Protein AF-A0A9P6X529-F1 (afdb_monomer_lite)

pLDDT: mean 85.58, std 16.31, range [21.02, 98.56]

Foldseek 3Di:
DDPDPVVVVLVVVCVVLVVVLVVLQVLLVVLLLAQADFDFAFPPDQQQQDAQQPDFPQDPVNLCCLQQVVLLVVQCCLQAVCVLHDRDVVSSVLLNSLLSQLLSVLSSVLSVCQRHQQAFFSNQCNLQVFDPPDHAPPPHTDTSVRGPHDCSDPSNSLRRRAAADSSLLSQLQRLLLSLLLLLLQVLVQDPPPDPVSVVVSCVSVVVSVVSLVSCVVSSGYDPVSNVVSNVNSNVSSVVSLVVFAPDSNDPRRNHTPDRPVVVPDDPDDDDDDDDDDDDDDDDDDDDDDDDDQAAEEEEQQLFQLNLLLVLVCLVVPDPRHAYAYEEQDQVSRQVSLVVSCVVPVVSVPHDYAYDDLVDLVSLLVVLLSHQEYEYADPPCLVRVVSNLVSCLVNVHEYEYQDLQVVVLLVCQVPPFVSQLVSLHAHAYNLALLAPCLQQQLLVFLCVCCVPPVFAWAEKEKEWADWFAWDWLRNVVNLLVSLQDDCPPLFDLQSLAPDDADDGRDDDDFAQDVVNVRFTWAADPSQSRRSNQNRNQQRVCVVVVSHNDRRYYYHYTYGDHDPVRVVVRVCVVPVSVVVSVQLNPVVSVVVVNVPTHHRRGHDDPVSFQQTKTKMKMKTWTDDDPPDDIWIKMKMKIANGNRRRNRRSVSSSQLRVCCVPPLPPFQSSSTGHHYSCNGRNVSSVCSCPPPNRMDIDMDID

Radius of gyration: 33.72 Å; chains: 1; bounding box: 75×63×104 Å

Organism: Rhizopus oryzae (NCBI:txid64495)

Structure (mmCIF, N/CA/C/O backbone):
data_AF-A0A9P6X529-F1
#
_entry.id   AF-A0A9P6X529-F1
#
loop_
_atom_site.group_PDB
_atom_site.id
_atom_site.type_symbol
_atom_site.label_atom_id
_atom_site.label_alt_id
_atom_site.label_comp_id
_atom_site.label_asym_id
_atom_site.label_entity_id
_atom_site.label_seq_id
_atom_site.pdbx_PDB_ins_code
_atom_site.Cartn_x
_atom_site.Cartn_y
_atom_site.Cartn_z
_atom_site.occupancy
_atom_site.B_iso_or_equiv
_atom_site.auth_seq_id
_atom_site.auth_comp_id
_atom_site.auth_asym_id
_atom_site.auth_atom_id
_atom_site.pdbx_PDB_model_num
ATOM 1 N N . MET A 1 1 ? 40.074 20.849 -12.729 1.00 41.25 1 MET A N 1
ATOM 2 C CA . MET A 1 1 ? 38.635 21.165 -12.574 1.00 41.25 1 MET A CA 1
ATOM 3 C C . MET A 1 1 ? 37.986 20.506 -11.336 1.00 41.25 1 MET A C 1
ATOM 5 O O . MET A 1 1 ? 36.782 20.305 -11.334 1.00 41.25 1 MET A O 1
ATOM 9 N N . LEU A 1 2 ? 38.732 20.223 -10.251 1.00 48.44 2 LEU A N 1
ATOM 10 C CA . LEU A 1 2 ? 38.197 19.689 -8.980 1.00 48.44 2 LEU A CA 1
ATOM 11 C C . LEU A 1 2 ? 39.001 20.257 -7.790 1.00 48.44 2 LEU A C 1
ATOM 13 O O . LEU A 1 2 ? 39.880 19.587 -7.260 1.00 48.44 2 LEU A O 1
ATOM 17 N N . LYS A 1 3 ? 38.753 21.519 -7.409 1.00 46.09 3 LYS A N 1
ATOM 18 C CA . LYS A 1 3 ? 39.295 22.118 -6.165 1.00 46.09 3 LYS A CA 1
ATOM 19 C C . LYS A 1 3 ? 38.288 22.093 -5.003 1.00 46.09 3 LYS A C 1
ATOM 21 O O . LYS A 1 3 ? 38.671 22.324 -3.867 1.00 46.09 3 LYS A O 1
ATOM 26 N N . ASP A 1 4 ? 37.021 21.794 -5.287 1.00 61.50 4 ASP A N 1
ATOM 27 C CA . ASP A 1 4 ? 35.931 21.797 -4.310 1.00 61.50 4 ASP A CA 1
ATOM 28 C C . ASP A 1 4 ? 35.728 20.382 -3.716 1.00 61.50 4 ASP A C 1
ATOM 30 O O . ASP A 1 4 ? 35.372 19.450 -4.456 1.00 61.50 4 ASP A O 1
ATOM 34 N N . PRO A 1 5 ? 35.969 20.189 -2.405 1.00 62.12 5 PRO A N 1
ATOM 35 C CA . PRO A 1 5 ? 35.899 18.883 -1.753 1.00 62.12 5 PRO A CA 1
ATOM 36 C C . PRO A 1 5 ? 34.486 18.282 -1.748 1.00 62.12 5 PRO A C 1
ATOM 38 O O . PRO A 1 5 ? 34.357 17.056 -1.752 1.00 62.12 5 PRO A O 1
ATOM 41 N N . VAL A 1 6 ? 33.429 19.101 -1.805 1.00 62.22 6 VAL A N 1
ATOM 42 C CA . VAL A 1 6 ? 32.036 18.628 -1.839 1.00 62.22 6 VAL A CA 1
ATOM 43 C C . VAL A 1 6 ? 31.714 18.053 -3.215 1.00 62.22 6 VAL A C 1
ATOM 45 O O . VAL A 1 6 ? 31.249 16.919 -3.323 1.00 62.22 6 VAL A O 1
ATOM 48 N N . LYS A 1 7 ? 32.068 18.768 -4.288 1.00 66.31 7 LYS A N 1
ATOM 49 C CA . LYS A 1 7 ? 31.859 18.300 -5.672 1.00 66.31 7 LYS A CA 1
ATOM 50 C C . LYS A 1 7 ? 32.599 16.994 -5.960 1.00 66.31 7 LYS A C 1
ATOM 52 O O . LYS A 1 7 ? 32.050 16.111 -6.616 1.00 66.31 7 LYS A O 1
ATOM 57 N N . ARG A 1 8 ? 33.819 16.843 -5.430 1.00 65.31 8 ARG A N 1
ATOM 58 C CA . ARG A 1 8 ? 34.604 15.603 -5.552 1.00 65.31 8 ARG A CA 1
ATOM 59 C C . ARG A 1 8 ? 33.928 14.427 -4.844 1.00 65.31 8 ARG A C 1
ATOM 61 O O . ARG A 1 8 ? 33.872 13.340 -5.408 1.00 65.31 8 ARG A O 1
ATOM 68 N N . ARG A 1 9 ? 33.403 14.634 -3.634 1.00 65.94 9 ARG A N 1
ATOM 69 C CA . ARG A 1 9 ? 32.683 13.592 -2.886 1.00 65.94 9 ARG A CA 1
ATOM 70 C C . ARG A 1 9 ? 31.386 13.177 -3.586 1.00 65.94 9 ARG A C 1
ATOM 72 O O . ARG A 1 9 ? 31.085 11.991 -3.611 1.00 65.94 9 ARG A O 1
ATOM 79 N N . ILE A 1 10 ? 30.668 14.121 -4.204 1.00 66.44 10 ILE A N 1
ATOM 80 C CA . ILE A 1 10 ? 29.459 13.817 -4.985 1.00 66.44 10 ILE A CA 1
ATOM 81 C C . ILE A 1 10 ? 29.848 12.963 -6.191 1.00 66.44 10 ILE A C 1
ATOM 83 O O . ILE A 1 10 ? 29.295 11.893 -6.373 1.00 66.44 10 ILE A O 1
ATOM 87 N N . ALA A 1 11 ? 30.847 13.374 -6.976 1.00 66.56 11 ALA A N 1
ATOM 88 C CA . ALA A 1 11 ? 31.292 12.586 -8.128 1.00 66.56 11 ALA A CA 1
ATOM 89 C C . ALA A 1 11 ? 31.710 11.153 -7.735 1.00 66.56 11 ALA A C 1
ATOM 91 O O . ALA A 1 11 ? 31.375 10.197 -8.429 1.00 66.56 11 ALA A O 1
ATOM 92 N N . LEU A 1 12 ? 32.381 10.990 -6.589 1.00 68.94 12 LEU A N 1
ATOM 93 C CA . LEU A 1 12 ? 32.770 9.677 -6.065 1.00 68.94 12 LEU A CA 1
ATOM 94 C C . LEU A 1 12 ? 31.574 8.826 -5.601 1.00 68.94 12 LEU A C 1
ATOM 96 O O . LEU A 1 12 ? 31.615 7.610 -5.771 1.00 68.94 12 LEU A O 1
ATOM 100 N N . SER A 1 13 ? 30.497 9.417 -5.070 1.00 77.62 13 SER A N 1
ATOM 101 C CA . SER A 1 13 ? 29.316 8.654 -4.621 1.00 77.62 13 SER A CA 1
ATOM 102 C C . SER A 1 13 ? 28.495 8.051 -5.772 1.00 77.62 13 SER A C 1
ATOM 104 O O . SER A 1 13 ? 27.768 7.075 -5.571 1.00 77.62 13 SER A O 1
ATOM 106 N N . TYR A 1 14 ? 28.654 8.581 -6.988 1.00 83.62 14 TYR A N 1
ATOM 107 C CA . TYR A 1 14 ? 28.138 7.992 -8.232 1.00 83.62 14 TYR A CA 1
ATOM 108 C C . TYR A 1 14 ? 29.200 7.180 -8.988 1.00 83.62 14 TYR A C 1
ATOM 110 O O . TYR A 1 14 ? 28.953 6.745 -10.109 1.00 83.62 14 TYR A O 1
ATOM 118 N N . GLY A 1 15 ? 30.374 6.937 -8.393 1.00 84.25 15 GLY A N 1
ATOM 119 C CA . GLY A 1 15 ? 31.457 6.187 -9.034 1.00 84.25 15 GLY A CA 1
ATOM 120 C C . GLY A 1 15 ? 31.046 4.770 -9.445 1.00 84.25 15 GLY A C 1
ATOM 121 O O . GLY A 1 15 ? 31.445 4.305 -10.507 1.00 84.25 15 GLY A O 1
ATOM 122 N N . PHE A 1 16 ? 30.190 4.114 -8.654 1.00 85.19 16 PHE A N 1
ATOM 123 C CA . PHE A 1 16 ? 29.638 2.802 -9.004 1.00 85.19 16 PHE A CA 1
ATOM 124 C C . PHE A 1 16 ? 28.696 2.861 -10.218 1.00 85.19 16 PHE A C 1
ATOM 126 O O . PHE A 1 16 ? 28.749 1.983 -11.073 1.00 85.19 16 PHE A O 1
ATOM 133 N N . ASP A 1 17 ? 27.881 3.913 -10.337 1.00 89.56 17 ASP A N 1
ATOM 134 C CA . ASP A 1 17 ? 26.984 4.100 -11.484 1.00 89.56 17 ASP A CA 1
ATOM 135 C C . ASP A 1 17 ? 27.802 4.307 -12.771 1.00 89.56 17 ASP A C 1
ATOM 137 O O . ASP A 1 17 ? 27.539 3.671 -13.788 1.00 89.56 17 ASP A O 1
ATOM 141 N N . TRP A 1 18 ? 28.850 5.137 -12.714 1.00 93.12 18 TRP A N 1
ATOM 142 C CA . TRP A 1 18 ? 29.781 5.318 -13.832 1.00 93.12 18 TRP A CA 1
ATOM 143 C C . TRP A 1 18 ? 30.531 4.033 -14.185 1.00 93.12 18 TRP A C 1
ATOM 145 O O . TRP A 1 18 ? 30.688 3.723 -15.365 1.00 93.12 18 TRP A O 1
ATOM 155 N N . LEU A 1 19 ? 30.962 3.261 -13.183 1.00 90.69 19 LEU A N 1
ATOM 156 C CA . LEU A 1 19 ? 31.579 1.956 -13.401 1.00 90.69 19 LEU A CA 1
ATOM 157 C C . LEU A 1 19 ? 30.619 1.010 -14.128 1.00 90.69 19 LEU A C 1
ATOM 159 O O . LEU A 1 19 ? 31.028 0.344 -15.072 1.00 90.69 19 LEU A O 1
ATOM 163 N N . LEU A 1 20 ? 29.345 0.983 -13.738 1.00 90.12 20 LEU A N 1
ATOM 164 C CA . LEU A 1 20 ? 28.330 0.165 -14.392 1.00 90.12 20 LEU A CA 1
ATOM 165 C C . LEU A 1 20 ? 28.120 0.588 -15.851 1.00 90.12 20 LEU A C 1
ATOM 167 O O . LEU A 1 20 ? 28.116 -0.269 -16.731 1.00 90.12 20 LEU A O 1
ATOM 171 N N . VAL A 1 21 ? 28.042 1.893 -16.134 1.00 93.94 21 VAL A N 1
ATOM 172 C CA . VAL A 1 21 ? 27.975 2.414 -17.512 1.00 93.94 21 VAL A CA 1
ATOM 173 C C . VAL A 1 21 ? 29.174 1.944 -18.343 1.00 93.94 21 VAL A C 1
ATOM 175 O O . VAL A 1 21 ? 28.999 1.494 -19.479 1.00 93.94 21 VAL A O 1
ATOM 178 N N . ILE A 1 22 ? 30.383 2.005 -17.778 1.00 92.81 22 ILE A N 1
ATOM 179 C CA . ILE A 1 22 ? 31.609 1.538 -18.438 1.00 92.81 22 ILE A CA 1
ATOM 180 C C . ILE A 1 22 ? 31.546 0.028 -18.681 1.00 92.81 22 ILE A C 1
ATOM 182 O O . ILE A 1 22 ? 31.796 -0.408 -19.802 1.00 92.81 22 ILE A O 1
ATOM 186 N N . ILE A 1 23 ? 31.167 -0.765 -17.675 1.00 91.38 23 ILE A N 1
ATOM 187 C CA . ILE A 1 23 ? 31.050 -2.224 -17.792 1.00 91.38 23 ILE A CA 1
ATOM 188 C C . ILE A 1 23 ? 30.062 -2.594 -18.899 1.00 91.38 23 ILE A C 1
ATOM 190 O O . ILE A 1 23 ? 30.413 -3.385 -19.767 1.00 91.38 23 ILE A O 1
ATOM 194 N N . MET A 1 24 ? 28.867 -1.997 -18.928 1.00 91.62 24 MET A N 1
ATOM 195 C CA . MET A 1 24 ? 27.873 -2.273 -19.974 1.00 91.62 24 MET A CA 1
ATOM 196 C C . MET A 1 24 ? 28.401 -1.933 -21.371 1.00 91.62 24 MET A C 1
ATOM 198 O O . MET A 1 24 ? 28.180 -2.682 -22.319 1.00 91.62 24 MET A O 1
ATOM 202 N N . THR A 1 25 ? 29.151 -0.836 -21.491 1.00 90.75 25 THR A N 1
ATOM 203 C CA . THR A 1 25 ? 29.773 -0.425 -22.757 1.00 90.75 25 THR A CA 1
ATOM 204 C C . THR A 1 25 ? 30.869 -1.404 -23.194 1.00 90.75 25 THR A C 1
ATOM 206 O O . THR A 1 25 ? 30.944 -1.766 -24.365 1.00 90.75 25 THR A O 1
ATOM 209 N N . VAL A 1 26 ? 31.700 -1.882 -22.264 1.00 90.00 26 VAL A N 1
ATOM 210 C CA . VAL A 1 26 ? 32.733 -2.898 -22.536 1.00 90.00 26 VAL A CA 1
ATOM 211 C C . VAL A 1 26 ? 32.102 -4.232 -22.933 1.00 90.00 26 VAL A C 1
ATOM 213 O O . VAL A 1 26 ? 32.544 -4.854 -23.896 1.00 90.00 26 VAL A O 1
ATOM 216 N N . VAL A 1 27 ? 31.051 -4.653 -22.226 1.00 89.06 27 VAL A N 1
ATOM 217 C CA . VAL A 1 27 ? 30.290 -5.868 -22.540 1.00 89.06 27 VAL A CA 1
ATOM 218 C C . VAL A 1 27 ? 29.687 -5.773 -23.938 1.00 89.06 27 VAL A C 1
ATOM 220 O O . VAL A 1 27 ? 29.809 -6.724 -24.699 1.00 89.06 27 VAL A O 1
ATOM 223 N N . PHE A 1 28 ? 29.126 -4.624 -24.319 1.00 90.62 28 PHE A N 1
ATOM 224 C CA . PHE A 1 28 ? 28.666 -4.388 -25.688 1.00 90.62 28 PHE A CA 1
ATOM 225 C C . PHE A 1 28 ? 29.781 -4.626 -26.722 1.00 90.62 28 PHE A C 1
ATOM 227 O O . PHE A 1 28 ? 29.598 -5.429 -27.628 1.00 90.62 28 PHE A O 1
ATOM 234 N N . PHE A 1 29 ? 30.967 -4.026 -26.561 1.00 89.31 29 PHE A N 1
ATOM 235 C CA . PHE A 1 29 ? 32.078 -4.251 -27.501 1.00 89.31 29 PHE A CA 1
ATOM 236 C C . PHE A 1 29 ? 32.575 -5.705 -27.542 1.00 89.31 29 PHE A C 1
ATOM 238 O O . PHE A 1 29 ? 33.192 -6.115 -28.527 1.00 89.31 29 PHE A O 1
ATOM 245 N N . ALA A 1 30 ? 32.354 -6.479 -26.476 1.00 89.06 30 ALA A N 1
ATOM 246 C CA . ALA A 1 30 ? 32.652 -7.905 -26.456 1.00 89.06 30 ALA A CA 1
ATOM 247 C C . ALA A 1 30 ? 31.583 -8.722 -27.202 1.00 89.06 30 ALA A C 1
ATOM 249 O O . ALA A 1 30 ? 31.939 -9.597 -27.989 1.00 89.06 30 ALA A O 1
ATOM 250 N N . ILE A 1 31 ? 30.297 -8.420 -26.989 1.00 88.31 31 ILE A N 1
ATOM 251 C CA . ILE A 1 31 ? 29.167 -9.102 -27.641 1.00 88.31 31 ILE A CA 1
ATOM 252 C C . ILE A 1 31 ? 29.124 -8.786 -29.137 1.00 88.31 31 ILE A C 1
ATOM 254 O O . ILE A 1 31 ? 28.873 -9.691 -29.929 1.00 88.31 31 ILE A O 1
ATOM 258 N N . ASP A 1 32 ? 29.482 -7.569 -29.549 1.00 85.44 32 ASP A N 1
ATOM 259 C CA . ASP A 1 32 ? 29.433 -7.178 -30.961 1.00 85.44 32 ASP A CA 1
ATOM 260 C C . ASP A 1 32 ? 30.392 -8.017 -31.829 1.00 85.44 32 ASP A C 1
ATOM 262 O O . ASP A 1 32 ? 30.142 -8.238 -33.016 1.00 85.44 32 ASP A O 1
ATOM 266 N N . LYS A 1 33 ? 31.442 -8.578 -31.216 1.00 86.19 33 LYS A N 1
ATOM 267 C CA . LYS A 1 33 ? 32.395 -9.497 -31.859 1.00 86.19 33 LYS A CA 1
ATOM 268 C C . LYS A 1 33 ? 31.906 -10.944 -31.948 1.00 86.19 33 LYS A C 1
ATOM 270 O O . LYS A 1 33 ? 32.561 -11.757 -32.596 1.00 86.19 33 LYS A O 1
ATOM 275 N N . VAL A 1 34 ? 30.804 -11.291 -31.288 1.00 89.19 34 VAL A N 1
ATOM 276 C CA . VAL A 1 34 ? 30.237 -12.641 -31.321 1.00 89.19 34 VAL A CA 1
ATOM 277 C C . VAL A 1 34 ? 29.534 -12.863 -32.659 1.00 89.19 34 VAL A C 1
ATOM 279 O O . VAL A 1 34 ? 28.764 -12.022 -33.127 1.00 89.19 34 VAL A O 1
ATOM 282 N N . THR A 1 35 ? 29.786 -14.019 -33.274 1.00 90.12 35 THR A N 1
ATOM 283 C CA . THR A 1 35 ? 29.094 -14.439 -34.495 1.00 90.12 35 THR A CA 1
ATOM 284 C C . THR A 1 35 ? 27.601 -14.628 -34.205 1.00 90.12 35 THR A C 1
ATOM 286 O O . THR A 1 35 ? 27.264 -15.406 -33.306 1.00 90.12 35 THR A O 1
ATOM 289 N N . PRO A 1 36 ? 26.701 -13.936 -34.923 1.00 92.75 36 PRO A N 1
ATOM 290 C CA . PRO A 1 36 ? 25.266 -14.052 -34.704 1.00 92.75 36 PRO A CA 1
ATOM 291 C C . PRO A 1 36 ? 24.756 -15.442 -35.089 1.00 92.75 36 PRO A C 1
ATOM 293 O O . PRO A 1 36 ? 25.364 -16.152 -35.888 1.00 92.75 36 PRO A O 1
ATOM 296 N N . PHE A 1 37 ? 23.598 -15.816 -34.551 1.00 93.88 37 PHE A N 1
ATOM 297 C CA . PHE A 1 37 ? 22.865 -16.979 -35.034 1.00 93.88 37 PHE A CA 1
ATOM 298 C C . PHE A 1 37 ? 22.571 -16.825 -36.538 1.00 93.88 37 PHE A C 1
ATOM 300 O O . PHE A 1 37 ? 22.091 -15.788 -36.986 1.00 93.88 37 PHE A O 1
ATOM 307 N N . HIS A 1 38 ? 22.854 -17.844 -37.346 1.00 94.38 38 HIS A N 1
ATOM 308 C CA . HIS A 1 38 ? 22.551 -17.808 -38.777 1.00 94.38 38 HIS A CA 1
ATOM 309 C C . HIS A 1 38 ? 21.165 -18.396 -39.019 1.00 94.38 38 HIS A C 1
ATOM 311 O O . HIS A 1 38 ? 21.006 -19.592 -39.265 1.00 94.38 38 HIS A O 1
ATOM 317 N N . ARG A 1 39 ? 20.136 -17.552 -38.920 1.00 93.12 39 ARG A N 1
ATOM 318 C CA . ARG A 1 39 ? 18.765 -17.975 -39.207 1.00 93.12 39 ARG A CA 1
ATOM 319 C C . ARG A 1 39 ? 18.634 -18.346 -40.686 1.00 93.12 39 ARG A C 1
ATOM 321 O O . ARG A 1 39 ? 19.022 -17.569 -41.555 1.00 93.12 39 ARG A O 1
ATOM 328 N N . GLN A 1 40 ? 18.039 -19.505 -40.957 1.00 93.44 40 GLN A N 1
ATOM 329 C CA . GLN A 1 40 ? 17.758 -19.952 -42.322 1.00 93.44 40 GLN A CA 1
ATOM 330 C C . GLN A 1 40 ? 16.799 -18.988 -43.039 1.00 93.44 40 GLN A C 1
ATOM 332 O O . GLN A 1 40 ? 15.909 -18.402 -42.412 1.00 93.44 40 GLN A O 1
ATOM 337 N N . PHE A 1 41 ? 16.974 -18.839 -44.349 1.00 93.56 41 PHE A N 1
ATOM 338 C CA . PHE A 1 41 ? 16.188 -17.938 -45.191 1.00 93.56 41 PHE A CA 1
ATOM 339 C C . PHE A 1 41 ? 15.881 -18.578 -46.546 1.00 93.56 41 PHE A C 1
ATOM 341 O O . PHE A 1 41 ? 16.506 -19.559 -46.932 1.00 93.56 41 PHE A O 1
ATOM 348 N N . SER A 1 42 ? 14.889 -18.043 -47.255 1.00 92.56 42 SER A N 1
ATOM 349 C CA . SER A 1 42 ? 14.553 -18.480 -48.613 1.00 92.56 42 SER A CA 1
ATOM 350 C C . SER A 1 42 ? 15.177 -17.527 -49.622 1.00 92.56 42 SER A C 1
ATOM 352 O O . SER A 1 42 ? 15.063 -16.310 -49.468 1.00 92.56 42 SER A O 1
ATOM 354 N N . ILE A 1 43 ? 15.783 -18.059 -50.684 1.00 91.69 43 ILE A N 1
ATOM 355 C CA . ILE A 1 43 ? 16.279 -17.228 -51.792 1.00 91.69 43 ILE A CA 1
ATOM 356 C C . ILE A 1 43 ? 15.147 -16.527 -52.550 1.00 91.69 43 ILE A C 1
ATOM 358 O O . ILE A 1 43 ? 15.408 -15.581 -53.281 1.00 91.69 43 ILE A O 1
ATOM 362 N N . ASN A 1 44 ? 13.902 -16.987 -52.385 1.00 90.69 44 ASN A N 1
ATOM 363 C CA . ASN A 1 44 ? 12.709 -16.433 -53.022 1.00 90.69 44 ASN A CA 1
ATOM 364 C C . ASN A 1 44 ? 12.022 -15.351 -52.168 1.00 90.69 44 ASN A C 1
ATOM 366 O O . ASN A 1 44 ? 11.014 -14.772 -52.586 1.00 90.69 44 ASN A O 1
ATOM 370 N N . ASP A 1 45 ? 12.550 -15.058 -50.976 1.00 92.62 45 ASP A N 1
ATOM 371 C CA . ASP A 1 45 ? 12.001 -14.040 -50.090 1.00 92.62 45 ASP A CA 1
ATOM 372 C C . ASP A 1 45 ? 12.336 -12.626 -50.594 1.00 92.62 45 ASP A C 1
ATOM 374 O O . ASP A 1 45 ? 13.445 -12.112 -50.442 1.00 92.62 45 ASP A O 1
ATOM 378 N N . LYS A 1 46 ? 11.325 -11.959 -51.161 1.00 93.50 46 LYS A N 1
ATOM 379 C CA . LYS A 1 46 ? 11.433 -10.586 -51.677 1.00 93.50 46 LYS A CA 1
ATOM 380 C C . LYS A 1 46 ? 11.801 -9.558 -50.612 1.00 93.50 46 LYS A C 1
ATOM 382 O O . LYS A 1 46 ? 12.273 -8.480 -50.959 1.00 93.50 46 LYS A O 1
ATOM 387 N N . THR A 1 47 ? 11.582 -9.857 -49.332 1.00 94.06 47 THR A N 1
ATOM 388 C CA . THR A 1 47 ? 11.889 -8.921 -48.247 1.00 94.06 47 THR A CA 1
ATOM 389 C C . THR A 1 47 ? 13.387 -8.790 -47.987 1.00 94.06 47 THR A C 1
ATOM 391 O O . THR A 1 47 ? 13.784 -7.793 -47.396 1.00 94.06 47 THR A O 1
ATOM 394 N N . ILE A 1 48 ? 14.209 -9.723 -48.491 1.00 95.38 48 ILE A N 1
ATOM 395 C CA . ILE A 1 48 ? 15.672 -9.751 -48.325 1.00 95.38 48 ILE A CA 1
ATOM 396 C C . ILE A 1 48 ? 16.469 -9.577 -49.639 1.00 95.38 48 ILE A C 1
ATOM 398 O O . ILE A 1 48 ? 17.678 -9.827 -49.681 1.00 95.38 48 ILE A O 1
ATOM 402 N N . MET A 1 49 ? 15.788 -9.158 -50.714 1.00 95.00 49 MET A N 1
ATOM 403 C CA . MET A 1 49 ? 16.336 -8.968 -52.070 1.00 95.00 49 MET A CA 1
ATOM 404 C C . MET A 1 49 ? 16.779 -7.527 -52.377 1.00 95.00 49 MET A C 1
ATOM 406 O O . MET A 1 49 ? 17.124 -7.224 -53.519 1.00 95.00 49 MET A O 1
ATOM 410 N N . PHE A 1 50 ? 16.739 -6.614 -51.407 1.00 95.31 50 PHE A N 1
ATOM 411 C CA . PHE A 1 50 ? 17.091 -5.216 -51.653 1.00 95.31 50 PHE A CA 1
ATOM 412 C C . PHE A 1 50 ? 18.605 -5.039 -51.883 1.00 95.31 50 PHE A C 1
ATOM 414 O O . PHE A 1 50 ? 19.408 -5.850 -51.411 1.00 95.31 50 PHE A O 1
ATOM 421 N N . PRO A 1 51 ? 19.026 -3.993 -52.617 1.00 94.69 51 PRO A N 1
ATOM 422 C CA . PRO A 1 51 ? 20.443 -3.727 -52.840 1.00 94.69 51 PRO A CA 1
ATOM 423 C C . PRO A 1 51 ? 21.138 -3.273 -51.550 1.00 94.69 51 PRO A C 1
ATOM 425 O O . PRO A 1 51 ? 20.575 -2.516 -50.759 1.00 94.69 51 PRO A O 1
ATOM 428 N N . TYR A 1 52 ? 22.393 -3.691 -51.371 1.00 94.00 52 TYR A N 1
ATOM 429 C CA . TYR A 1 52 ? 23.241 -3.210 -50.282 1.00 94.00 52 TYR A CA 1
ATOM 430 C C . TYR A 1 52 ? 23.567 -1.720 -50.458 1.00 94.00 52 TYR A C 1
ATOM 432 O O . TYR A 1 52 ? 24.204 -1.320 -51.433 1.00 94.00 52 TYR A O 1
ATOM 440 N N . ALA A 1 53 ? 23.156 -0.894 -49.494 1.00 91.88 53 ALA A N 1
ATOM 441 C CA . ALA A 1 53 ? 23.519 0.519 -49.452 1.00 91.88 53 ALA A CA 1
ATOM 442 C C . ALA A 1 53 ? 24.952 0.696 -48.912 1.00 91.88 53 ALA A C 1
ATOM 444 O O . ALA A 1 53 ? 25.201 0.499 -47.716 1.00 91.88 53 ALA A O 1
ATOM 445 N N . GLU A 1 54 ? 25.885 1.089 -49.789 1.00 87.88 54 GLU A N 1
ATOM 446 C CA . GLU A 1 54 ? 27.290 1.358 -49.432 1.00 87.88 54 GLU A CA 1
ATOM 447 C C . GLU A 1 54 ? 27.441 2.591 -48.535 1.00 87.88 54 GLU A C 1
ATOM 449 O O . GLU A 1 54 ? 28.237 2.592 -47.594 1.00 87.88 54 GLU A O 1
ATOM 454 N N . HIS A 1 55 ? 26.646 3.628 -48.802 1.00 90.56 55 HIS A N 1
ATOM 455 C CA . HIS A 1 55 ? 26.624 4.859 -48.025 1.00 90.56 55 HIS A CA 1
ATOM 456 C C . HIS A 1 55 ? 25.339 4.952 -47.211 1.00 90.56 55 HIS A C 1
ATOM 458 O O . HIS A 1 55 ? 24.243 5.073 -47.752 1.00 90.56 55 HIS A O 1
ATOM 464 N N . GLU A 1 56 ? 25.491 4.910 -45.892 1.00 91.75 56 GLU A N 1
ATOM 465 C CA . GLU A 1 56 ? 24.394 5.108 -44.954 1.00 91.75 56 GLU A CA 1
ATOM 466 C C . GLU A 1 56 ? 24.027 6.591 -44.861 1.00 91.75 56 GLU A C 1
ATOM 468 O O . GLU A 1 56 ? 24.904 7.436 -44.668 1.00 91.75 56 GLU A O 1
ATOM 473 N N . ARG A 1 57 ? 22.728 6.912 -44.903 1.00 95.06 57 ARG A N 1
ATOM 474 C CA . ARG A 1 57 ? 22.242 8.291 -44.708 1.00 95.06 57 ARG A CA 1
ATOM 475 C C . ARG A 1 57 ? 22.624 8.849 -43.337 1.00 95.06 57 ARG A C 1
ATOM 477 O O . ARG A 1 57 ? 23.024 10.004 -43.218 1.00 95.06 57 ARG A O 1
ATOM 484 N N . VAL A 1 58 ? 22.518 8.014 -42.303 1.00 96.62 58 VAL A N 1
ATOM 485 C CA . VAL A 1 58 ? 23.003 8.307 -40.949 1.00 96.62 58 VAL A CA 1
ATOM 486 C C . VAL A 1 58 ? 24.078 7.285 -40.577 1.00 96.62 58 VAL A C 1
ATOM 488 O O . VAL A 1 58 ? 23.732 6.197 -40.123 1.00 96.62 58 VAL A O 1
ATOM 491 N N . PRO A 1 59 ? 25.369 7.594 -40.778 1.00 95.69 59 PRO A N 1
ATOM 492 C CA . PRO A 1 59 ? 26.455 6.720 -40.347 1.00 95.69 59 PRO A CA 1
ATOM 493 C C . PRO A 1 59 ? 26.634 6.753 -38.820 1.00 95.69 59 PRO A C 1
ATOM 495 O O . PRO A 1 59 ? 26.256 7.718 -38.151 1.00 95.69 59 PRO A O 1
ATOM 498 N N . VAL A 1 60 ? 27.286 5.729 -38.260 1.00 92.81 60 VAL A N 1
ATOM 499 C CA . VAL A 1 60 ? 27.468 5.557 -36.801 1.00 92.81 60 VAL A CA 1
ATOM 500 C C . VAL A 1 60 ? 28.108 6.775 -36.120 1.00 92.81 60 VAL A C 1
ATOM 502 O O . VAL A 1 60 ? 27.682 7.171 -35.038 1.00 92.81 60 VAL A O 1
ATOM 505 N N . TRP A 1 61 ? 29.101 7.418 -36.743 1.00 95.12 61 TRP A N 1
ATOM 506 C CA . TRP A 1 61 ? 29.725 8.616 -36.166 1.00 95.12 61 TRP A CA 1
ATOM 507 C C . TRP A 1 61 ? 28.728 9.778 -36.042 1.00 95.12 61 TRP A C 1
ATOM 509 O O . TRP A 1 61 ? 28.717 10.478 -35.030 1.00 95.12 61 TRP A O 1
ATOM 519 N N . LEU A 1 62 ? 27.848 9.949 -37.033 1.00 96.44 62 LEU A N 1
ATOM 520 C CA . LEU A 1 62 ? 26.820 10.986 -37.023 1.00 96.44 62 LEU A CA 1
ATOM 521 C C . LEU A 1 62 ? 25.738 10.656 -35.992 1.00 96.44 62 LEU A C 1
ATOM 523 O O . LEU A 1 62 ? 25.282 11.541 -35.272 1.00 96.44 62 LEU A O 1
ATOM 527 N N . LEU A 1 63 ? 25.388 9.375 -35.854 1.00 96.81 63 LEU A N 1
ATOM 528 C CA . LEU A 1 63 ? 24.490 8.893 -34.807 1.00 96.81 63 LEU A CA 1
ATOM 529 C C . LEU A 1 63 ? 25.004 9.264 -33.403 1.00 96.81 63 LEU A C 1
ATOM 531 O O . LEU A 1 63 ? 24.225 9.756 -32.586 1.00 96.81 63 LEU A O 1
ATOM 535 N N . LEU A 1 64 ? 26.303 9.081 -33.129 1.00 95.69 64 LEU A N 1
ATOM 536 C CA . LEU A 1 64 ? 26.922 9.467 -31.852 1.00 95.69 64 LEU A CA 1
ATOM 537 C C . LEU A 1 64 ? 26.867 10.983 -31.621 1.00 95.69 64 LEU A C 1
ATOM 539 O O . LEU A 1 64 ? 26.564 11.429 -30.515 1.00 95.69 64 LEU A O 1
ATOM 543 N N . ILE A 1 65 ? 27.097 11.792 -32.656 1.00 97.12 65 ILE A N 1
ATOM 544 C CA . ILE A 1 65 ? 26.958 13.250 -32.542 1.00 97.12 65 ILE A CA 1
ATOM 545 C C . ILE A 1 65 ? 25.515 13.615 -32.171 1.00 97.12 65 ILE A C 1
ATOM 547 O O . ILE A 1 65 ? 25.294 14.337 -31.199 1.00 97.12 65 ILE A O 1
ATOM 551 N N . ILE A 1 66 ? 24.539 13.082 -32.909 1.00 96.94 66 ILE A N 1
ATOM 552 C CA . ILE A 1 66 ? 23.121 13.421 -32.749 1.00 96.94 66 ILE A CA 1
ATOM 553 C C . ILE A 1 66 ? 22.571 12.957 -31.397 1.00 96.94 66 ILE A C 1
ATOM 555 O O . ILE A 1 66 ? 21.828 13.696 -30.759 1.00 96.94 66 ILE A O 1
ATOM 559 N N . CYS A 1 67 ? 22.916 11.748 -30.953 1.00 97.88 67 CYS A N 1
ATOM 560 C CA . CYS A 1 67 ? 22.234 11.097 -29.828 1.00 97.88 67 CYS A CA 1
ATOM 561 C C . CYS A 1 67 ? 23.013 11.159 -28.508 1.00 97.88 67 CYS A C 1
ATOM 563 O O . CYS A 1 67 ? 22.430 10.891 -27.461 1.00 97.88 67 CYS A O 1
ATOM 565 N N . LEU A 1 68 ? 24.302 11.513 -28.537 1.00 96.50 68 LEU A N 1
ATOM 566 C CA . LEU A 1 68 ? 25.136 11.659 -27.340 1.00 96.50 68 LEU A CA 1
ATOM 567 C C . LEU A 1 68 ? 25.658 13.092 -27.199 1.00 96.50 68 LEU A C 1
ATOM 569 O O . LEU A 1 68 ? 25.376 13.745 -26.196 1.00 96.50 68 LEU A O 1
ATOM 573 N N . LEU A 1 69 ? 26.387 13.610 -28.193 1.00 97.12 69 LEU A N 1
ATOM 574 C CA . LEU A 1 69 ? 27.062 14.907 -28.047 1.00 97.12 69 LEU A CA 1
ATOM 575 C C . LEU A 1 69 ? 26.082 16.084 -27.996 1.00 97.12 69 LEU A C 1
ATOM 577 O O . LEU A 1 69 ? 26.184 16.915 -27.094 1.00 97.12 69 LEU A O 1
ATOM 581 N N . ILE A 1 70 ? 25.115 16.148 -28.917 1.00 96.62 70 ILE A N 1
ATOM 582 C CA . ILE A 1 70 ? 24.102 17.214 -28.931 1.00 96.62 70 ILE A CA 1
ATOM 583 C C . ILE A 1 70 ? 23.292 17.225 -27.617 1.00 96.62 70 ILE A C 1
ATOM 585 O O . ILE A 1 70 ? 23.209 18.288 -26.997 1.00 96.62 70 ILE A O 1
ATOM 589 N N . PRO A 1 71 ? 22.760 16.090 -27.117 1.00 98.00 71 PRO A N 1
ATOM 590 C CA . PRO A 1 71 ? 22.110 16.044 -25.811 1.00 98.00 71 PRO A CA 1
ATOM 591 C C . PRO A 1 71 ? 22.992 16.506 -24.650 1.00 98.00 71 PRO A C 1
ATOM 593 O O . PRO A 1 71 ? 22.514 17.281 -23.828 1.00 98.00 71 PRO A O 1
ATOM 596 N N . ILE A 1 72 ? 24.273 16.116 -24.591 1.00 97.62 72 ILE A N 1
ATOM 597 C CA . ILE A 1 72 ? 25.202 16.604 -23.553 1.00 97.62 72 ILE A CA 1
ATOM 598 C C . ILE A 1 72 ? 25.326 18.130 -23.609 1.00 97.62 72 ILE A C 1
ATOM 600 O O . ILE A 1 72 ? 25.276 18.784 -22.567 1.00 97.62 72 ILE A O 1
ATOM 604 N N . VAL A 1 73 ? 25.458 18.706 -24.807 1.00 96.31 73 VAL A N 1
ATOM 605 C CA . VAL A 1 73 ? 25.549 20.161 -24.994 1.00 96.31 73 VAL A CA 1
ATOM 606 C C . VAL A 1 73 ? 24.260 20.850 -24.548 1.00 96.31 73 VAL A C 1
ATOM 608 O O . VAL A 1 73 ? 24.322 21.835 -23.817 1.00 96.31 73 VAL A O 1
ATOM 611 N N . ILE A 1 74 ? 23.089 20.326 -24.917 1.00 94.50 74 ILE A N 1
ATOM 612 C CA . ILE A 1 74 ? 21.799 20.903 -24.512 1.00 94.50 74 ILE A CA 1
ATOM 613 C C . ILE A 1 74 ? 21.608 20.803 -22.992 1.00 94.50 74 ILE A C 1
ATOM 615 O O . ILE A 1 74 ? 21.225 21.787 -22.360 1.00 94.50 74 ILE A O 1
ATOM 619 N N . ILE A 1 75 ? 21.938 19.659 -22.383 1.00 95.12 75 ILE A N 1
ATOM 620 C CA . ILE A 1 75 ? 21.916 19.476 -20.924 1.00 95.12 75 ILE A CA 1
ATOM 621 C C . ILE A 1 75 ? 22.866 20.476 -20.257 1.00 95.12 75 ILE A C 1
ATOM 623 O O . ILE A 1 75 ? 22.479 21.122 -19.283 1.00 95.12 75 ILE A O 1
ATOM 627 N N . ALA A 1 76 ? 24.078 20.671 -20.789 1.00 93.06 76 ALA A N 1
ATOM 628 C CA . ALA A 1 76 ? 25.032 21.661 -20.287 1.00 93.06 76 ALA A CA 1
ATOM 629 C C . ALA A 1 76 ? 24.468 23.082 -20.359 1.00 93.06 76 ALA A C 1
ATOM 631 O O . ALA A 1 76 ? 24.549 23.822 -19.381 1.00 93.06 76 ALA A O 1
ATOM 632 N N . ILE A 1 77 ? 23.862 23.462 -21.486 1.00 90.81 77 ILE A N 1
ATOM 633 C CA . ILE A 1 77 ? 23.240 24.777 -21.648 1.00 90.81 77 ILE A CA 1
ATOM 634 C C . ILE A 1 77 ? 22.131 24.950 -20.609 1.00 90.81 77 ILE A C 1
ATOM 636 O O . ILE A 1 77 ? 22.175 25.910 -19.848 1.00 90.81 77 ILE A O 1
ATOM 640 N N . ILE A 1 78 ? 21.184 24.019 -20.497 1.00 90.38 78 ILE A N 1
ATOM 641 C CA . ILE A 1 78 ? 20.047 24.158 -19.573 1.00 90.38 78 ILE A CA 1
ATOM 642 C C . ILE A 1 78 ? 20.505 24.212 -18.104 1.00 90.38 78 ILE A C 1
ATOM 644 O O . ILE A 1 78 ? 20.039 25.054 -17.341 1.00 90.38 78 ILE A O 1
ATOM 648 N N . SER A 1 79 ? 21.446 23.357 -17.703 1.00 88.38 79 SER A N 1
ATOM 649 C CA . SER A 1 79 ? 21.871 23.231 -16.299 1.00 88.38 79 SER A CA 1
ATOM 650 C C . SER A 1 79 ? 22.956 24.231 -15.864 1.00 88.38 79 SER A C 1
ATOM 652 O O . SER A 1 79 ? 23.046 24.565 -14.677 1.00 88.38 79 SER A O 1
ATOM 654 N N . LEU A 1 80 ? 23.785 24.738 -16.792 1.00 85.44 80 LEU A N 1
ATOM 655 C CA . LEU A 1 80 ? 24.957 25.575 -16.482 1.00 85.44 80 LEU A CA 1
ATOM 656 C C . LEU A 1 80 ? 24.887 27.008 -17.030 1.00 85.44 80 LEU A C 1
ATOM 658 O O . LEU A 1 80 ? 25.673 27.845 -16.578 1.00 85.44 80 LEU A O 1
ATOM 662 N N . SER A 1 81 ? 23.996 27.340 -17.972 1.00 76.88 81 SER A N 1
ATOM 663 C CA . SER A 1 81 ? 23.924 28.707 -18.531 1.00 76.88 81 SER A CA 1
ATOM 664 C C . SER A 1 81 ? 23.240 29.715 -17.603 1.00 76.88 81 SER A C 1
ATOM 666 O O . SER A 1 81 ? 23.494 30.910 -17.717 1.00 76.88 81 SER A O 1
ATOM 668 N N . GLY A 1 82 ? 22.419 29.250 -16.655 1.00 62.47 82 GLY A N 1
ATOM 669 C CA . GLY A 1 82 ? 21.609 30.119 -15.794 1.00 62.47 82 GLY A CA 1
ATOM 670 C C . GLY A 1 82 ? 20.335 30.654 -16.465 1.00 62.47 82 GLY A C 1
ATOM 671 O O . GLY A 1 82 ? 19.625 31.461 -15.870 1.00 62.47 82 GLY A O 1
ATOM 672 N N . ILE A 1 83 ? 20.038 30.227 -17.697 1.00 60.59 83 ILE A N 1
ATOM 673 C CA . ILE A 1 83 ? 18.832 30.621 -18.429 1.00 60.59 83 ILE A CA 1
ATOM 674 C C . ILE A 1 83 ? 17.638 29.855 -17.841 1.00 60.59 83 ILE A C 1
ATOM 676 O O . ILE A 1 83 ? 17.544 28.638 -17.971 1.00 60.59 83 ILE A O 1
ATOM 680 N N . GLY A 1 84 ? 16.738 30.565 -17.156 1.00 57.72 84 GLY A N 1
ATOM 681 C CA . GLY A 1 84 ? 15.500 30.012 -16.586 1.00 57.72 84 GLY A CA 1
ATOM 682 C C . GLY A 1 84 ? 15.646 29.230 -15.270 1.00 57.72 84 GLY A C 1
ATOM 683 O O . GLY A 1 84 ? 14.650 29.049 -14.579 1.00 57.72 84 GLY A O 1
ATOM 684 N N . TYR A 1 85 ? 16.859 28.817 -14.877 1.00 62.91 85 TYR A N 1
ATOM 685 C CA . TYR A 1 85 ? 17.133 28.091 -13.627 1.00 62.91 85 TYR A CA 1
ATOM 686 C C . TYR A 1 85 ? 18.460 28.517 -12.979 1.00 62.91 85 TYR A C 1
ATOM 688 O O . TYR A 1 85 ? 19.387 28.958 -13.657 1.00 62.91 85 TYR A O 1
ATOM 696 N N . LYS A 1 86 ? 18.591 28.347 -11.652 1.00 68.94 86 LYS A N 1
ATOM 697 C CA . LYS A 1 86 ? 19.875 28.543 -10.954 1.00 68.94 86 LYS A CA 1
ATOM 698 C C . LYS A 1 86 ? 20.903 27.532 -11.468 1.00 68.94 86 LYS A C 1
ATOM 700 O O . LYS A 1 86 ? 20.608 26.342 -11.556 1.00 68.94 86 LYS A O 1
ATOM 705 N N . ARG A 1 87 ? 22.125 28.003 -11.749 1.00 76.12 87 ARG A N 1
ATOM 706 C CA . ARG A 1 87 ? 23.255 27.159 -12.174 1.00 76.12 87 ARG A CA 1
ATOM 707 C C . ARG A 1 87 ? 23.441 25.994 -11.207 1.00 76.12 87 ARG A C 1
ATOM 709 O O . ARG A 1 87 ? 23.747 26.214 -10.035 1.00 76.12 87 ARG A O 1
ATOM 716 N N . ASN A 1 88 ? 23.307 24.770 -11.708 1.00 80.88 88 ASN A N 1
ATOM 717 C CA . ASN A 1 88 ? 23.401 23.573 -10.888 1.00 80.88 88 ASN A CA 1
ATOM 718 C C . ASN A 1 88 ? 24.276 22.510 -11.563 1.00 80.88 88 ASN A C 1
ATOM 720 O O . ASN A 1 88 ? 23.840 21.758 -12.429 1.00 80.88 88 ASN A O 1
ATOM 724 N N . TRP A 1 89 ? 25.531 22.415 -11.118 1.00 82.75 89 TRP A N 1
ATOM 725 C CA . TRP A 1 89 ? 26.470 21.400 -11.606 1.00 82.75 89 TRP A CA 1
ATOM 726 C C . TRP A 1 89 ? 25.994 19.967 -11.342 1.00 82.75 89 TRP A C 1
ATOM 728 O O . TRP A 1 89 ? 26.278 19.061 -12.121 1.00 82.75 89 TRP A O 1
ATOM 738 N N . TYR A 1 90 ? 25.280 19.749 -10.240 1.00 84.31 90 TYR A N 1
ATOM 739 C CA . TYR A 1 90 ? 24.779 18.423 -9.914 1.00 84.31 90 TYR A CA 1
ATOM 740 C C . TYR A 1 90 ? 23.714 17.968 -10.915 1.00 84.31 90 TYR A C 1
ATOM 742 O O . TYR A 1 90 ? 23.708 16.813 -11.324 1.00 84.31 90 TYR A O 1
ATOM 750 N N . ASP A 1 91 ? 22.884 18.896 -11.380 1.00 88.25 91 ASP A N 1
ATOM 751 C CA . ASP A 1 91 ? 21.910 18.636 -12.432 1.00 88.25 91 ASP A CA 1
ATOM 752 C C . ASP A 1 91 ? 22.557 18.348 -13.790 1.00 88.25 91 ASP A C 1
ATOM 754 O O . ASP A 1 91 ? 22.118 17.442 -14.491 1.00 88.25 91 ASP A O 1
ATOM 758 N N . PHE A 1 92 ? 23.650 19.037 -14.130 1.00 91.69 92 PHE A N 1
ATOM 759 C CA . PHE A 1 92 ? 24.458 18.667 -15.294 1.00 91.69 92 PHE A CA 1
ATOM 760 C C . PHE A 1 92 ? 24.971 17.225 -15.181 1.00 91.69 92 PHE A C 1
ATOM 762 O O . PHE A 1 92 ? 24.788 16.417 -16.089 1.00 91.69 92 PHE A O 1
ATOM 769 N N . HIS A 1 93 ? 25.591 16.890 -14.045 1.00 91.25 93 HIS A N 1
ATOM 770 C CA . HIS A 1 93 ? 26.153 15.564 -13.805 1.00 91.25 93 HIS A CA 1
ATOM 771 C C . HIS A 1 93 ? 25.082 14.465 -13.846 1.00 91.25 93 HIS A C 1
ATOM 773 O O . HIS A 1 93 ? 25.272 13.463 -14.528 1.00 91.25 93 HIS A O 1
ATOM 779 N N . ALA A 1 94 ? 23.960 14.649 -13.145 1.00 91.50 94 ALA A N 1
ATOM 780 C CA . ALA A 1 94 ? 22.842 13.708 -13.134 1.00 91.50 94 ALA A CA 1
ATOM 781 C C . ALA A 1 94 ? 22.221 13.552 -14.532 1.00 91.50 94 ALA A C 1
ATOM 783 O O . ALA A 1 94 ? 21.970 12.431 -14.972 1.00 91.50 94 ALA A O 1
ATOM 784 N N . GLY A 1 95 ? 22.059 14.661 -15.259 1.00 94.69 95 GLY A N 1
ATOM 785 C CA . GLY A 1 95 ? 21.579 14.678 -16.635 1.00 94.69 95 GLY A CA 1
ATOM 786 C C . GLY A 1 95 ? 22.463 13.853 -17.570 1.00 94.69 95 GLY A C 1
ATOM 787 O O . GLY A 1 95 ? 21.955 12.983 -18.273 1.00 94.69 95 GLY A O 1
ATOM 788 N N . VAL A 1 96 ? 23.781 14.075 -17.543 1.00 96.31 96 VAL A N 1
ATOM 789 C CA . VAL A 1 96 ? 24.745 13.342 -18.382 1.00 96.31 96 VAL A CA 1
ATOM 790 C C . VAL A 1 96 ? 24.860 11.876 -17.968 1.00 96.31 96 VAL A C 1
ATOM 792 O O . VAL A 1 96 ? 24.890 11.002 -18.830 1.00 96.31 96 VAL A O 1
ATOM 795 N N . LEU A 1 97 ? 24.891 11.581 -16.667 1.00 94.75 97 LEU A N 1
ATOM 796 C CA . LEU A 1 97 ? 24.963 10.207 -16.174 1.00 94.75 97 LEU A CA 1
ATOM 797 C C . LEU A 1 97 ? 23.723 9.398 -16.587 1.00 94.75 97 LEU A C 1
ATOM 799 O O . LEU A 1 97 ? 23.869 8.282 -17.081 1.00 94.75 97 LEU A O 1
ATOM 803 N N . GLY A 1 98 ? 22.521 9.967 -16.458 1.00 96.62 98 GLY A N 1
ATOM 804 C CA . GLY A 1 98 ? 21.291 9.314 -16.909 1.00 96.62 98 GLY A CA 1
ATOM 805 C C . GLY A 1 98 ? 21.238 9.108 -18.424 1.00 96.62 98 GLY A C 1
ATOM 806 O O . GLY A 1 98 ? 20.823 8.040 -18.869 1.00 96.62 98 GLY A O 1
ATOM 807 N N . LEU A 1 99 ? 21.737 10.063 -19.217 1.00 98.25 99 LEU A N 1
ATOM 808 C CA . LEU A 1 99 ? 21.865 9.901 -20.669 1.00 98.25 99 LEU A CA 1
ATOM 809 C C . LEU A 1 99 ? 22.797 8.731 -21.013 1.00 98.25 99 LEU A C 1
ATOM 811 O O . LEU A 1 99 ? 22.431 7.849 -21.789 1.00 98.25 99 LEU A O 1
ATOM 815 N N . CYS A 1 100 ? 23.992 8.707 -20.420 1.00 97.88 100 CYS A N 1
ATOM 816 C CA . CYS A 1 100 ? 24.974 7.653 -20.658 1.00 97.88 100 CYS A CA 1
ATOM 817 C C . CYS A 1 100 ? 24.459 6.280 -20.212 1.00 97.88 100 CYS A C 1
ATOM 819 O O . CYS A 1 100 ? 24.687 5.302 -20.918 1.00 97.88 100 CYS A O 1
ATOM 821 N N . LEU A 1 101 ? 23.732 6.212 -19.092 1.00 97.00 101 LEU A N 1
ATOM 822 C CA . LEU A 1 101 ? 23.078 4.991 -18.622 1.00 97.00 101 LEU A CA 1
ATOM 823 C C . LEU A 1 101 ? 22.016 4.492 -19.611 1.00 97.00 101 LEU A C 1
ATOM 825 O O . LEU A 1 101 ? 21.993 3.306 -19.929 1.00 97.00 101 LEU A O 1
ATOM 829 N N . GLY A 1 102 ? 21.163 5.382 -20.125 1.00 97.44 102 GLY A N 1
ATOM 830 C CA . GLY A 1 102 ? 20.123 5.009 -21.089 1.00 97.44 102 GLY A CA 1
ATOM 831 C C . GLY A 1 102 ? 20.709 4.479 -22.392 1.00 97.44 102 GLY A C 1
ATOM 832 O O . GLY A 1 102 ? 20.248 3.464 -22.922 1.00 97.44 102 GLY A O 1
ATOM 833 N N . LEU A 1 103 ? 21.771 5.122 -22.881 1.00 98.00 103 LEU A N 1
ATOM 834 C CA . LEU A 1 103 ? 22.486 4.700 -24.083 1.00 98.00 103 LEU A CA 1
ATOM 835 C C . LEU A 1 103 ? 23.226 3.371 -23.876 1.00 98.00 103 LEU A C 1
ATOM 837 O O . LEU A 1 103 ? 23.066 2.474 -24.703 1.00 98.00 103 LEU A O 1
ATOM 841 N N . SER A 1 104 ? 23.983 3.207 -22.783 1.00 96.81 104 SER A N 1
ATOM 842 C CA . SER A 1 104 ? 24.753 1.981 -22.514 1.00 96.81 104 SER A CA 1
ATOM 843 C C . SER A 1 104 ? 23.852 0.766 -22.264 1.00 96.81 104 SER A C 1
ATOM 845 O O . SER A 1 104 ? 24.125 -0.329 -22.758 1.00 96.81 104 SER A O 1
ATOM 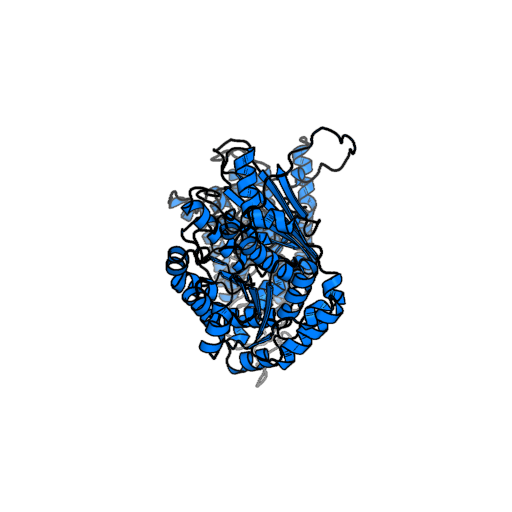847 N N . MET A 1 105 ? 22.727 0.964 -21.572 1.00 96.19 105 MET A N 1
ATOM 848 C CA . MET A 1 105 ? 21.708 -0.067 -21.389 1.00 96.19 105 MET A CA 1
ATOM 849 C C . MET A 1 105 ? 21.080 -0.486 -22.715 1.00 96.19 105 MET A C 1
ATOM 851 O O . MET A 1 105 ? 20.922 -1.678 -22.979 1.00 96.19 105 MET A O 1
ATOM 855 N N . THR A 1 106 ? 20.778 0.485 -23.574 1.00 97.44 106 THR A N 1
ATOM 856 C CA . THR A 1 106 ? 20.165 0.220 -24.875 1.00 97.44 106 THR A CA 1
ATOM 857 C C . THR A 1 106 ? 21.094 -0.537 -25.815 1.00 97.44 106 THR A C 1
ATOM 859 O O . THR A 1 106 ? 20.663 -1.525 -26.403 1.00 97.44 106 THR A O 1
ATOM 862 N N . ILE A 1 107 ? 22.360 -0.122 -25.955 1.00 94.88 107 ILE A N 1
ATOM 863 C CA . ILE A 1 107 ? 23.305 -0.822 -26.845 1.00 94.88 107 ILE A CA 1
ATOM 864 C C . ILE A 1 107 ? 23.532 -2.265 -26.396 1.00 94.88 107 ILE A C 1
ATOM 866 O O . ILE A 1 107 ? 23.520 -3.161 -27.233 1.00 94.88 107 ILE A O 1
ATOM 870 N N . MET A 1 108 ? 23.650 -2.504 -25.086 1.00 94.56 108 MET A N 1
ATOM 871 C CA . MET A 1 108 ? 23.848 -3.846 -24.544 1.00 94.56 108 MET A CA 1
ATOM 872 C C . MET A 1 108 ? 22.641 -4.745 -24.840 1.00 94.56 108 MET A C 1
ATOM 874 O O . MET A 1 108 ? 22.806 -5.843 -25.366 1.00 94.56 108 MET A O 1
ATOM 878 N N . LEU A 1 109 ? 21.423 -4.283 -24.536 1.00 95.81 109 LEU A N 1
ATOM 879 C CA . LEU A 1 109 ? 20.207 -5.069 -24.756 1.00 95.81 109 LEU A CA 1
ATOM 880 C C . LEU A 1 109 ? 19.954 -5.331 -26.243 1.00 95.81 109 LEU A C 1
ATOM 882 O O . LEU A 1 109 ? 19.665 -6.465 -26.623 1.00 95.81 109 LEU A O 1
ATOM 886 N N . THR A 1 110 ? 20.088 -4.308 -27.089 1.00 96.06 110 THR A N 1
ATOM 887 C CA . THR A 1 110 ? 19.896 -4.461 -28.533 1.00 96.06 110 THR A CA 1
ATOM 888 C C . THR A 1 110 ? 20.882 -5.462 -29.120 1.00 96.06 110 THR A C 1
ATOM 890 O O . THR A 1 110 ? 20.478 -6.289 -29.934 1.00 96.06 110 THR A O 1
ATOM 893 N N . ASP A 1 111 ? 22.152 -5.423 -28.717 1.00 93.31 111 ASP A N 1
ATOM 894 C CA . ASP A 1 111 ? 23.170 -6.291 -29.306 1.00 93.31 111 ASP A CA 1
ATOM 895 C C . ASP A 1 111 ? 23.027 -7.756 -28.870 1.00 93.31 111 ASP A C 1
ATOM 897 O O . ASP A 1 111 ? 23.082 -8.654 -29.710 1.00 93.31 111 ASP A O 1
ATOM 901 N N . VAL A 1 112 ? 22.683 -8.004 -27.597 1.00 94.69 112 VAL A N 1
ATOM 902 C CA . VAL A 1 112 ? 22.297 -9.347 -27.120 1.00 94.69 112 VAL A CA 1
ATOM 903 C C . VAL A 1 112 ? 21.159 -9.916 -27.968 1.00 94.69 112 VAL A C 1
ATOM 905 O O . VAL A 1 112 ? 21.231 -11.059 -28.426 1.00 94.69 112 VAL A O 1
ATOM 908 N N . ILE A 1 113 ? 20.107 -9.127 -28.211 1.00 96.12 113 ILE A N 1
ATOM 909 C CA . ILE A 1 113 ? 18.958 -9.587 -29.000 1.00 96.12 113 ILE A CA 1
ATOM 910 C C . ILE A 1 113 ? 19.359 -9.804 -30.463 1.00 96.12 113 ILE A C 1
ATOM 912 O O . ILE A 1 113 ? 18.953 -10.795 -31.057 1.00 96.12 113 ILE A O 1
ATOM 916 N N . LYS A 1 114 ? 20.191 -8.936 -31.046 1.00 94.94 114 LYS A N 1
ATOM 917 C CA . LYS A 1 114 ? 20.656 -9.079 -32.433 1.00 94.94 114 LYS A CA 1
ATOM 918 C C . LYS A 1 114 ? 21.449 -10.353 -32.660 1.00 94.94 114 LYS A C 1
ATOM 920 O O . LYS A 1 114 ? 21.153 -11.090 -33.599 1.00 94.94 114 LYS A O 1
ATOM 925 N N . VAL A 1 115 ? 22.438 -10.606 -31.806 1.00 93.50 115 VAL A N 1
ATOM 926 C CA . VAL A 1 115 ? 23.305 -11.785 -31.907 1.00 93.50 115 VAL A CA 1
ATOM 927 C C . VAL A 1 115 ? 22.491 -13.066 -31.727 1.00 93.50 115 VAL A C 1
ATOM 929 O O . VAL A 1 115 ? 22.704 -14.033 -32.454 1.00 93.50 115 VAL A O 1
ATOM 932 N N . THR A 1 116 ? 21.515 -13.067 -30.815 1.00 93.56 116 THR A N 1
ATOM 933 C CA . THR A 1 116 ? 20.677 -14.248 -30.545 1.00 93.56 116 THR A CA 1
ATOM 934 C C . THR A 1 116 ? 19.575 -14.466 -31.582 1.00 93.56 116 THR A C 1
ATOM 936 O O . THR A 1 116 ? 19.327 -15.604 -31.971 1.00 93.56 116 THR A O 1
ATOM 939 N N . ALA A 1 117 ? 18.918 -13.405 -32.057 1.00 95.06 117 ALA A N 1
ATOM 940 C CA . ALA A 1 117 ? 17.840 -13.502 -33.038 1.00 95.06 117 ALA A CA 1
ATOM 941 C C . ALA A 1 117 ? 18.357 -13.838 -34.440 1.00 95.06 117 ALA A C 1
ATOM 943 O O . ALA A 1 117 ? 17.653 -14.509 -35.200 1.00 95.06 117 ALA A O 1
ATOM 944 N N . GLY A 1 118 ? 19.554 -13.354 -34.795 1.00 93.69 118 GLY A N 1
ATOM 945 C CA . GLY A 1 118 ? 20.239 -13.793 -36.005 1.00 93.69 118 GLY A CA 1
ATOM 946 C C . GLY A 1 118 ? 19.483 -13.504 -37.296 1.00 93.69 118 GLY A C 1
ATOM 947 O O . GLY A 1 118 ? 19.499 -14.294 -38.237 1.00 93.69 118 GLY A O 1
ATOM 948 N N . ARG A 1 119 ? 18.684 -12.436 -37.306 1.00 95.31 119 ARG A N 1
ATOM 949 C CA . ARG A 1 119 ? 17.720 -12.191 -38.372 1.00 95.31 119 ARG A CA 1
ATOM 950 C C . ARG A 1 119 ? 18.391 -11.561 -39.603 1.00 95.31 119 ARG A C 1
ATOM 952 O O . ARG A 1 119 ? 18.999 -10.498 -39.449 1.00 95.31 119 ARG A O 1
ATOM 959 N N . PRO A 1 120 ? 18.172 -12.111 -40.814 1.00 96.38 120 PRO A N 1
ATOM 960 C CA . PRO A 1 120 ? 18.627 -11.504 -42.058 1.00 96.38 120 PRO A CA 1
ATOM 961 C C . PRO A 1 120 ? 18.076 -10.091 -42.270 1.00 96.38 120 PRO A C 1
ATOM 963 O O . PRO A 1 120 ? 16.892 -9.827 -42.030 1.00 96.38 120 PRO A O 1
ATOM 966 N N . ARG A 1 121 ? 18.943 -9.187 -42.723 1.00 96.50 121 ARG A N 1
ATOM 967 C CA . ARG A 1 121 ? 18.581 -7.836 -43.162 1.00 96.50 121 ARG A CA 1
ATOM 968 C C . ARG A 1 121 ? 17.863 -7.852 -44.519 1.00 96.50 121 ARG A C 1
ATOM 970 O O . ARG A 1 121 ? 18.024 -8.811 -45.275 1.00 96.50 121 ARG A O 1
ATOM 977 N N . PRO A 1 122 ? 17.131 -6.776 -44.867 1.00 97.31 122 PRO A N 1
ATOM 978 C CA . PRO A 1 122 ? 16.484 -6.660 -46.171 1.00 97.31 122 PRO A CA 1
ATOM 979 C C . PRO A 1 122 ? 17.445 -6.698 -47.373 1.00 97.31 122 PRO A C 1
ATOM 981 O O . PRO A 1 122 ? 17.017 -6.954 -48.492 1.00 97.31 122 PRO A O 1
ATOM 984 N N . ASP A 1 123 ? 18.739 -6.465 -47.151 1.00 95.69 123 ASP A N 1
ATOM 985 C CA . ASP A 1 123 ? 19.796 -6.514 -48.163 1.00 95.69 123 ASP A CA 1
ATOM 986 C C . ASP A 1 123 ? 20.627 -7.818 -48.132 1.00 95.69 123 ASP A C 1
ATOM 988 O O . ASP A 1 123 ? 21.710 -7.884 -48.721 1.00 95.69 123 ASP A O 1
ATOM 992 N N . MET A 1 124 ? 20.149 -8.870 -47.447 1.00 96.06 124 MET A N 1
ATOM 993 C CA . MET A 1 124 ? 20.920 -10.103 -47.227 1.00 96.06 124 MET A CA 1
ATOM 994 C C . MET A 1 124 ? 21.372 -10.770 -48.529 1.00 96.06 124 MET A C 1
ATOM 996 O O . MET A 1 124 ? 22.539 -11.139 -48.636 1.00 96.06 124 MET A O 1
ATOM 1000 N N . LEU A 1 125 ? 20.503 -10.919 -49.535 1.00 94.69 125 LEU A N 1
ATOM 1001 C CA . LEU A 1 125 ? 20.884 -11.616 -50.771 1.00 94.69 125 LEU A CA 1
ATOM 1002 C C . LEU A 1 125 ? 21.931 -10.834 -51.577 1.00 94.69 125 LEU A C 1
ATOM 1004 O O . LEU A 1 125 ? 22.831 -11.439 -52.160 1.00 94.69 125 LEU A O 1
ATOM 1008 N N . SER A 1 126 ? 21.893 -9.498 -51.516 1.00 94.44 126 SER A N 1
ATOM 1009 C CA . SER A 1 126 ? 22.929 -8.633 -52.094 1.00 94.44 126 SER A CA 1
ATOM 1010 C C . SER A 1 126 ? 24.296 -8.816 -51.419 1.00 94.44 126 SER A C 1
ATOM 1012 O O . SER A 1 126 ? 25.321 -8.608 -52.071 1.00 94.44 126 SER A O 1
ATOM 1014 N N . ARG A 1 127 ? 24.330 -9.192 -50.132 1.00 95.38 127 ARG A N 1
ATOM 1015 C CA . ARG A 1 127 ? 25.565 -9.506 -49.386 1.00 95.38 127 ARG A CA 1
ATOM 1016 C C . ARG A 1 127 ? 26.022 -10.942 -49.616 1.00 95.38 127 ARG A C 1
ATOM 1018 O O . ARG A 1 127 ? 27.208 -11.173 -49.815 1.00 95.38 127 ARG A O 1
ATOM 1025 N N . CYS A 1 128 ? 25.079 -11.880 -49.610 1.00 94.44 128 CYS A N 1
ATOM 1026 C CA . CYS A 1 128 ? 25.299 -13.317 -49.745 1.00 94.44 128 CYS A CA 1
ATOM 1027 C C . CYS A 1 128 ? 25.829 -13.705 -51.133 1.00 94.44 128 CYS A C 1
ATOM 1029 O O . CYS A 1 128 ? 26.701 -14.567 -51.228 1.00 94.44 128 CYS A O 1
ATOM 1031 N N . LYS A 1 129 ? 25.325 -13.055 -52.196 1.00 93.62 129 LYS A N 1
ATOM 1032 C CA . LYS A 1 129 ? 25.664 -13.341 -53.602 1.00 93.62 129 LYS A CA 1
ATOM 1033 C C . LYS A 1 129 ? 25.618 -14.850 -53.916 1.00 93.62 129 LYS A C 1
ATOM 1035 O O . LYS A 1 129 ? 26.656 -15.429 -54.246 1.00 93.62 129 LYS A O 1
ATOM 1040 N N . PRO A 1 130 ? 24.455 -15.511 -53.781 1.00 92.19 130 PRO A N 1
ATOM 1041 C CA . PRO A 1 130 ? 24.343 -16.925 -54.125 1.00 92.19 130 PRO A CA 1
ATOM 1042 C C . PRO A 1 130 ? 24.573 -17.144 -55.637 1.00 92.19 130 PRO A C 1
ATOM 1044 O O . PRO A 1 130 ? 24.249 -16.254 -56.431 1.00 92.19 130 PRO A O 1
ATOM 1047 N N . PRO A 1 131 ? 25.113 -18.302 -56.065 1.00 91.75 131 PRO A N 1
ATOM 1048 C CA . PRO A 1 131 ? 25.207 -18.665 -57.482 1.00 91.75 131 PRO A CA 1
ATOM 1049 C C . PRO A 1 131 ? 23.845 -18.611 -58.191 1.00 91.75 131 PRO A C 1
ATOM 1051 O O . PRO A 1 131 ? 22.818 -18.908 -57.581 1.00 91.75 131 PRO A O 1
ATOM 1054 N N . THR A 1 132 ? 23.826 -18.283 -59.485 1.00 82.62 132 THR A N 1
ATOM 1055 C CA . THR A 1 132 ? 22.589 -18.056 -60.265 1.00 82.62 132 THR A CA 1
ATOM 1056 C C . THR A 1 132 ? 21.653 -19.261 -60.343 1.00 82.62 132 THR A C 1
ATOM 1058 O O . THR A 1 132 ? 20.448 -19.072 -60.468 1.00 82.62 132 THR A O 1
ATOM 1061 N N . ASP A 1 133 ? 22.188 -20.476 -60.215 1.00 85.44 133 ASP A N 1
ATOM 1062 C CA . ASP A 1 133 ? 21.423 -21.729 -60.297 1.00 85.44 133 ASP A CA 1
ATOM 1063 C C . ASP A 1 133 ? 20.998 -22.267 -58.918 1.00 85.44 133 ASP A C 1
ATOM 1065 O O . ASP A 1 133 ? 20.488 -23.383 -58.805 1.00 85.44 133 ASP A O 1
ATOM 1069 N N . THR A 1 134 ? 21.221 -21.495 -57.848 1.00 86.69 134 THR A N 1
ATOM 1070 C CA . THR A 1 134 ? 20.850 -21.898 -56.485 1.00 86.69 134 THR A CA 1
ATOM 1071 C C . THR A 1 134 ? 19.333 -21.985 -56.368 1.00 86.69 134 THR A C 1
ATOM 1073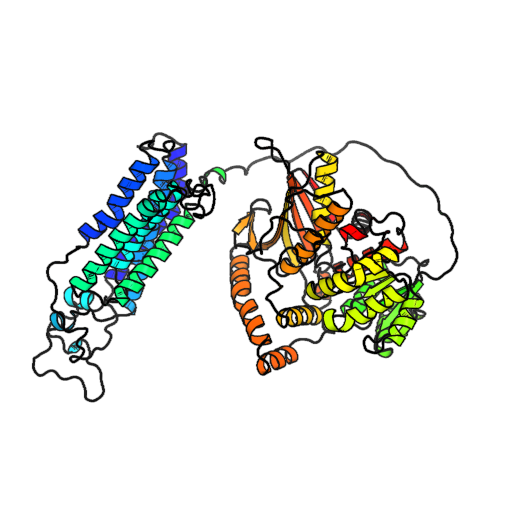 O O . THR A 1 134 ? 18.625 -21.061 -56.764 1.00 86.69 134 THR A O 1
ATOM 1076 N N . GLN A 1 135 ? 18.830 -23.076 -55.791 1.00 86.25 135 GLN A N 1
ATOM 1077 C CA . GLN A 1 135 ? 17.420 -23.249 -55.447 1.00 86.25 135 GLN A CA 1
ATOM 1078 C C . GLN A 1 135 ? 17.281 -23.640 -53.978 1.00 86.25 135 GLN A C 1
ATOM 1080 O O . GLN A 1 135 ? 18.126 -24.359 -53.442 1.00 86.25 135 GLN A O 1
ATOM 1085 N N . ASP A 1 136 ? 16.209 -23.172 -53.337 1.00 88.81 136 ASP A N 1
ATOM 1086 C CA . ASP A 1 136 ? 15.866 -23.633 -51.993 1.00 88.81 136 ASP A CA 1
ATOM 1087 C C . ASP A 1 136 ? 15.586 -25.153 -52.006 1.00 88.81 136 ASP A C 1
ATOM 1089 O O . ASP A 1 136 ? 15.059 -25.677 -52.996 1.00 88.81 136 ASP A O 1
ATOM 1093 N N . PRO A 1 137 ? 15.885 -25.884 -50.915 1.00 87.38 137 PRO A N 1
ATOM 1094 C CA . PRO A 1 137 ? 15.489 -27.284 -50.781 1.00 87.38 137 PRO A CA 1
ATOM 1095 C C . PRO A 1 137 ? 13.967 -27.469 -50.926 1.00 87.38 137 PRO A C 1
ATOM 1097 O O . PRO A 1 137 ? 13.197 -26.636 -50.457 1.00 87.38 137 PRO A O 1
ATOM 1100 N N . LEU A 1 138 ? 13.522 -28.605 -51.485 1.00 76.94 138 LEU A N 1
ATOM 1101 C CA . LEU A 1 138 ? 12.121 -28.884 -51.877 1.00 76.94 138 LEU A CA 1
ATOM 1102 C C . LEU A 1 138 ? 11.046 -28.546 -50.816 1.00 76.94 138 LEU A C 1
ATOM 1104 O O . LEU A 1 138 ? 9.919 -28.211 -51.167 1.00 76.94 138 LEU A O 1
ATOM 1108 N N . LEU A 1 139 ? 11.375 -28.647 -49.525 1.00 77.81 139 LEU A N 1
ATOM 1109 C CA . LEU A 1 139 ? 10.490 -28.327 -48.394 1.00 77.81 139 LEU A CA 1
ATOM 1110 C C . LEU A 1 139 ? 11.197 -27.482 -47.317 1.00 77.81 139 LEU A C 1
ATOM 1112 O O . LEU A 1 139 ? 10.767 -27.464 -46.164 1.00 77.81 139 LEU A O 1
ATOM 1116 N N . GLY A 1 140 ? 12.322 -26.846 -47.653 1.00 81.38 140 GLY A N 1
ATOM 1117 C CA . GLY A 1 140 ? 13.246 -26.284 -46.671 1.00 81.38 140 GLY A CA 1
ATOM 1118 C C . GLY A 1 140 ? 13.672 -24.853 -46.962 1.00 81.38 140 GLY A C 1
ATOM 1119 O O . GLY A 1 140 ? 13.475 -24.318 -48.046 1.00 81.38 140 GLY A O 1
ATOM 1120 N N . LEU A 1 141 ? 14.281 -24.243 -45.951 1.00 90.50 141 LEU A N 1
ATOM 1121 C CA . LEU A 1 141 ? 14.974 -22.967 -46.066 1.00 90.50 141 LEU A CA 1
ATOM 1122 C C . LEU A 1 141 ? 16.461 -23.226 -46.328 1.00 90.50 141 LEU A C 1
ATOM 1124 O O . LEU A 1 141 ? 17.018 -24.220 -45.855 1.00 90.50 141 LEU A O 1
ATOM 1128 N N . SER A 1 142 ? 17.104 -22.314 -47.047 1.00 91.88 142 SER A N 1
ATOM 1129 C CA . SER A 1 142 ? 18.540 -22.352 -47.298 1.00 91.88 142 SER A CA 1
ATOM 1130 C C . SER A 1 142 ? 19.338 -21.892 -46.070 1.00 91.88 142 SER A C 1
ATOM 1132 O O . SER A 1 142 ? 18.897 -21.042 -45.285 1.00 91.88 142 SER A O 1
ATOM 1134 N N . THR A 1 143 ? 20.524 -22.473 -45.883 1.00 91.81 143 THR A N 1
ATOM 1135 C CA . THR A 1 143 ? 21.505 -22.047 -44.872 1.00 91.81 143 THR A CA 1
ATOM 1136 C C . THR A 1 143 ? 22.451 -21.001 -45.453 1.00 91.81 143 THR A C 1
ATOM 1138 O O . THR A 1 143 ? 22.466 -20.759 -46.654 1.00 91.81 143 THR A O 1
ATOM 1141 N N . VAL A 1 144 ? 23.273 -20.380 -44.604 1.00 91.12 144 VAL A N 1
ATOM 1142 C CA . VAL A 1 144 ? 24.288 -19.400 -45.032 1.00 91.12 144 VAL A CA 1
ATOM 1143 C C . VAL A 1 144 ? 25.357 -19.995 -45.971 1.00 91.12 144 VAL A C 1
ATOM 1145 O O . VAL A 1 144 ? 26.049 -19.252 -46.657 1.00 91.12 144 VAL A O 1
ATOM 1148 N N . ASP A 1 145 ? 25.461 -21.323 -46.059 1.00 89.88 145 ASP A N 1
ATOM 1149 C CA . ASP A 1 145 ? 26.472 -22.028 -46.860 1.00 89.88 145 ASP A CA 1
ATOM 1150 C C . ASP A 1 145 ? 26.295 -21.841 -48.376 1.00 89.88 145 ASP A C 1
ATOM 1152 O O . ASP A 1 145 ? 27.214 -22.107 -49.145 1.00 89.88 145 ASP A O 1
ATOM 1156 N N . ILE A 1 146 ? 25.127 -21.360 -48.821 1.00 92.06 146 ILE A N 1
ATOM 1157 C CA . ILE A 1 146 ? 24.879 -21.036 -50.236 1.00 92.06 146 ILE A CA 1
ATOM 1158 C C . ILE A 1 146 ? 25.563 -19.732 -50.680 1.00 92.06 146 ILE A C 1
ATOM 1160 O O . ILE A 1 146 ? 25.564 -19.406 -51.868 1.00 92.06 146 ILE A O 1
ATOM 1164 N N . CYS A 1 147 ? 26.085 -18.946 -49.734 1.00 93.06 147 CYS A N 1
ATOM 1165 C CA . CYS A 1 147 ? 26.684 -17.646 -50.002 1.00 93.06 147 CYS A CA 1
ATOM 1166 C C . CYS A 1 147 ? 28.125 -17.786 -50.503 1.00 93.06 147 CYS A C 1
ATOM 1168 O O . CYS A 1 147 ? 28.922 -18.537 -49.950 1.00 93.06 147 CYS A O 1
ATOM 1170 N N . THR A 1 148 ? 28.483 -17.007 -51.526 1.00 93.88 148 THR A N 1
ATOM 1171 C CA . THR A 1 148 ? 29.865 -16.929 -52.035 1.00 93.88 148 THR A CA 1
ATOM 1172 C C . THR A 1 148 ? 30.742 -15.981 -51.219 1.00 93.88 148 THR A C 1
ATOM 1174 O O . THR A 1 148 ? 31.968 -16.089 -51.237 1.00 93.88 148 THR A O 1
ATOM 1177 N N . THR A 1 149 ? 30.127 -15.040 -50.502 1.00 92.94 149 THR A N 1
ATOM 1178 C CA . THR A 1 149 ? 30.825 -14.113 -49.608 1.00 92.94 149 THR A CA 1
ATOM 1179 C C . THR A 1 149 ? 31.255 -14.830 -48.330 1.00 92.94 149 THR A C 1
ATOM 1181 O O . THR A 1 149 ? 30.455 -15.542 -47.727 1.00 92.94 149 THR A O 1
ATOM 1184 N N . ASP A 1 150 ? 32.493 -14.592 -47.882 1.00 91.38 150 ASP A N 1
ATOM 1185 C CA . ASP A 1 150 ? 33.022 -15.167 -46.640 1.00 91.38 150 ASP A CA 1
ATOM 1186 C C . ASP A 1 150 ? 32.085 -14.904 -45.447 1.00 91.38 150 ASP A C 1
ATOM 1188 O O . ASP A 1 150 ? 31.772 -13.755 -45.114 1.00 91.38 150 ASP A O 1
ATOM 1192 N N . ILE A 1 151 ? 31.660 -15.987 -44.797 1.00 87.88 151 ILE A N 1
ATOM 1193 C CA . ILE A 1 151 ? 30.705 -16.002 -43.684 1.00 87.88 151 ILE A CA 1
ATOM 1194 C C . ILE A 1 151 ? 31.282 -15.279 -42.457 1.00 87.88 151 ILE A C 1
ATOM 1196 O O . ILE A 1 151 ? 30.537 -14.678 -41.684 1.00 87.88 151 ILE A O 1
ATOM 1200 N N . HIS A 1 152 ? 32.609 -15.280 -42.298 1.00 87.38 152 HIS A N 1
ATOM 1201 C CA . HIS A 1 152 ? 33.295 -14.592 -41.202 1.00 87.38 152 HIS A CA 1
ATOM 1202 C C . HIS A 1 152 ? 33.603 -13.120 -41.503 1.00 87.38 152 HIS A C 1
ATOM 1204 O O . HIS A 1 152 ? 34.101 -12.399 -40.634 1.00 87.38 152 HIS A O 1
ATOM 1210 N N . SER A 1 153 ? 33.284 -12.643 -42.709 1.00 91.56 153 SER A N 1
ATOM 1211 C CA . SER A 1 153 ? 33.460 -11.238 -43.056 1.00 91.56 153 SER A CA 1
ATOM 1212 C C . SER A 1 153 ? 32.512 -10.344 -42.252 1.00 91.56 153 SER A C 1
ATOM 1214 O O . SER A 1 153 ? 31.357 -10.685 -41.987 1.00 91.56 153 SER A O 1
ATOM 1216 N N . HIS A 1 154 ? 32.969 -9.131 -41.927 1.00 89.31 154 HIS A N 1
ATOM 1217 C CA . HIS A 1 154 ? 32.129 -8.120 -41.273 1.00 89.31 154 HIS A CA 1
ATOM 1218 C C . HIS A 1 154 ? 30.837 -7.839 -42.065 1.00 89.31 154 HIS A C 1
ATOM 1220 O O . HIS A 1 154 ? 29.792 -7.572 -41.476 1.00 89.31 154 HIS A O 1
ATOM 1226 N N . LEU A 1 155 ? 30.891 -7.934 -43.400 1.00 92.31 155 LEU A N 1
ATOM 1227 C CA . LEU A 1 155 ? 29.738 -7.723 -44.275 1.00 92.31 155 LEU A CA 1
ATOM 1228 C C . LEU A 1 155 ? 28.624 -8.752 -44.025 1.00 92.31 155 LEU A C 1
ATOM 1230 O O . LEU A 1 155 ? 27.456 -8.360 -43.935 1.00 92.31 155 LEU A O 1
ATOM 1234 N N . MET A 1 156 ? 28.985 -10.035 -43.895 1.00 92.75 156 MET A N 1
ATOM 1235 C CA . MET A 1 156 ? 28.042 -11.127 -43.629 1.00 92.75 156 MET A CA 1
ATOM 1236 C C . MET A 1 156 ? 27.576 -11.142 -42.175 1.00 92.75 156 MET A C 1
ATOM 1238 O O . MET A 1 156 ? 26.376 -11.258 -41.928 1.00 92.75 156 MET A O 1
ATOM 1242 N N . ILE A 1 157 ? 28.488 -10.923 -41.222 1.00 92.12 157 ILE A N 1
ATOM 1243 C CA . ILE A 1 157 ? 28.151 -10.811 -39.795 1.00 92.12 157 ILE A CA 1
ATOM 1244 C C . ILE A 1 157 ? 27.128 -9.689 -39.566 1.00 92.12 157 ILE A C 1
ATOM 1246 O O . ILE A 1 157 ? 26.117 -9.900 -38.895 1.00 92.12 157 ILE A O 1
ATOM 1250 N N . ASP A 1 158 ? 27.331 -8.508 -40.161 1.00 91.62 158 ASP A N 1
ATOM 1251 C CA . ASP A 1 158 ? 26.360 -7.410 -40.089 1.00 91.62 158 ASP A CA 1
ATOM 1252 C C . ASP A 1 158 ? 25.023 -7.775 -40.759 1.00 91.62 158 ASP A C 1
ATOM 1254 O O . ASP A 1 158 ? 23.963 -7.368 -40.280 1.00 91.62 158 ASP A O 1
ATOM 1258 N N . GLY A 1 159 ? 25.046 -8.586 -41.821 1.00 94.19 159 GLY A N 1
ATOM 1259 C CA . GLY A 1 159 ? 23.856 -9.050 -42.539 1.00 94.19 159 GLY A CA 1
ATOM 1260 C C . GLY A 1 159 ? 22.837 -9.781 -41.658 1.00 94.19 159 GLY A C 1
ATOM 1261 O O . GLY A 1 159 ? 21.637 -9.646 -41.884 1.00 94.19 159 GLY A O 1
ATOM 1262 N N . PHE A 1 160 ? 23.277 -10.502 -40.622 1.00 95.62 160 PHE A N 1
ATOM 1263 C CA . PHE A 1 160 ? 22.397 -11.247 -39.703 1.00 95.62 160 PHE A CA 1
ATOM 1264 C C . PHE A 1 160 ? 21.988 -10.462 -38.443 1.00 95.62 160 PHE A C 1
ATOM 1266 O O . PHE A 1 160 ? 21.317 -10.995 -37.560 1.00 95.62 160 PHE A O 1
ATOM 1273 N N . LYS A 1 161 ? 22.346 -9.177 -38.341 1.00 94.44 161 LYS A N 1
ATOM 1274 C CA . LYS A 1 161 ? 22.045 -8.322 -37.179 1.00 94.44 161 LYS A CA 1
ATOM 1275 C C . LYS A 1 161 ? 20.867 -7.362 -37.430 1.00 94.44 161 LYS A C 1
ATOM 1277 O O . LYS A 1 161 ? 20.932 -6.181 -37.060 1.00 94.44 161 LYS A O 1
ATOM 1282 N N . SER A 1 162 ? 19.780 -7.842 -38.056 1.00 95.44 162 SER A N 1
ATOM 1283 C CA . SER A 1 162 ? 18.617 -6.993 -38.380 1.00 95.44 162 SER A CA 1
ATOM 1284 C C . SER A 1 162 ? 17.723 -6.667 -37.179 1.00 95.44 162 SER A C 1
ATOM 1286 O O . SER A 1 162 ? 17.289 -5.526 -37.043 1.00 95.44 162 SER A O 1
ATOM 1288 N N . PHE A 1 163 ? 17.420 -7.621 -36.295 1.00 96.25 163 PHE A N 1
ATOM 1289 C CA . PHE A 1 163 ? 16.403 -7.415 -35.253 1.00 96.25 163 PHE A CA 1
ATOM 1290 C C . PHE A 1 163 ? 16.995 -7.302 -33.842 1.00 96.25 163 PHE A C 1
ATOM 1292 O O . PHE A 1 163 ? 17.688 -8.230 -33.436 1.00 96.25 163 PHE A O 1
ATOM 1299 N N . PRO A 1 164 ? 16.651 -6.262 -33.054 1.00 97.50 164 PRO A N 1
ATOM 1300 C CA . PRO A 1 164 ? 15.984 -5.011 -33.437 1.00 97.50 164 PRO A CA 1
ATOM 1301 C C . PRO A 1 164 ? 16.974 -4.002 -34.049 1.00 97.50 164 PRO A C 1
ATOM 1303 O O . PRO A 1 164 ? 18.188 -4.199 -34.027 1.00 97.50 164 PRO A O 1
ATOM 1306 N N . SER A 1 165 ? 16.486 -2.883 -34.592 1.00 97.62 165 SER A N 1
ATOM 1307 C CA . SER A 1 165 ? 17.362 -1.868 -35.188 1.00 97.62 165 SER A CA 1
ATOM 1308 C C . SER A 1 165 ? 18.162 -1.090 -34.138 1.00 97.62 165 SER A C 1
ATOM 1310 O O . SER A 1 165 ? 17.595 -0.357 -33.332 1.00 97.62 165 SER A O 1
ATOM 1312 N N . GLY A 1 166 ? 19.494 -1.184 -34.218 1.00 95.88 166 GLY A N 1
ATOM 1313 C CA . GLY A 1 166 ? 20.426 -0.490 -33.316 1.00 95.88 166 GLY A CA 1
ATOM 1314 C C . GLY A 1 166 ? 20.402 1.034 -33.438 1.00 95.88 166 GLY A C 1
ATOM 1315 O O . GLY A 1 166 ? 20.415 1.723 -32.425 1.00 95.88 166 GLY A O 1
ATOM 1316 N N . HIS A 1 167 ? 20.302 1.567 -34.661 1.00 96.50 167 HIS A N 1
ATOM 1317 C CA . HIS A 1 167 ? 20.196 3.015 -34.884 1.00 96.50 167 HIS A CA 1
ATOM 1318 C C . HIS A 1 167 ? 18.886 3.568 -34.319 1.00 96.50 167 HIS A C 1
ATOM 1320 O O . HIS A 1 167 ? 18.901 4.614 -33.680 1.00 96.50 167 HIS A O 1
ATOM 1326 N N . SER A 1 168 ? 17.782 2.833 -34.507 1.00 98.25 168 SER A N 1
ATOM 1327 C CA . SER A 1 168 ? 16.479 3.195 -33.946 1.00 98.25 168 SER A CA 1
ATOM 1328 C C . SER A 1 168 ? 16.502 3.158 -32.419 1.00 98.25 168 SER A C 1
ATOM 1330 O O . SER A 1 168 ? 16.168 4.140 -31.765 1.00 98.25 168 SER A O 1
ATOM 1332 N N . SER A 1 169 ? 16.972 2.059 -31.818 1.00 98.19 169 SER A N 1
ATOM 1333 C CA . SER A 1 169 ? 17.024 1.967 -30.358 1.00 98.19 169 SER A CA 1
ATOM 1334 C C . SER A 1 169 ? 17.929 3.030 -29.745 1.00 98.19 169 SER A C 1
ATOM 1336 O O . SER A 1 169 ? 17.546 3.679 -28.778 1.00 98.19 169 SER A O 1
ATOM 1338 N N . PHE A 1 170 ? 19.104 3.266 -30.333 1.00 98.31 170 PHE A N 1
ATOM 1339 C CA . PHE A 1 170 ? 20.053 4.255 -29.828 1.00 98.31 170 PHE A CA 1
ATOM 1340 C C . PHE A 1 170 ? 19.533 5.692 -29.963 1.00 98.31 170 PHE A C 1
ATOM 1342 O O . PHE A 1 170 ? 19.694 6.485 -29.034 1.00 98.31 170 PHE A O 1
ATOM 1349 N N . SER A 1 171 ? 18.871 6.030 -31.077 1.00 98.44 171 SER A N 1
ATOM 1350 C CA . SER A 1 171 ? 18.317 7.371 -31.276 1.00 98.44 171 SER A CA 1
ATOM 1351 C C . SER A 1 171 ? 17.165 7.664 -30.322 1.00 98.44 171 SER A C 1
ATOM 1353 O O . SER A 1 171 ? 17.150 8.722 -29.690 1.00 98.44 171 SER A O 1
ATOM 1355 N N . PHE A 1 172 ? 16.250 6.710 -30.138 1.00 98.56 172 PHE A N 1
ATOM 1356 C CA . PHE A 1 172 ? 15.153 6.836 -29.180 1.00 98.56 172 PHE A CA 1
ATOM 1357 C C . PHE A 1 172 ? 15.624 6.788 -27.722 1.00 98.56 172 PHE A C 1
ATOM 1359 O O . PHE A 1 172 ? 14.989 7.408 -26.874 1.00 98.56 172 PHE A O 1
ATOM 1366 N N . ALA A 1 173 ? 16.755 6.145 -27.422 1.00 98.56 173 ALA A N 1
ATOM 1367 C CA . ALA A 1 173 ? 17.375 6.219 -26.102 1.00 98.56 173 ALA A CA 1
ATOM 1368 C C . ALA A 1 173 ? 17.985 7.605 -25.824 1.00 98.56 173 ALA A C 1
ATOM 1370 O O . ALA A 1 173 ? 17.666 8.232 -24.817 1.00 98.56 173 ALA A O 1
ATOM 1371 N N . GLY A 1 174 ? 18.827 8.119 -26.724 1.00 98.31 174 GLY A N 1
ATOM 1372 C CA . GLY A 1 174 ? 19.530 9.390 -26.517 1.00 98.31 174 GLY A CA 1
ATOM 1373 C C . GLY A 1 174 ? 18.622 10.614 -26.610 1.00 98.31 174 GLY A C 1
ATOM 1374 O O . GLY A 1 174 ? 18.527 11.415 -25.678 1.00 98.31 174 GLY A O 1
ATOM 1375 N N . LEU A 1 175 ? 17.906 10.749 -27.728 1.00 98.44 175 LEU A N 1
ATOM 1376 C CA . LEU A 1 175 ? 16.996 11.874 -27.944 1.00 98.44 175 LEU A CA 1
ATOM 1377 C C . LEU A 1 175 ? 15.696 11.727 -27.147 1.00 98.44 175 LEU A C 1
ATOM 1379 O O . LEU A 1 175 ? 15.128 12.735 -26.733 1.00 98.44 175 LEU A O 1
ATOM 1383 N N . GLY A 1 176 ? 15.244 10.500 -26.866 1.00 98.19 176 GLY A N 1
ATOM 1384 C CA . GLY A 1 176 ? 14.121 10.283 -25.952 1.00 98.19 176 GLY A CA 1
ATOM 1385 C C . GLY A 1 176 ? 14.472 10.648 -24.512 1.00 98.19 176 GLY A C 1
ATOM 1386 O O . GLY A 1 176 ? 13.677 11.307 -23.846 1.00 98.19 176 GLY A O 1
ATOM 1387 N N . TYR A 1 177 ? 15.687 10.335 -24.044 1.00 98.50 177 TYR A N 1
ATOM 1388 C CA . TYR A 1 177 ? 16.151 10.813 -22.740 1.00 98.50 177 TYR A CA 1
ATOM 1389 C C . TYR A 1 177 ? 16.198 12.342 -22.701 1.00 98.50 177 TYR A C 1
ATOM 1391 O O . TYR A 1 177 ? 15.701 12.949 -21.753 1.00 98.50 177 TYR A O 1
ATOM 1399 N N . LEU A 1 178 ? 16.734 12.978 -23.750 1.00 98.12 178 LEU A N 1
ATOM 1400 C CA . LEU A 1 178 ? 16.735 14.436 -23.867 1.00 98.12 178 LEU A CA 1
ATOM 1401 C C . LEU A 1 178 ? 15.311 15.014 -23.834 1.00 98.12 178 LEU A C 1
ATOM 1403 O O . LEU A 1 178 ? 15.081 16.025 -23.174 1.00 98.12 178 LEU A O 1
ATOM 1407 N N . SER A 1 179 ? 14.356 14.367 -24.505 1.00 98.00 179 SER A N 1
ATOM 1408 C CA . SER A 1 179 ? 12.943 14.748 -24.467 1.00 98.00 179 SER A CA 1
ATOM 1409 C C . SER A 1 179 ? 12.388 14.703 -23.042 1.00 98.00 179 SER A C 1
ATOM 1411 O O . SER A 1 179 ? 11.850 15.704 -22.572 1.00 98.00 179 SER A O 1
ATOM 1413 N N . PHE A 1 180 ? 12.586 13.601 -22.310 1.00 97.94 180 PHE A N 1
ATOM 1414 C CA . PHE A 1 180 ? 12.139 13.494 -20.916 1.00 97.94 180 PHE A CA 1
ATOM 1415 C C . PHE A 1 180 ? 12.835 14.500 -19.996 1.00 97.94 180 PHE A C 1
ATOM 1417 O O . PHE A 1 180 ? 12.188 15.103 -19.140 1.00 97.94 180 PHE A O 1
ATOM 1424 N N . TYR A 1 181 ? 14.129 14.743 -20.206 1.00 96.44 181 TYR A N 1
ATOM 1425 C CA . TYR A 1 181 ? 14.871 15.774 -19.490 1.00 96.44 181 TYR A CA 1
ATOM 1426 C C . TYR A 1 181 ? 14.250 17.160 -19.717 1.00 96.44 181 TYR A C 1
ATOM 1428 O O . TYR A 1 181 ? 13.921 17.844 -18.749 1.00 96.44 181 TYR A O 1
ATOM 1436 N N . ILE A 1 182 ? 14.006 17.555 -20.972 1.00 94.62 182 ILE A N 1
ATOM 1437 C CA . ILE A 1 182 ? 13.348 18.827 -21.316 1.00 94.62 182 ILE A CA 1
ATOM 1438 C C . ILE A 1 182 ? 11.932 18.888 -20.727 1.00 94.62 182 ILE A C 1
ATOM 1440 O O . ILE A 1 182 ? 11.565 19.912 -20.152 1.00 94.62 182 ILE A O 1
ATOM 1444 N N . ALA A 1 183 ? 11.163 17.799 -20.797 1.00 94.56 183 ALA A N 1
ATOM 1445 C CA . ALA A 1 183 ? 9.819 17.717 -20.226 1.00 94.56 183 ALA A CA 1
ATOM 1446 C C . ALA A 1 183 ? 9.817 17.999 -18.718 1.00 94.56 183 ALA A C 1
ATOM 1448 O O . ALA A 1 183 ? 8.979 18.761 -18.233 1.00 94.56 183 ALA A O 1
ATOM 1449 N N . GLY A 1 184 ? 10.781 17.429 -17.986 1.00 92.50 184 GLY A N 1
ATOM 1450 C CA . GLY A 1 184 ? 10.975 17.700 -16.564 1.00 92.50 184 GLY A CA 1
ATOM 1451 C C . GLY A 1 184 ? 11.336 19.162 -16.317 1.00 92.50 184 GLY A C 1
ATOM 1452 O O . GLY A 1 184 ? 10.715 19.829 -15.495 1.00 92.50 184 GLY A O 1
ATOM 1453 N N . LYS A 1 185 ? 12.286 19.713 -17.085 1.00 91.88 185 LYS A N 1
ATOM 1454 C CA . LYS A 1 185 ? 12.718 21.118 -16.953 1.00 91.88 185 LYS A CA 1
ATOM 1455 C C . LYS A 1 185 ? 11.623 22.124 -17.262 1.00 91.88 185 LYS A C 1
ATOM 1457 O O . LYS A 1 185 ? 11.574 23.177 -16.635 1.00 91.88 185 LYS A O 1
ATOM 1462 N N . LEU A 1 186 ? 10.739 21.810 -18.196 1.00 90.94 186 LEU A N 1
ATOM 1463 C CA . LEU A 1 186 ? 9.607 22.663 -18.540 1.00 90.94 186 LEU A CA 1
ATOM 1464 C C . LEU A 1 186 ? 8.381 22.411 -17.657 1.00 90.94 186 LEU A C 1
ATOM 1466 O O . LEU A 1 186 ? 7.406 23.151 -17.784 1.00 90.94 186 LEU A O 1
ATOM 1470 N N . ARG A 1 187 ? 8.422 21.400 -16.773 1.00 90.19 187 ARG A N 1
ATOM 1471 C CA . ARG A 1 187 ? 7.271 20.915 -16.000 1.00 90.19 187 ARG A CA 1
ATOM 1472 C C . ARG A 1 187 ? 6.070 20.712 -16.921 1.00 90.19 187 ARG A C 1
ATOM 1474 O O . ARG A 1 187 ? 5.074 21.425 -16.837 1.00 90.19 187 ARG A O 1
ATOM 1481 N N . LEU A 1 188 ? 6.229 19.801 -17.883 1.00 89.94 188 LEU A N 1
ATOM 1482 C CA . LEU A 1 188 ? 5.287 19.611 -18.990 1.00 89.94 188 LEU A CA 1
ATOM 1483 C C . LEU A 1 188 ? 3.834 19.407 -18.531 1.00 89.94 188 LEU A C 1
ATOM 1485 O O . LEU A 1 188 ? 2.923 19.879 -19.202 1.00 89.94 188 LEU A O 1
ATOM 1489 N N . PHE A 1 189 ? 3.632 18.719 -17.406 1.00 89.00 189 PHE A N 1
ATOM 1490 C CA . PHE A 1 189 ? 2.312 18.403 -16.856 1.00 89.00 189 PHE A CA 1
ATOM 1491 C C . PHE A 1 189 ? 1.917 19.299 -15.673 1.00 89.00 189 PHE A C 1
ATOM 1493 O O . PHE A 1 189 ? 1.134 18.878 -14.823 1.00 89.00 189 PHE A O 1
ATOM 1500 N N . ASP A 1 190 ? 2.459 20.517 -15.591 1.00 82.44 190 ASP A N 1
ATOM 1501 C CA . ASP A 1 190 ? 1.958 21.496 -14.629 1.00 82.44 190 ASP A CA 1
ATOM 1502 C C . ASP A 1 190 ? 0.547 21.985 -14.991 1.00 82.44 190 ASP A C 1
ATOM 1504 O O . ASP A 1 190 ? 0.063 21.841 -16.115 1.00 82.44 190 ASP A O 1
ATOM 1508 N N . GLN A 1 191 ? -0.137 22.586 -14.021 1.00 78.44 191 GLN A N 1
ATOM 1509 C CA . GLN A 1 191 ? -1.522 23.037 -14.193 1.00 78.44 191 GLN A CA 1
ATOM 1510 C C . GLN A 1 191 ? -1.646 24.342 -15.006 1.00 78.44 191 GLN A C 1
ATOM 1512 O O . GLN A 1 191 ? -2.711 24.949 -15.033 1.00 78.44 191 GLN A O 1
ATOM 1517 N N . MET A 1 192 ? -0.572 24.795 -15.669 1.00 74.25 192 MET A N 1
ATOM 1518 C CA . MET A 1 192 ? -0.538 26.092 -16.356 1.00 74.25 192 MET A CA 1
ATOM 1519 C C . MET A 1 192 ? -0.948 26.030 -17.836 1.00 74.25 192 MET A C 1
ATOM 1521 O O . MET A 1 192 ? -1.235 27.066 -18.426 1.00 74.25 192 MET A O 1
ATOM 1525 N N . GLY A 1 193 ? -0.966 24.845 -18.459 1.00 74.00 193 GLY A N 1
ATOM 1526 C CA . GLY A 1 193 ? -1.536 24.660 -19.804 1.00 74.00 193 GLY A CA 1
ATOM 1527 C C . GLY A 1 193 ? -0.764 25.302 -20.971 1.00 74.00 193 GLY A C 1
ATOM 1528 O O . GLY A 1 193 ? -1.358 25.628 -21.996 1.00 74.00 193 GLY A O 1
ATOM 1529 N N . HIS A 1 194 ? 0.555 25.493 -20.861 1.00 84.00 194 HIS A N 1
ATOM 1530 C CA . HIS A 1 194 ? 1.353 26.142 -21.911 1.00 84.00 194 HIS A CA 1
ATOM 1531 C C . HIS A 1 194 ? 1.760 25.198 -23.063 1.00 84.00 194 HIS A C 1
ATOM 1533 O O . HIS A 1 194 ? 2.679 24.387 -22.927 1.00 84.00 194 HIS A O 1
ATOM 1539 N N . THR A 1 195 ? 1.164 25.369 -24.248 1.00 85.88 195 THR A N 1
ATOM 1540 C CA . THR A 1 195 ? 1.346 24.476 -25.415 1.00 85.88 195 THR A CA 1
ATOM 1541 C C . THR A 1 195 ? 2.789 24.365 -25.927 1.00 85.88 195 THR A C 1
ATOM 1543 O O . THR A 1 195 ? 3.204 23.293 -26.372 1.00 85.88 195 THR A O 1
ATOM 1546 N N . TYR A 1 196 ? 3.593 25.434 -25.844 1.00 87.12 196 TYR A N 1
ATOM 1547 C CA . TYR A 1 196 ? 4.979 25.423 -26.346 1.00 87.12 196 TYR A CA 1
ATOM 1548 C C . TYR A 1 196 ? 5.849 24.356 -25.659 1.00 87.12 196 TYR A C 1
ATOM 1550 O O . TYR A 1 196 ? 6.756 23.804 -26.282 1.00 87.12 196 TYR A O 1
ATOM 1558 N N . LYS A 1 197 ? 5.532 24.004 -24.402 1.00 90.00 197 LYS A N 1
ATOM 1559 C CA . LYS A 1 197 ? 6.238 22.966 -23.639 1.00 90.00 197 LYS A CA 1
ATOM 1560 C C . LYS A 1 197 ? 6.143 21.599 -24.313 1.00 90.00 197 LYS A C 1
ATOM 1562 O O . LYS A 1 197 ? 7.129 20.860 -24.353 1.00 90.00 197 LYS A O 1
ATOM 1567 N N . GLY A 1 198 ? 4.977 21.288 -24.883 1.00 87.88 198 GLY A N 1
ATOM 1568 C CA . GLY A 1 198 ? 4.745 20.064 -25.645 1.00 87.88 198 GLY A CA 1
ATOM 1569 C C . GLY A 1 198 ? 5.596 20.013 -26.912 1.00 87.88 198 GLY A C 1
ATOM 1570 O O . GLY A 1 198 ? 6.283 19.021 -27.146 1.00 87.88 198 GLY A O 1
ATOM 1571 N N . PHE A 1 199 ? 5.641 21.106 -27.681 1.00 90.69 199 PHE A N 1
ATOM 1572 C CA . PHE A 1 199 ? 6.457 21.188 -28.898 1.00 90.69 199 PHE A CA 1
ATOM 1573 C C . PHE A 1 199 ? 7.956 21.034 -28.614 1.00 90.69 199 PHE A C 1
ATOM 1575 O O . PHE A 1 199 ? 8.621 20.230 -29.269 1.00 90.69 199 PHE A O 1
ATOM 1582 N N . CYS A 1 200 ? 8.482 21.733 -27.602 1.00 91.12 200 CYS A N 1
ATOM 1583 C CA . CYS A 1 200 ? 9.884 21.598 -27.196 1.00 91.12 200 CYS A CA 1
ATOM 1584 C C . CYS A 1 200 ? 10.224 20.170 -26.745 1.00 91.12 200 CYS A C 1
ATOM 1586 O O . CYS A 1 200 ? 11.316 19.680 -27.023 1.00 91.12 200 CYS A O 1
ATOM 1588 N N . THR A 1 201 ? 9.283 19.493 -26.081 1.00 92.69 201 THR A N 1
ATOM 1589 C CA . THR A 1 201 ? 9.462 18.112 -25.621 1.00 92.69 201 THR A CA 1
ATOM 1590 C C . THR A 1 201 ? 9.435 17.113 -26.779 1.00 92.69 201 THR A C 1
ATOM 1592 O O . THR A 1 201 ? 10.232 16.180 -26.796 1.00 92.69 201 THR A O 1
ATOM 1595 N N . ILE A 1 202 ? 8.552 17.277 -27.765 1.00 92.56 202 ILE A N 1
ATOM 1596 C CA . ILE A 1 202 ? 8.397 16.317 -28.874 1.00 92.56 202 ILE A CA 1
ATOM 1597 C C . ILE A 1 202 ? 9.525 16.442 -29.910 1.00 92.56 202 ILE A C 1
ATOM 1599 O O . ILE A 1 202 ? 9.856 15.466 -30.582 1.00 92.56 202 ILE A O 1
ATOM 1603 N N . PHE A 1 203 ? 10.158 17.610 -30.033 1.00 94.25 203 PHE A N 1
ATOM 1604 C CA . PHE A 1 203 ? 11.150 17.865 -31.080 1.00 94.25 203 PHE A CA 1
ATOM 1605 C C . PHE A 1 203 ? 12.330 16.861 -31.114 1.00 94.25 203 PHE A C 1
ATOM 1607 O O . PHE A 1 203 ? 12.623 16.341 -32.192 1.00 94.25 203 PHE A O 1
ATOM 1614 N N . PRO A 1 204 ? 12.967 16.478 -29.986 1.00 97.19 204 PRO A N 1
ATOM 1615 C CA . PRO A 1 204 ? 13.968 15.407 -29.992 1.00 97.19 204 PRO A CA 1
ATOM 1616 C C . PRO A 1 204 ? 13.433 14.054 -30.492 1.00 97.19 204 PRO A C 1
ATOM 1618 O O . PRO A 1 204 ? 14.139 13.353 -31.217 1.00 97.19 204 PRO A O 1
ATOM 1621 N N . PHE A 1 205 ? 12.182 13.691 -30.181 1.00 95.69 205 PHE A N 1
ATOM 1622 C CA . PHE A 1 205 ? 11.573 12.458 -30.697 1.00 95.69 205 PHE A CA 1
ATOM 1623 C C . PHE A 1 205 ? 11.383 12.489 -32.214 1.00 95.69 205 PHE A C 1
ATOM 1625 O O . PHE A 1 205 ? 11.547 11.458 -32.864 1.00 95.69 205 PHE A O 1
ATOM 1632 N N . LEU A 1 206 ? 11.102 13.659 -32.795 1.00 94.81 206 LEU A N 1
ATOM 1633 C CA . LEU A 1 206 ? 11.064 13.811 -34.249 1.00 94.81 206 LEU A CA 1
ATOM 1634 C C . LEU A 1 206 ? 12.443 13.529 -34.867 1.00 94.81 206 LEU A C 1
ATOM 1636 O O . LEU A 1 206 ? 12.537 12.796 -35.848 1.00 94.81 206 LEU A O 1
ATOM 1640 N N . GLY A 1 207 ? 13.518 14.031 -34.253 1.00 96.12 207 GLY A N 1
ATOM 1641 C CA . GLY A 1 207 ? 14.888 13.705 -34.661 1.00 96.12 207 GLY A CA 1
ATOM 1642 C C . GLY A 1 207 ? 15.191 12.204 -34.574 1.00 96.12 207 GLY A C 1
ATOM 1643 O O . GLY A 1 207 ? 15.750 11.631 -35.510 1.00 96.12 207 GLY A O 1
ATOM 1644 N N . ALA A 1 208 ? 14.761 11.543 -33.493 1.00 97.94 208 ALA A N 1
ATOM 1645 C CA . ALA A 1 208 ? 14.919 10.096 -33.332 1.00 97.94 208 ALA A CA 1
ATOM 1646 C C . ALA A 1 208 ? 14.181 9.312 -34.423 1.00 97.94 208 ALA A C 1
ATOM 1648 O O . ALA A 1 208 ? 14.733 8.357 -34.975 1.00 97.94 208 ALA A O 1
ATOM 1649 N N . MET A 1 209 ? 12.967 9.758 -34.764 1.00 96.88 209 MET A N 1
ATOM 1650 C CA . MET A 1 209 ? 12.143 9.182 -35.821 1.00 96.88 209 MET A CA 1
ATOM 1651 C C . MET A 1 209 ? 12.801 9.324 -37.198 1.00 96.88 209 MET A C 1
ATOM 1653 O O . MET A 1 209 ? 12.833 8.354 -37.946 1.00 96.88 209 MET A O 1
ATOM 1657 N N . LEU A 1 210 ? 13.386 10.479 -37.529 1.00 97.19 210 LEU A N 1
ATOM 1658 C CA . LEU A 1 210 ? 14.089 10.670 -38.806 1.00 97.19 210 LEU A CA 1
ATOM 1659 C C . LEU A 1 210 ? 15.307 9.741 -38.935 1.00 97.19 210 LEU A C 1
ATOM 1661 O O . LEU A 1 210 ? 15.505 9.113 -39.975 1.00 97.19 210 LEU A O 1
ATOM 1665 N N . VAL A 1 211 ? 16.080 9.576 -37.856 1.00 97.75 211 VAL A N 1
ATOM 1666 C CA . VAL A 1 211 ? 17.181 8.597 -37.814 1.00 97.75 211 VAL A CA 1
ATOM 1667 C C . VAL A 1 211 ? 16.653 7.173 -38.006 1.00 97.75 211 VAL A C 1
ATOM 1669 O O . VAL A 1 211 ? 17.234 6.393 -38.760 1.00 97.75 211 VAL A O 1
ATOM 1672 N N . ALA A 1 212 ? 15.541 6.827 -37.363 1.00 97.12 212 ALA A N 1
ATOM 1673 C CA . ALA A 1 212 ? 14.914 5.516 -37.477 1.00 97.12 212 ALA A CA 1
ATOM 1674 C C . ALA A 1 212 ? 14.394 5.235 -38.903 1.00 97.12 212 ALA A C 1
ATOM 1676 O O . ALA A 1 212 ? 14.665 4.165 -39.450 1.00 97.12 212 ALA A O 1
ATOM 1677 N N . ILE A 1 213 ? 13.732 6.208 -39.539 1.00 96.81 213 ILE A N 1
ATOM 1678 C CA . ILE A 1 213 ? 13.230 6.115 -40.920 1.00 96.81 213 ILE A CA 1
ATOM 1679 C C . ILE A 1 213 ? 14.382 5.904 -41.906 1.00 96.81 213 ILE A C 1
ATOM 1681 O O . ILE A 1 213 ? 14.274 5.028 -42.767 1.00 96.81 213 ILE A O 1
ATOM 1685 N N . SER A 1 214 ? 15.520 6.586 -41.722 1.00 97.00 214 SER A N 1
ATOM 1686 C CA . SER A 1 214 ? 16.693 6.430 -42.600 1.00 97.00 214 SER A CA 1
ATOM 1687 C C . SER A 1 214 ? 17.150 4.971 -42.753 1.00 97.00 214 SER A C 1
ATOM 1689 O O . SER A 1 214 ? 17.689 4.582 -43.782 1.00 97.00 214 SER A O 1
ATOM 1691 N N . ARG A 1 215 ? 16.896 4.117 -41.748 1.00 96.19 215 ARG A N 1
ATOM 1692 C CA . ARG A 1 215 ? 17.246 2.687 -41.783 1.00 96.19 215 ARG A CA 1
ATOM 1693 C C . ARG A 1 215 ? 16.361 1.854 -42.696 1.00 96.19 215 ARG A C 1
ATOM 1695 O O . ARG A 1 215 ? 16.812 0.817 -43.182 1.00 96.19 215 ARG A O 1
ATOM 1702 N N . THR A 1 216 ? 15.126 2.291 -42.900 1.00 95.06 216 THR A N 1
ATOM 1703 C CA . THR A 1 216 ? 14.226 1.687 -43.885 1.00 95.06 216 THR A CA 1
ATOM 1704 C C . THR A 1 216 ? 14.565 2.169 -45.292 1.00 95.06 216 THR A C 1
ATOM 1706 O O . THR A 1 216 ? 14.572 1.364 -46.215 1.00 95.06 216 THR A O 1
ATOM 1709 N N . GLU A 1 217 ? 14.956 3.438 -45.443 1.00 94.50 217 GLU A N 1
ATOM 1710 C CA . GLU A 1 217 ? 15.378 4.002 -46.732 1.00 94.50 217 GLU A CA 1
ATOM 1711 C C . GLU A 1 217 ? 16.714 3.429 -47.232 1.00 94.50 217 GLU A C 1
ATOM 1713 O O . GLU A 1 217 ? 16.943 3.364 -48.439 1.00 94.50 217 GLU A O 1
ATOM 1718 N N . ASP A 1 218 ? 17.605 3.039 -46.315 1.00 94.50 218 ASP A N 1
ATOM 1719 C CA . ASP A 1 218 ? 18.876 2.362 -46.617 1.00 94.50 218 ASP A CA 1
ATOM 1720 C C . ASP A 1 218 ? 18.709 0.835 -46.774 1.00 94.50 218 ASP A C 1
ATOM 1722 O O . ASP A 1 218 ? 19.702 0.122 -46.893 1.00 94.50 218 ASP A O 1
ATOM 1726 N N . TYR A 1 219 ? 17.476 0.311 -46.702 1.00 95.00 219 TYR A N 1
ATOM 1727 C CA . TYR A 1 219 ? 17.158 -1.127 -46.729 1.00 95.00 219 TYR A CA 1
ATOM 1728 C C . TYR A 1 219 ? 17.931 -1.969 -45.698 1.00 95.00 219 TYR A C 1
ATOM 1730 O O . TYR A 1 219 ? 18.150 -3.167 -45.861 1.00 95.00 219 TYR A O 1
ATOM 1738 N N . ARG A 1 220 ? 18.322 -1.352 -44.578 1.00 93.00 220 ARG A N 1
ATOM 1739 C CA . ARG A 1 220 ? 19.083 -2.011 -43.508 1.00 93.00 220 ARG A CA 1
ATOM 1740 C C . ARG A 1 220 ? 18.194 -2.768 -42.536 1.00 93.00 220 ARG A C 1
ATOM 1742 O O . ARG A 1 220 ? 18.680 -3.678 -41.868 1.00 93.00 220 ARG A O 1
ATOM 1749 N N . HIS A 1 221 ? 16.936 -2.360 -42.401 1.00 96.81 221 HIS A N 1
ATOM 1750 C CA . HIS A 1 221 ? 16.008 -2.890 -41.410 1.00 96.81 221 HIS A CA 1
ATOM 1751 C C . HIS A 1 221 ? 14.575 -2.896 -41.933 1.00 96.81 221 HIS A C 1
ATOM 1753 O O . HIS A 1 221 ? 14.155 -1.978 -42.638 1.00 96.81 221 HIS A O 1
ATOM 1759 N N . HIS A 1 222 ? 13.797 -3.892 -41.514 1.00 96.31 222 HIS A N 1
ATOM 1760 C CA . HIS A 1 222 ? 12.354 -3.871 -41.717 1.00 96.31 222 HIS A CA 1
ATOM 1761 C C . HIS A 1 222 ? 11.698 -2.868 -40.760 1.00 96.31 222 HIS A C 1
ATOM 1763 O O . HIS A 1 222 ? 12.216 -2.592 -39.675 1.00 96.31 222 HIS A O 1
ATOM 1769 N N . TRP A 1 223 ? 10.506 -2.375 -41.107 1.00 95.62 223 TRP A N 1
ATOM 1770 C CA . TRP A 1 223 ? 9.789 -1.384 -40.293 1.00 95.62 223 TRP A CA 1
ATOM 1771 C C . TRP A 1 223 ? 9.561 -1.836 -38.837 1.00 95.62 223 TRP A C 1
ATOM 1773 O O . TRP A 1 223 ? 9.634 -1.026 -37.918 1.00 95.62 223 TRP A O 1
ATOM 1783 N N . HIS A 1 224 ? 9.337 -3.129 -38.594 1.00 95.94 224 HIS A N 1
ATOM 1784 C CA . HIS A 1 224 ? 9.125 -3.661 -37.245 1.00 95.94 224 HIS A CA 1
ATOM 1785 C C . HIS A 1 224 ? 10.435 -3.824 -36.464 1.00 95.94 224 HIS A C 1
ATOM 1787 O O . HIS A 1 224 ? 10.431 -3.651 -35.249 1.00 95.94 224 HIS A O 1
ATOM 1793 N N . ASP A 1 225 ? 11.567 -4.075 -37.135 1.00 97.38 225 ASP A N 1
ATOM 1794 C CA . ASP A 1 225 ? 12.885 -4.027 -36.489 1.00 97.38 225 ASP A CA 1
ATOM 1795 C C . ASP A 1 225 ? 13.146 -2.605 -35.958 1.00 97.38 225 ASP A C 1
ATOM 1797 O O . ASP A 1 225 ? 13.658 -2.420 -34.851 1.00 97.38 225 ASP A O 1
ATOM 1801 N N . VAL A 1 226 ? 12.749 -1.596 -36.743 1.00 97.94 226 VAL A N 1
ATOM 1802 C CA . VAL A 1 226 ? 12.825 -0.175 -36.386 1.00 97.94 226 VAL A CA 1
ATOM 1803 C C . VAL A 1 226 ? 11.862 0.169 -35.249 1.00 97.94 226 VAL A C 1
ATOM 1805 O O . VAL A 1 226 ? 12.293 0.790 -34.278 1.00 97.94 226 VAL A O 1
ATOM 1808 N N . PHE A 1 227 ? 10.604 -0.271 -35.317 1.00 97.44 227 PHE A N 1
ATOM 1809 C CA . PHE A 1 227 ? 9.587 -0.006 -34.295 1.00 97.44 227 PHE A CA 1
ATOM 1810 C C . PHE A 1 227 ? 9.938 -0.621 -32.933 1.00 97.44 227 PHE A C 1
ATOM 1812 O O . PHE A 1 227 ? 9.894 0.068 -31.916 1.00 97.44 227 PHE A O 1
ATOM 1819 N N . ILE A 1 228 ? 10.345 -1.897 -32.901 1.00 97.88 228 ILE A N 1
ATOM 1820 C CA . ILE A 1 228 ? 10.759 -2.557 -31.654 1.00 97.88 228 ILE A CA 1
ATOM 1821 C C . ILE A 1 228 ? 12.041 -1.928 -31.106 1.00 97.88 228 ILE A C 1
ATOM 1823 O O . ILE A 1 228 ? 12.152 -1.734 -29.897 1.00 97.88 228 ILE A O 1
ATOM 1827 N N . GLY A 1 229 ? 12.975 -1.541 -31.983 1.00 98.19 229 GLY A N 1
ATOM 1828 C CA . GLY A 1 229 ? 14.144 -0.758 -31.586 1.00 98.19 229 GLY A CA 1
ATOM 1829 C C . GLY A 1 229 ? 13.743 0.542 -30.885 1.00 98.19 229 GLY A C 1
ATOM 1830 O O . GLY A 1 229 ? 14.208 0.801 -29.778 1.00 98.19 229 GLY A O 1
ATOM 1831 N N . ALA A 1 230 ? 12.827 1.313 -31.475 1.00 98.44 230 ALA A N 1
ATOM 1832 C CA . ALA A 1 230 ? 12.332 2.562 -30.898 1.00 98.44 230 ALA A CA 1
ATOM 1833 C C . ALA A 1 230 ? 11.677 2.345 -29.525 1.00 98.44 230 ALA A C 1
ATOM 1835 O O . ALA A 1 230 ? 11.992 3.064 -28.577 1.00 98.44 230 ALA A O 1
ATOM 1836 N N . LEU A 1 231 ? 10.820 1.325 -29.391 1.00 98.06 231 LEU A N 1
ATOM 1837 C CA . LEU A 1 231 ? 10.167 0.986 -28.124 1.00 98.06 231 LEU A CA 1
ATOM 1838 C C . LEU A 1 231 ? 11.190 0.642 -27.034 1.00 98.06 231 LEU A C 1
ATOM 1840 O O . LEU A 1 231 ? 11.106 1.176 -25.929 1.00 98.06 231 LEU A O 1
ATOM 1844 N N . LEU A 1 232 ? 12.176 -0.203 -27.353 1.00 98.19 232 LEU A N 1
ATOM 1845 C CA . LEU A 1 232 ? 13.261 -0.553 -26.436 1.00 98.19 232 LEU A CA 1
ATOM 1846 C C . LEU A 1 232 ? 14.026 0.704 -25.990 1.00 98.19 232 LEU A C 1
ATOM 1848 O O . LEU A 1 232 ? 14.225 0.912 -24.795 1.00 98.19 232 LEU A O 1
ATOM 1852 N N . GLY A 1 233 ? 14.389 1.574 -26.939 1.00 98.31 233 GLY A N 1
ATOM 1853 C CA . GLY A 1 233 ? 15.084 2.832 -26.662 1.00 98.31 233 GLY A CA 1
ATOM 1854 C C . GLY A 1 233 ? 14.292 3.771 -25.748 1.00 98.31 233 GLY A C 1
ATOM 1855 O O . GLY A 1 233 ? 14.848 4.289 -24.781 1.00 98.31 233 GLY A O 1
ATOM 1856 N N . ILE A 1 234 ? 12.986 3.941 -25.992 1.00 98.31 234 ILE A N 1
ATOM 1857 C CA . ILE A 1 234 ? 12.092 4.758 -25.150 1.00 98.31 234 ILE A CA 1
ATOM 1858 C C . ILE A 1 234 ? 12.025 4.208 -23.723 1.00 98.31 234 ILE A C 1
ATOM 1860 O O . ILE A 1 234 ? 12.105 4.977 -22.764 1.00 98.31 234 ILE A O 1
ATOM 1864 N N . VAL A 1 235 ? 11.884 2.887 -23.572 1.00 98.12 235 VAL A N 1
ATOM 1865 C CA . VAL A 1 235 ? 11.813 2.236 -22.256 1.00 98.12 235 VAL A CA 1
ATOM 1866 C C . VAL A 1 235 ? 13.110 2.457 -21.478 1.00 98.12 235 VAL A C 1
ATOM 1868 O O . VAL A 1 235 ? 13.054 2.870 -20.320 1.00 98.12 235 VAL A O 1
ATOM 1871 N N . CYS A 1 236 ? 14.268 2.259 -22.114 1.00 98.00 236 CYS A N 1
ATOM 1872 C CA . CYS A 1 236 ? 15.569 2.530 -21.501 1.00 98.00 236 CYS A CA 1
ATOM 1873 C C . CYS A 1 236 ? 15.739 4.012 -21.141 1.00 98.00 236 CYS A C 1
ATOM 1875 O O . CYS A 1 236 ? 16.133 4.323 -20.021 1.00 98.00 236 CYS A O 1
ATOM 1877 N N . ALA A 1 237 ? 15.393 4.929 -22.050 1.00 98.12 237 ALA A N 1
ATOM 1878 C CA . ALA A 1 237 ? 15.449 6.369 -21.804 1.00 98.12 237 ALA A CA 1
ATOM 1879 C C . ALA A 1 237 ? 14.608 6.779 -20.593 1.00 98.12 237 ALA A C 1
ATOM 1881 O O . ALA A 1 237 ? 15.085 7.510 -19.724 1.00 98.12 237 ALA A O 1
ATOM 1882 N N . TYR A 1 238 ? 13.364 6.299 -20.522 1.00 97.38 238 TYR A N 1
ATOM 1883 C CA . TYR A 1 238 ? 12.465 6.617 -19.420 1.00 97.38 238 TYR A CA 1
ATOM 1884 C C . TYR A 1 238 ? 12.967 6.018 -18.105 1.00 97.38 238 TYR A C 1
ATOM 1886 O O . TYR A 1 238 ? 13.003 6.713 -17.091 1.00 97.38 238 TYR A O 1
ATOM 1894 N N . PHE A 1 239 ? 13.413 4.758 -18.122 1.00 97.00 239 PHE A N 1
ATOM 1895 C CA . PHE A 1 239 ? 14.011 4.107 -16.957 1.00 97.00 239 PHE A CA 1
ATOM 1896 C C . PHE A 1 239 ? 15.212 4.902 -16.424 1.00 97.00 239 PHE A C 1
ATOM 1898 O O . PHE A 1 239 ? 15.254 5.243 -15.241 1.00 97.00 239 PHE A O 1
ATOM 1905 N N . SER A 1 240 ? 16.152 5.276 -17.295 1.00 96.50 240 SER A N 1
ATOM 1906 C CA . SER A 1 240 ? 17.339 6.038 -16.900 1.00 96.50 240 SER A CA 1
ATOM 1907 C C . SER A 1 240 ? 17.015 7.462 -16.455 1.00 96.50 240 SER A C 1
ATOM 1909 O O . SER A 1 240 ? 17.637 7.951 -15.516 1.00 96.50 240 SER A O 1
ATOM 1911 N N . TYR A 1 241 ? 16.013 8.117 -17.051 1.00 96.50 241 TYR A N 1
ATOM 1912 C CA . TYR A 1 241 ? 15.506 9.400 -16.556 1.00 96.50 241 TYR A CA 1
ATOM 1913 C C . TYR A 1 241 ? 14.970 9.258 -15.126 1.00 96.50 241 TYR A C 1
ATOM 1915 O O . TYR A 1 241 ? 15.384 9.997 -14.234 1.00 96.50 241 TYR A O 1
ATOM 1923 N N . ARG A 1 242 ? 14.121 8.254 -14.870 1.00 94.50 242 ARG A N 1
ATOM 1924 C CA . ARG A 1 242 ? 13.508 8.014 -13.552 1.00 94.50 242 ARG A CA 1
ATOM 1925 C C . ARG A 1 242 ? 14.503 7.603 -12.470 1.00 94.50 242 ARG A C 1
ATOM 1927 O O . ARG A 1 242 ? 14.181 7.745 -11.295 1.00 94.50 242 ARG A O 1
ATOM 1934 N N . GLN A 1 243 ? 15.690 7.131 -12.845 1.00 93.12 243 GLN A N 1
ATOM 1935 C CA . GLN A 1 243 ? 16.758 6.818 -11.898 1.00 93.12 243 GLN A CA 1
ATOM 1936 C C . GLN A 1 243 ? 17.349 8.075 -11.242 1.00 93.12 243 GLN A C 1
ATOM 1938 O O . GLN A 1 243 ? 17.776 8.024 -10.088 1.00 93.12 243 GLN A O 1
ATOM 1943 N N . TYR A 1 244 ? 17.365 9.199 -11.962 1.00 92.31 244 TYR A N 1
ATOM 1944 C CA . TYR A 1 244 ? 17.989 10.444 -11.502 1.00 92.31 244 TYR A CA 1
ATOM 1945 C C . TYR A 1 244 ? 16.991 11.587 -11.287 1.00 92.31 244 TYR A C 1
ATOM 1947 O O . TYR A 1 244 ? 17.309 12.519 -10.547 1.00 92.31 244 TYR A O 1
ATOM 1955 N N . TYR A 1 245 ? 15.789 11.498 -11.864 1.00 92.12 245 TYR A N 1
ATOM 1956 C CA . TYR A 1 245 ? 14.753 12.529 -11.807 1.00 92.12 245 TYR A CA 1
ATOM 1957 C C . TYR A 1 245 ? 13.392 11.991 -11.319 1.00 92.12 245 TYR A C 1
ATOM 1959 O O . TYR A 1 245 ? 13.040 10.836 -11.596 1.00 92.12 245 TYR A O 1
ATOM 1967 N N . PRO A 1 246 ? 12.584 12.827 -10.633 1.00 87.94 246 PRO A N 1
ATOM 1968 C CA . PRO A 1 246 ? 11.203 12.529 -10.249 1.00 87.94 246 PRO A CA 1
ATOM 1969 C C . PRO A 1 246 ? 10.267 12.282 -11.445 1.00 87.94 246 PRO A C 1
ATOM 1971 O O . PRO A 1 246 ? 10.656 12.372 -12.608 1.00 87.94 246 PRO A O 1
ATOM 1974 N N . SER A 1 247 ? 9.024 11.875 -11.170 1.00 92.62 247 SER A N 1
ATOM 1975 C CA . SER A 1 247 ? 8.063 11.600 -12.248 1.00 92.62 247 SER A CA 1
ATOM 1976 C C . SER A 1 247 ? 7.649 12.911 -12.905 1.00 92.62 247 SER A C 1
ATOM 1978 O O . SER A 1 247 ? 7.462 13.890 -12.195 1.00 92.62 247 SER A O 1
ATOM 1980 N N . LEU A 1 248 ? 7.417 12.927 -14.222 1.00 90.25 248 LEU A N 1
ATOM 1981 C CA . LEU A 1 248 ? 7.028 14.142 -14.956 1.00 90.25 248 LEU A CA 1
ATOM 1982 C C . LEU A 1 248 ? 5.730 14.800 -14.449 1.00 90.25 248 LEU A C 1
ATOM 1984 O O . LEU A 1 248 ? 5.502 15.969 -14.733 1.00 90.25 248 LEU A O 1
ATOM 1988 N N . GLY A 1 249 ? 4.887 14.064 -13.715 1.00 85.00 249 GLY A N 1
ATOM 1989 C CA . GLY A 1 249 ? 3.669 14.588 -13.083 1.00 85.00 249 GLY A CA 1
ATOM 1990 C C . GLY A 1 249 ? 3.849 15.116 -11.654 1.00 85.00 249 GLY A C 1
ATOM 1991 O O . GLY A 1 249 ? 2.858 15.459 -11.023 1.00 85.00 249 GLY A O 1
ATOM 1992 N N . GLN A 1 250 ? 5.069 15.118 -11.111 1.00 79.75 250 GLN A N 1
ATOM 1993 C CA . GLN A 1 250 ? 5.382 15.711 -9.806 1.00 79.75 250 GLN A CA 1
ATOM 1994 C C . GLN A 1 250 ? 5.915 17.137 -9.986 1.00 79.75 250 GLN A C 1
ATOM 1996 O O . GLN A 1 250 ? 6.660 17.407 -10.930 1.00 79.75 250 GLN A O 1
ATOM 2001 N N . ASP A 1 251 ? 5.611 18.030 -9.044 1.00 77.19 251 ASP A N 1
ATOM 2002 C CA . ASP A 1 251 ? 6.008 19.448 -9.112 1.00 77.19 251 ASP A CA 1
ATOM 2003 C C . ASP A 1 251 ? 7.538 19.640 -9.158 1.00 77.19 251 ASP A C 1
ATOM 2005 O O . ASP A 1 251 ? 8.069 20.562 -9.789 1.00 77.19 251 ASP A O 1
ATOM 2009 N N . GLU A 1 252 ? 8.275 18.702 -8.562 1.00 81.12 252 GLU A N 1
ATOM 2010 C CA . GLU A 1 252 ? 9.738 18.701 -8.503 1.00 81.12 252 GLU A CA 1
ATOM 2011 C C . GLU A 1 252 ? 10.427 17.988 -9.680 1.00 81.12 252 GLU A C 1
ATOM 2013 O O . GLU A 1 252 ? 11.646 17.854 -9.680 1.00 81.12 252 GLU A O 1
ATOM 2018 N N . CYS A 1 253 ? 9.704 17.581 -10.733 1.00 87.19 253 CYS A N 1
ATOM 2019 C CA . CYS A 1 253 ? 10.275 16.866 -11.894 1.00 87.19 253 CYS A CA 1
ATOM 2020 C C . CYS A 1 253 ? 11.426 17.592 -12.619 1.00 87.19 253 CYS A C 1
ATOM 2022 O O . CYS A 1 253 ? 12.214 16.985 -13.347 1.00 87.19 253 CYS A O 1
ATOM 2024 N N . HIS A 1 254 ? 11.535 18.900 -12.404 1.00 85.00 254 HIS A N 1
ATOM 2025 C CA . HIS A 1 254 ? 12.587 19.757 -12.925 1.00 85.00 254 HIS A CA 1
ATOM 2026 C C . HIS A 1 254 ? 13.926 19.609 -12.186 1.00 85.00 254 HIS A C 1
ATOM 2028 O O . HIS A 1 254 ? 14.938 20.074 -12.707 1.00 85.00 254 HIS A O 1
ATOM 2034 N N . ALA A 1 255 ? 13.974 18.992 -11.003 1.00 85.94 255 ALA A N 1
ATOM 2035 C CA . ALA A 1 255 ? 15.185 18.837 -10.201 1.00 85.94 255 ALA A CA 1
ATOM 2036 C C . ALA A 1 255 ? 15.608 17.358 -10.107 1.00 85.94 255 ALA A C 1
ATOM 2038 O O . ALA A 1 255 ? 14.750 16.488 -9.983 1.00 85.94 255 ALA A O 1
ATOM 2039 N N . PRO A 1 256 ? 16.914 17.039 -10.166 1.00 87.00 256 PRO A N 1
ATOM 2040 C CA . PRO A 1 256 ? 17.387 15.684 -9.887 1.00 87.00 256 PRO A CA 1
ATOM 2041 C C . PRO A 1 256 ? 17.204 15.341 -8.398 1.00 87.00 256 PRO A C 1
ATOM 2043 O O . PRO A 1 256 ? 17.237 16.235 -7.550 1.00 87.00 256 PRO A O 1
ATOM 2046 N N . PHE A 1 257 ? 17.085 14.054 -8.057 1.00 80.44 257 PHE A N 1
ATOM 2047 C CA . PHE A 1 257 ? 17.011 13.604 -6.656 1.00 80.44 257 PHE A CA 1
ATOM 2048 C C . PHE A 1 257 ? 18.218 14.075 -5.830 1.00 80.44 257 PHE A C 1
ATOM 2050 O O . PHE A 1 257 ? 19.317 14.182 -6.368 1.00 80.44 257 PHE A O 1
ATOM 2057 N N . MET A 1 258 ? 18.052 14.314 -4.524 1.00 68.00 258 MET A N 1
ATOM 2058 C CA . MET A 1 258 ? 19.127 14.816 -3.652 1.00 68.00 258 MET A CA 1
ATOM 2059 C C . MET A 1 258 ? 20.406 13.955 -3.676 1.00 68.00 258 MET A C 1
ATOM 2061 O O . MET A 1 258 ? 20.373 12.739 -3.866 1.00 68.00 258 MET A O 1
ATOM 2065 N N . THR A 1 259 ? 21.561 14.599 -3.467 1.00 61.50 259 THR A N 1
ATOM 2066 C CA . THR A 1 259 ? 22.880 13.948 -3.535 1.00 61.50 259 THR A CA 1
ATOM 2067 C C . THR A 1 259 ? 23.026 12.828 -2.497 1.00 61.50 259 THR A C 1
ATOM 2069 O O . THR A 1 259 ? 22.771 13.050 -1.314 1.00 61.50 259 THR A O 1
ATOM 2072 N N . ARG A 1 260 ? 23.561 11.666 -2.906 1.00 64.75 260 ARG A N 1
ATOM 2073 C CA . ARG A 1 260 ? 23.816 10.488 -2.037 1.00 64.75 260 ARG A CA 1
ATOM 2074 C C . ARG A 1 260 ? 24.719 10.749 -0.812 1.00 64.75 260 ARG A C 1
ATOM 2076 O O . ARG A 1 260 ? 24.829 9.886 0.050 1.00 64.75 260 ARG A O 1
ATOM 2083 N N . LEU A 1 261 ? 25.378 11.909 -0.720 1.00 54.22 261 LEU A N 1
ATOM 2084 C CA . LEU A 1 261 ? 26.281 12.257 0.386 1.00 54.22 261 LEU A CA 1
ATOM 2085 C C . LEU A 1 261 ? 25.581 12.576 1.706 1.00 54.22 261 LEU A C 1
ATOM 2087 O O . LEU A 1 261 ? 26.184 12.367 2.753 1.00 54.22 261 LEU A O 1
ATOM 2091 N N . LEU A 1 262 ? 24.333 13.051 1.672 1.00 48.03 262 LEU A N 1
ATOM 2092 C CA . LEU A 1 262 ? 23.571 13.351 2.892 1.00 48.03 262 LEU A CA 1
ATOM 2093 C C . LEU A 1 262 ? 23.209 12.083 3.687 1.00 48.03 262 LEU A C 1
ATOM 2095 O O . LEU A 1 262 ? 22.811 12.174 4.837 1.00 48.03 262 LEU A O 1
ATOM 2099 N N . TYR A 1 263 ? 23.416 10.899 3.101 1.00 47.41 263 TYR A N 1
ATOM 2100 C CA . TYR A 1 263 ? 23.220 9.601 3.748 1.00 47.41 263 TYR A CA 1
ATOM 2101 C C . TYR A 1 263 ? 24.523 8.976 4.279 1.00 47.41 263 TYR A C 1
ATOM 2103 O O . TYR A 1 263 ? 24.509 7.836 4.740 1.00 47.41 263 TYR A O 1
ATOM 2111 N N . TRP A 1 264 ? 25.658 9.687 4.205 1.00 37.34 264 TRP A N 1
ATOM 2112 C CA . TRP A 1 264 ? 26.976 9.197 4.624 1.00 37.34 264 TRP A CA 1
ATOM 2113 C C . TRP A 1 264 ? 27.599 10.101 5.697 1.00 37.34 264 TRP A C 1
ATOM 2115 O O . TRP A 1 264 ? 28.641 10.712 5.468 1.00 37.34 264 TRP A O 1
ATOM 2125 N N . LYS A 1 265 ? 26.957 10.177 6.868 1.00 35.16 265 LYS A N 1
ATOM 2126 C CA . LYS A 1 265 ? 27.551 10.369 8.208 1.00 35.16 265 LYS A CA 1
ATOM 2127 C C . LYS A 1 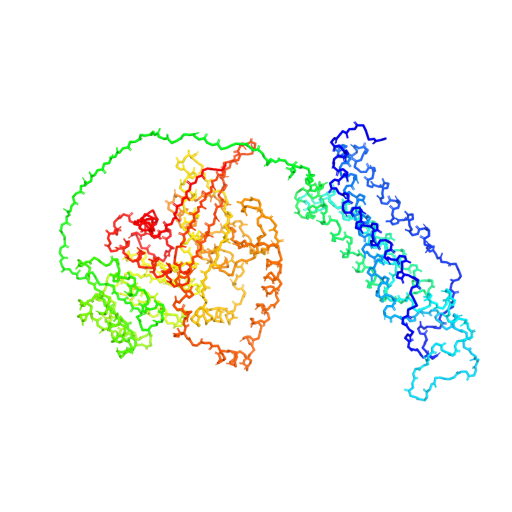265 ? 26.425 10.611 9.214 1.00 35.16 265 LYS A C 1
ATOM 2129 O O . LYS A 1 265 ? 25.754 11.621 9.111 1.00 35.16 265 LYS A O 1
ATOM 2134 N N . ASP A 1 266 ? 26.231 9.651 10.112 1.00 35.16 266 ASP A N 1
ATOM 2135 C CA . ASP A 1 266 ? 26.182 9.861 11.566 1.00 35.16 266 ASP A CA 1
ATOM 2136 C C . ASP A 1 266 ? 26.134 8.482 12.224 1.00 35.16 266 ASP A C 1
ATOM 2138 O O . ASP A 1 266 ? 25.100 7.870 12.462 1.00 35.16 266 ASP A O 1
ATOM 2142 N N . GLY A 1 267 ? 27.329 7.931 12.398 1.00 34.56 267 GLY A N 1
ATOM 2143 C CA . GLY A 1 267 ? 27.570 6.664 13.060 1.00 34.56 267 GLY A CA 1
ATOM 2144 C C . GLY A 1 267 ? 28.865 6.796 13.831 1.00 34.56 267 GLY A C 1
ATOM 2145 O O . GLY A 1 267 ? 29.882 6.320 13.347 1.00 34.56 267 GLY A O 1
ATOM 2146 N N . THR A 1 268 ? 28.824 7.514 14.957 1.00 32.66 268 THR A N 1
ATOM 2147 C CA . THR A 1 268 ? 29.801 7.445 16.061 1.00 32.66 268 THR A CA 1
ATOM 2148 C C . THR A 1 268 ? 29.355 8.328 17.236 1.00 32.66 268 THR A C 1
ATOM 2150 O O . THR A 1 268 ? 29.368 9.546 17.091 1.00 32.66 268 THR A O 1
ATOM 2153 N N . ASN A 1 269 ? 29.105 7.674 18.384 1.00 30.61 269 ASN A N 1
ATOM 2154 C CA . ASN A 1 269 ? 29.131 8.162 19.781 1.00 30.61 269 ASN A CA 1
ATOM 2155 C C . ASN A 1 269 ? 28.011 9.140 20.218 1.00 30.61 269 ASN A C 1
ATOM 2157 O O . ASN A 1 269 ? 27.712 10.080 19.505 1.00 30.61 269 ASN A O 1
ATOM 2161 N N . ASN A 1 270 ? 27.357 9.026 21.383 1.00 28.47 270 ASN A N 1
ATOM 2162 C CA . ASN A 1 270 ? 27.660 8.320 22.634 1.00 28.47 270 ASN A CA 1
ATOM 2163 C C . ASN A 1 270 ? 26.374 7.957 23.405 1.00 28.47 270 ASN A C 1
ATOM 2165 O O . ASN A 1 270 ? 25.339 8.596 23.256 1.00 28.47 270 ASN A O 1
ATOM 2169 N N . ARG A 1 271 ? 26.500 6.928 24.249 1.00 28.55 271 ARG A N 1
ATOM 2170 C CA . ARG A 1 271 ? 25.557 6.495 25.289 1.00 28.55 271 ARG A CA 1
ATOM 2171 C C . ARG A 1 271 ? 25.601 7.412 26.527 1.00 28.55 271 ARG A C 1
ATOM 2173 O O . ARG A 1 271 ? 26.649 7.994 26.787 1.00 28.55 271 ARG A O 1
ATOM 2180 N N . GLN A 1 272 ? 24.526 7.280 27.316 1.00 25.06 272 GLN A N 1
ATOM 2181 C CA . GLN A 1 272 ? 24.405 7.316 28.788 1.00 25.06 272 GLN A CA 1
ATOM 2182 C C . GLN A 1 272 ? 23.874 8.581 29.486 1.00 25.06 272 GLN A C 1
ATOM 2184 O O . GLN A 1 272 ? 24.401 9.666 29.286 1.00 25.06 272 GLN A O 1
ATOM 2189 N N . GLU A 1 273 ? 22.906 8.294 30.382 1.00 24.67 273 GLU A N 1
ATOM 2190 C CA . GLU A 1 273 ? 22.413 9.044 31.560 1.00 24.67 273 GLU A CA 1
ATOM 2191 C C . GLU A 1 273 ? 21.479 10.233 31.226 1.00 24.67 273 GLU A C 1
ATOM 2193 O O . GLU A 1 273 ? 21.760 11.006 30.325 1.00 24.67 273 GLU A O 1
ATOM 2198 N N . GLU A 1 274 ? 20.282 10.402 31.804 1.00 25.27 274 GLU A N 1
ATOM 2199 C CA . GLU A 1 274 ? 19.811 10.127 33.170 1.00 25.27 274 GLU A CA 1
ATOM 2200 C C . GLU A 1 274 ? 18.323 9.697 33.203 1.00 25.27 274 GLU A C 1
ATOM 2202 O O . GLU A 1 274 ? 17.464 10.281 32.538 1.00 25.27 274 GLU A O 1
ATOM 2207 N N . GLU A 1 275 ? 18.027 8.680 34.018 1.00 24.02 275 GLU A N 1
ATOM 2208 C CA . GLU A 1 275 ? 16.717 8.458 34.640 1.00 24.02 275 GLU A CA 1
ATOM 2209 C C . GLU A 1 275 ? 16.571 9.364 35.877 1.00 24.02 275 GLU A C 1
ATOM 2211 O O . GLU A 1 275 ? 17.556 9.644 36.553 1.00 24.02 275 GLU A O 1
ATOM 2216 N N . GLU A 1 276 ? 15.310 9.677 36.196 1.00 24.06 276 GLU A N 1
ATOM 2217 C CA . GLU A 1 276 ? 14.723 10.037 37.504 1.00 24.06 276 GLU A CA 1
ATOM 2218 C C . GLU A 1 276 ? 14.103 11.441 37.590 1.00 24.06 276 GLU A C 1
ATOM 2220 O O . GLU A 1 276 ? 14.774 12.467 37.580 1.00 24.06 276 GLU A O 1
ATOM 2225 N N . GLY A 1 277 ? 12.772 11.480 37.760 1.00 22.64 277 GLY A N 1
ATOM 2226 C CA . GLY A 1 277 ? 12.064 12.731 38.020 1.00 22.64 277 GLY A CA 1
ATOM 2227 C C . GLY A 1 277 ? 10.535 12.679 38.021 1.00 22.64 277 GLY A C 1
ATOM 2228 O O . GLY A 1 277 ? 9.901 13.256 37.152 1.00 22.64 277 GLY A O 1
ATOM 2229 N N . LEU A 1 278 ? 9.970 12.124 39.099 1.00 23.05 278 LEU A N 1
ATOM 2230 C CA . LEU A 1 278 ? 8.781 12.653 39.793 1.00 23.05 278 LEU A CA 1
ATOM 2231 C C . LEU A 1 278 ? 7.341 12.355 39.274 1.00 23.05 278 LEU A C 1
ATOM 2233 O O . LEU A 1 278 ? 6.764 13.045 38.440 1.00 23.05 278 LEU A O 1
ATOM 2237 N N . THR A 1 279 ? 6.675 11.510 40.072 1.00 23.48 279 THR A N 1
ATOM 2238 C CA . THR A 1 279 ? 5.421 11.757 40.839 1.00 23.48 279 THR A CA 1
ATOM 2239 C C . THR A 1 279 ? 4.191 10.895 40.544 1.00 23.48 279 THR A C 1
ATOM 2241 O O . THR A 1 279 ? 3.641 10.832 39.453 1.00 23.48 279 THR A O 1
ATOM 2244 N N . ARG A 1 280 ? 3.743 10.289 41.648 1.00 22.88 280 ARG A N 1
ATOM 2245 C CA . ARG A 1 280 ? 2.549 9.488 41.902 1.00 22.88 280 ARG A CA 1
ATOM 2246 C C . ARG A 1 280 ? 1.241 10.295 41.932 1.00 22.88 280 ARG A C 1
ATOM 2248 O O . ARG A 1 280 ? 1.232 11.441 42.366 1.00 22.88 280 ARG A O 1
ATOM 2255 N N . SER A 1 281 ? 0.165 9.511 41.799 1.00 21.14 281 SER A N 1
ATOM 2256 C CA . SER A 1 281 ? -1.086 9.535 42.585 1.00 21.14 281 SER A CA 1
ATOM 2257 C C . SER A 1 281 ? -2.297 10.174 41.909 1.00 21.14 281 SER A C 1
ATOM 2259 O O . SER A 1 281 ? -2.299 11.367 41.643 1.00 21.14 281 SER A O 1
ATOM 2261 N N . ILE A 1 282 ? -3.359 9.379 41.730 1.00 24.38 282 ILE A N 1
ATOM 2262 C CA . ILE A 1 282 ? -4.615 9.485 42.497 1.00 24.38 282 ILE A CA 1
ATOM 2263 C C . ILE A 1 282 ? -5.391 8.166 42.329 1.00 24.38 282 ILE A C 1
ATOM 2265 O O . ILE A 1 282 ? -5.616 7.686 41.221 1.00 24.38 282 ILE A O 1
ATOM 2269 N N . THR A 1 283 ? -5.770 7.569 43.457 1.00 21.28 283 THR A N 1
ATOM 2270 C CA . THR A 1 283 ? -6.651 6.404 43.580 1.00 21.28 283 THR A CA 1
ATOM 2271 C C . THR A 1 283 ? -8.107 6.817 43.809 1.00 21.28 283 THR A C 1
ATOM 2273 O O . THR A 1 283 ? -8.385 7.777 44.518 1.00 21.28 283 THR A O 1
ATOM 2276 N N . ASN A 1 284 ? -8.995 5.964 43.289 1.00 21.02 284 ASN A N 1
ATOM 2277 C CA . ASN A 1 284 ? -10.333 5.589 43.764 1.00 21.02 284 ASN A CA 1
ATOM 2278 C C . ASN A 1 284 ? -11.430 6.653 43.911 1.00 21.02 284 ASN A C 1
ATOM 2280 O O . ASN A 1 284 ? -11.402 7.481 44.815 1.00 21.02 284 ASN A O 1
ATOM 2284 N N . SER A 1 285 ? -12.548 6.416 43.211 1.00 21.59 285 SER A N 1
ATOM 2285 C CA . SER A 1 285 ? -13.860 6.532 43.853 1.00 21.59 285 SER A CA 1
ATOM 2286 C C . SER A 1 285 ? -14.921 5.607 43.226 1.00 21.59 285 SER A C 1
ATOM 2288 O O . SER A 1 285 ? -15.146 5.605 42.021 1.00 21.59 285 SER A O 1
ATOM 2290 N N . THR A 1 286 ? -15.577 4.868 44.125 1.00 24.12 286 THR A N 1
ATOM 2291 C CA . THR A 1 286 ? -17.003 4.487 44.169 1.00 24.12 286 THR A CA 1
ATOM 2292 C C . THR A 1 286 ? -17.601 3.480 43.179 1.00 24.12 286 THR A C 1
ATOM 2294 O O . THR A 1 286 ? -18.000 3.784 42.061 1.00 24.12 286 THR A O 1
ATOM 2297 N N . THR A 1 287 ? -17.817 2.282 43.725 1.00 24.42 287 THR A N 1
ATOM 2298 C CA . THR A 1 287 ? -18.816 1.285 43.341 1.00 24.42 287 THR A CA 1
ATOM 2299 C C . THR A 1 287 ? -20.244 1.809 43.541 1.00 24.42 287 THR A C 1
ATOM 2301 O O . THR A 1 287 ? -20.599 2.291 44.615 1.00 24.42 287 THR A O 1
ATOM 2304 N N . ALA A 1 288 ? -21.090 1.638 42.525 1.00 24.05 288 ALA A N 1
ATOM 2305 C CA . ALA A 1 288 ? -22.543 1.699 42.650 1.00 24.05 288 ALA A CA 1
ATOM 2306 C C . ALA A 1 288 ? -23.136 0.398 42.088 1.00 24.05 288 ALA A C 1
ATOM 2308 O O . ALA A 1 288 ? -22.921 0.047 40.929 1.00 24.05 288 ALA A O 1
ATOM 2309 N N . SER A 1 289 ? -23.841 -0.340 42.942 1.00 27.44 289 SER A N 1
ATOM 2310 C CA . SER A 1 289 ? -24.536 -1.587 42.625 1.00 27.44 289 SER A CA 1
ATOM 2311 C C . SER A 1 289 ? -25.809 -1.330 41.814 1.00 27.44 289 SER A C 1
ATOM 2313 O O . SER A 1 289 ? -26.652 -0.542 42.247 1.00 27.44 289 SER A O 1
ATOM 2315 N N . ALA A 1 290 ? -26.002 -2.062 40.714 1.00 25.09 290 ALA A N 1
ATOM 2316 C CA . ALA A 1 290 ? -27.285 -2.158 40.019 1.00 25.09 290 ALA A CA 1
ATOM 2317 C C . ALA A 1 290 ? -27.551 -3.596 39.530 1.00 25.09 290 ALA A C 1
ATOM 2319 O O . ALA A 1 290 ? -26.844 -4.109 38.670 1.00 25.09 290 ALA A O 1
ATOM 2320 N N . SER A 1 291 ? -28.577 -4.199 40.144 1.00 27.69 291 SER A N 1
ATOM 2321 C CA . SER A 1 291 ? -29.514 -5.237 39.673 1.00 27.69 291 SER A CA 1
ATOM 2322 C C . SER A 1 291 ? -29.041 -6.334 38.700 1.00 27.69 291 SER A C 1
ATOM 2324 O O . SER A 1 291 ? -28.754 -6.069 37.534 1.00 27.69 291 SER A O 1
ATOM 2326 N N . ASN A 1 292 ? -29.152 -7.583 39.171 1.00 32.56 292 ASN A N 1
ATOM 2327 C CA . ASN A 1 292 ? -29.117 -8.841 38.416 1.00 32.56 292 ASN A CA 1
ATOM 2328 C C . ASN A 1 292 ? -30.115 -8.864 37.243 1.00 32.56 292 ASN A C 1
ATOM 2330 O O . ASN A 1 292 ? -31.263 -9.267 37.411 1.00 32.56 292 ASN A O 1
ATOM 2334 N N . ASN A 1 293 ? -29.652 -8.479 36.058 1.00 36.56 293 ASN A N 1
ATOM 2335 C CA . ASN A 1 293 ? -30.097 -9.075 34.802 1.00 36.56 293 ASN A CA 1
ATOM 2336 C C . ASN A 1 293 ? -28.835 -9.410 34.003 1.00 36.56 293 ASN A C 1
ATOM 2338 O O . ASN A 1 293 ? -28.010 -8.536 33.722 1.00 36.56 293 ASN A O 1
ATOM 2342 N N . ASP A 1 294 ? -28.662 -10.701 33.748 1.00 42.91 294 ASP A N 1
ATOM 2343 C CA . ASP A 1 294 ? -27.380 -11.365 33.550 1.00 42.91 294 ASP A CA 1
ATOM 2344 C C . ASP A 1 294 ? -26.605 -10.849 32.331 1.00 42.91 294 ASP A C 1
ATOM 2346 O O . ASP A 1 294 ? -27.045 -10.908 31.184 1.00 42.91 294 ASP A O 1
ATOM 2350 N N . GLN A 1 295 ? -25.410 -10.317 32.592 1.00 51.56 295 GLN A N 1
ATOM 2351 C CA . GLN A 1 295 ? -24.488 -9.833 31.571 1.00 51.56 295 GLN A CA 1
ATOM 2352 C C . GLN A 1 295 ? -23.865 -11.033 30.863 1.00 51.56 295 GLN A C 1
ATOM 2354 O O . GLN A 1 295 ? -22.837 -11.507 31.324 1.00 51.56 295 GLN A O 1
ATOM 2359 N N . SER A 1 296 ? -24.478 -11.532 29.789 1.00 54.91 296 SER A N 1
ATOM 2360 C CA . SER A 1 296 ? -23.977 -12.695 29.051 1.00 54.91 296 SER A CA 1
ATOM 2361 C C . SER A 1 296 ? -23.233 -12.309 27.764 1.00 54.91 296 SER A C 1
ATOM 2363 O O . SER A 1 296 ? -23.690 -11.469 26.977 1.00 54.91 296 SER A O 1
ATOM 2365 N N . ILE A 1 297 ? -22.055 -12.917 27.577 1.00 59.50 297 ILE A N 1
ATOM 2366 C CA . ILE A 1 297 ? -21.345 -12.991 26.294 1.00 59.50 297 ILE A CA 1
ATOM 2367 C C . ILE A 1 297 ? -21.732 -14.310 25.640 1.00 59.50 297 ILE A C 1
ATOM 2369 O O . ILE A 1 297 ? -21.518 -15.364 26.240 1.00 59.50 297 ILE A O 1
ATOM 2373 N N . ILE A 1 298 ? -22.259 -14.264 24.415 1.00 60.91 298 ILE A N 1
ATOM 2374 C CA . ILE A 1 298 ? -22.474 -15.474 23.621 1.00 60.91 298 ILE A CA 1
ATOM 2375 C C . ILE A 1 298 ? -21.645 -15.433 22.347 1.00 60.91 298 ILE A C 1
ATOM 2377 O O . ILE A 1 298 ? -21.528 -14.414 21.662 1.00 60.91 298 ILE A O 1
ATOM 2381 N N . PHE A 1 299 ? -21.026 -16.578 22.083 1.00 65.12 299 PHE A N 1
ATOM 2382 C CA . PHE A 1 299 ? -19.858 -16.677 21.244 1.00 65.12 299 PHE A CA 1
ATOM 2383 C C . PHE A 1 299 ? -19.970 -17.813 20.229 1.00 65.12 299 PHE A C 1
ATOM 2385 O O . PHE A 1 299 ? -20.346 -18.919 20.601 1.00 65.12 299 PHE A O 1
ATOM 2392 N N . GLY A 1 300 ? -19.584 -17.570 18.972 1.00 64.69 300 GLY A N 1
ATOM 2393 C CA . GLY A 1 300 ? -19.450 -18.603 17.934 1.00 64.69 300 GLY A CA 1
ATOM 2394 C C . GLY A 1 300 ? -18.316 -19.594 18.233 1.00 64.69 300 GLY A C 1
ATOM 2395 O O . GLY A 1 300 ? -17.250 -19.533 17.628 1.00 64.69 300 GLY A O 1
ATOM 2396 N N . ALA A 1 301 ? -18.532 -20.522 19.164 1.00 72.25 301 ALA A N 1
ATOM 2397 C CA . ALA A 1 301 ? -17.443 -21.224 19.845 1.00 72.25 301 ALA A CA 1
ATOM 2398 C C . ALA A 1 301 ? -16.866 -22.431 19.114 1.00 72.25 301 ALA A C 1
ATOM 2400 O O . ALA A 1 301 ? -15.719 -22.806 19.329 1.00 72.25 301 ALA A O 1
ATOM 2401 N N . SER A 1 302 ? -17.657 -23.051 18.241 1.00 73.38 302 SER A N 1
ATOM 2402 C CA . SER A 1 302 ? -17.306 -24.350 17.646 1.00 73.38 302 SER A CA 1
ATOM 2403 C C . SER A 1 302 ? -16.207 -24.308 16.567 1.00 73.38 302 SER A C 1
ATOM 2405 O O . SER A 1 302 ? -15.803 -25.365 16.073 1.00 73.38 302 SER A O 1
ATOM 2407 N N . GLY A 1 303 ? -15.758 -23.115 16.159 1.00 76.56 303 GLY A N 1
ATOM 2408 C CA . GLY A 1 303 ? -14.660 -22.915 15.206 1.00 76.56 303 GLY A CA 1
ATOM 2409 C C . GLY A 1 303 ? -13.283 -22.871 15.878 1.00 76.56 303 GLY A C 1
ATOM 2410 O O . GLY A 1 303 ? -13.181 -22.839 17.099 1.00 76.56 303 GLY A O 1
ATOM 2411 N N . PHE A 1 304 ? -12.212 -22.831 15.079 1.00 79.25 304 PHE A N 1
ATOM 2412 C CA . PHE A 1 304 ? -10.841 -22.767 15.604 1.00 79.25 304 PHE A CA 1
ATOM 2413 C C . PHE A 1 304 ? -10.573 -21.456 16.362 1.00 79.25 304 PHE A C 1
AT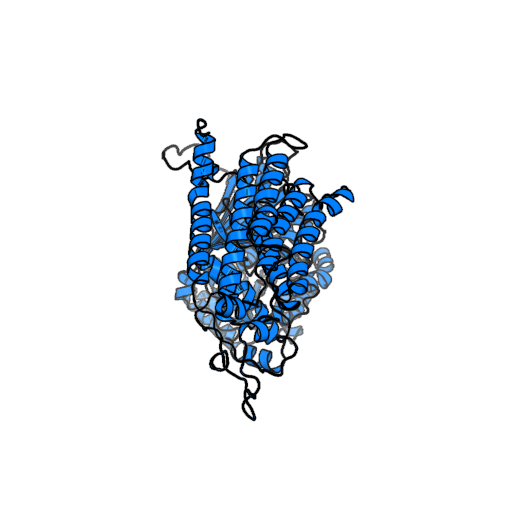OM 2415 O O . PHE A 1 304 ? -10.262 -21.486 17.549 1.00 79.25 304 PHE A O 1
ATOM 2422 N N . THR A 1 305 ? -10.764 -20.303 15.708 1.00 84.00 305 THR A N 1
ATOM 2423 C CA . THR A 1 305 ? -10.671 -18.981 16.362 1.00 84.00 305 THR A CA 1
ATOM 2424 C C . THR A 1 305 ? -11.707 -18.831 17.469 1.00 84.00 305 THR A C 1
ATOM 2426 O O . THR A 1 305 ? -11.422 -18.226 18.497 1.00 84.00 305 THR A O 1
ATOM 2429 N N . GLY A 1 306 ? -12.862 -19.472 17.258 1.00 87.00 306 GLY A N 1
ATOM 2430 C CA . GLY A 1 306 ? -13.837 -19.870 18.262 1.00 87.00 306 GLY A CA 1
ATOM 2431 C C . GLY A 1 306 ? -13.182 -20.264 19.591 1.00 87.00 306 GLY A C 1
ATOM 2432 O O . GLY A 1 306 ? -12.972 -19.452 20.491 1.00 87.00 306 GLY A O 1
ATOM 2433 N N . ALA A 1 307 ? -12.820 -21.535 19.696 1.00 87.00 307 ALA A N 1
ATOM 2434 C CA . ALA A 1 307 ? -12.270 -22.128 20.909 1.00 87.00 307 ALA A CA 1
ATOM 2435 C C . ALA A 1 307 ? -11.173 -21.272 21.578 1.00 87.00 307 ALA A C 1
ATOM 2437 O O . ALA A 1 307 ? -11.199 -21.089 22.790 1.00 87.00 307 ALA A O 1
ATOM 2438 N N . LEU A 1 308 ? -10.278 -20.665 20.791 1.00 87.62 308 LEU A N 1
ATOM 2439 C CA . LEU A 1 308 ? -9.193 -19.822 21.306 1.00 87.62 308 LEU A CA 1
ATOM 2440 C C . LEU A 1 308 ? -9.660 -18.512 21.949 1.00 87.62 308 LEU A C 1
ATOM 2442 O O . LEU A 1 308 ? -9.066 -18.065 22.928 1.00 87.62 308 LEU A O 1
ATOM 2446 N N . THR A 1 309 ? -10.721 -17.898 21.427 1.00 89.12 309 THR A N 1
ATOM 2447 C CA . THR A 1 309 ? -11.306 -16.703 22.052 1.00 89.12 309 THR A CA 1
ATOM 2448 C C . THR A 1 309 ? -11.951 -17.071 23.384 1.00 89.12 309 THR A C 1
ATOM 2450 O O . THR A 1 309 ? -11.830 -16.319 24.345 1.00 89.12 309 THR A O 1
ATOM 2453 N N . ALA A 1 310 ? -12.589 -18.244 23.462 1.00 89.31 310 ALA A N 1
ATOM 2454 C CA . ALA A 1 310 ? -13.171 -18.745 24.702 1.00 89.31 310 ALA A CA 1
ATOM 2455 C C . ALA A 1 310 ? -12.089 -19.079 25.748 1.00 89.31 310 ALA A C 1
ATOM 2457 O O . ALA A 1 310 ? -12.253 -18.744 26.916 1.00 89.31 310 ALA A O 1
ATOM 2458 N N . GLU A 1 311 ? -10.959 -19.660 25.329 1.00 88.94 311 GLU A N 1
ATOM 2459 C CA . GLU A 1 311 ? -9.788 -19.875 26.195 1.00 88.94 311 GLU A CA 1
ATOM 2460 C C . GLU A 1 311 ? -9.244 -18.553 26.738 1.00 88.94 311 GLU A C 1
ATOM 2462 O O . GLU A 1 311 ? -9.032 -18.425 27.941 1.00 88.94 311 GLU A O 1
ATOM 2467 N N . TYR A 1 312 ? -9.077 -17.543 25.876 1.00 88.38 312 TYR A N 1
ATOM 2468 C CA . TYR A 1 312 ? -8.627 -16.230 26.329 1.00 88.38 312 TYR A CA 1
ATOM 2469 C C . TYR A 1 312 ? -9.617 -15.584 27.294 1.00 88.38 312 TYR A C 1
ATOM 2471 O O . TYR A 1 312 ? -9.200 -14.974 28.274 1.00 88.38 312 TYR A O 1
ATOM 2479 N N . LEU A 1 313 ? -10.920 -15.728 27.036 1.00 87.50 313 LEU A N 1
ATOM 2480 C CA . LEU A 1 313 ? -11.934 -15.204 27.934 1.00 87.50 313 LEU A CA 1
ATOM 2481 C C . LEU A 1 313 ? -11.760 -15.803 29.330 1.00 87.50 313 LEU A C 1
ATOM 2483 O O . LEU A 1 313 ? -11.702 -15.021 30.265 1.00 87.50 313 LEU A O 1
ATOM 2487 N N . VAL A 1 314 ? -11.559 -17.122 29.467 1.00 88.38 314 VAL A N 1
ATOM 2488 C CA . VAL A 1 314 ? -11.264 -17.772 30.764 1.00 88.38 314 VAL A CA 1
ATOM 2489 C C . VAL A 1 314 ? -10.051 -17.147 31.465 1.00 88.38 314 VAL A C 1
ATOM 2491 O O . VAL A 1 314 ? -10.118 -16.912 32.668 1.00 88.38 314 VAL A O 1
ATOM 2494 N N . GLU A 1 315 ? -8.973 -16.821 30.739 1.00 84.50 315 GLU A N 1
ATOM 2495 C CA . GLU A 1 315 ? -7.765 -16.202 31.322 1.00 84.50 315 GLU A CA 1
ATOM 2496 C C . GLU A 1 315 ? -8.037 -14.832 31.968 1.00 84.50 315 GLU A C 1
ATOM 2498 O O . GLU A 1 315 ? -7.404 -14.487 32.965 1.00 84.50 315 GLU A O 1
ATOM 2503 N N . VAL A 1 316 ? -8.945 -14.035 31.394 1.00 81.81 316 VAL A N 1
ATOM 2504 C CA . VAL A 1 316 ? -9.220 -12.649 31.829 1.00 81.81 316 VAL A CA 1
ATOM 2505 C C . VAL A 1 316 ? -10.588 -12.473 32.486 1.00 81.81 316 VAL A C 1
ATOM 2507 O O . VAL A 1 316 ? -11.000 -11.347 32.788 1.00 81.81 316 VAL A O 1
ATOM 2510 N N . PHE A 1 317 ? -11.317 -13.571 32.666 1.00 75.25 317 PHE A N 1
ATOM 2511 C CA . PHE A 1 317 ? -12.703 -13.547 33.091 1.00 75.25 317 PHE A CA 1
ATOM 2512 C C . PHE A 1 317 ? -12.836 -13.116 34.548 1.00 75.25 317 PHE A C 1
ATOM 2514 O O . PHE A 1 317 ? -12.162 -13.597 35.458 1.00 75.25 317 PHE A O 1
ATOM 2521 N N . ASP A 1 318 ? -13.778 -12.209 34.761 1.00 72.56 318 ASP A N 1
ATOM 2522 C CA . ASP A 1 318 ? -14.213 -11.769 36.072 1.00 72.56 318 ASP A CA 1
ATOM 2523 C C . ASP A 1 318 ? -15.442 -12.592 36.455 1.00 72.56 318 ASP A C 1
ATOM 2525 O O . ASP A 1 318 ? -16.423 -12.598 35.713 1.00 72.56 318 ASP A O 1
ATOM 2529 N N . LYS A 1 319 ? -15.405 -13.265 37.611 1.00 72.12 319 LYS A N 1
ATOM 2530 C CA . LYS A 1 319 ? -16.487 -14.154 38.081 1.00 72.12 319 LYS A CA 1
ATOM 2531 C C . LYS A 1 319 ? -17.843 -13.453 38.243 1.00 72.12 319 LYS A C 1
ATOM 2533 O O . LYS A 1 319 ? -18.840 -14.129 38.471 1.00 72.12 319 LYS A O 1
ATOM 2538 N N . SER A 1 320 ? -17.876 -12.122 38.171 1.00 69.38 320 SER A N 1
ATOM 2539 C CA . SER A 1 320 ? -19.100 -11.316 38.175 1.00 69.38 320 SER A CA 1
ATOM 2540 C C . SER A 1 320 ? -19.821 -11.233 36.821 1.00 69.38 320 SER A C 1
ATOM 2542 O O . SER A 1 320 ? -20.970 -10.798 36.779 1.00 69.38 320 SER A O 1
ATOM 2544 N N . ILE A 1 321 ? -19.181 -11.634 35.720 1.00 76.62 321 ILE A N 1
ATOM 2545 C CA . ILE A 1 321 ? -19.782 -11.671 34.379 1.00 76.62 321 ILE A CA 1
ATOM 2546 C C . ILE A 1 321 ? -20.395 -13.062 34.173 1.00 76.62 321 ILE A C 1
ATOM 2548 O O . ILE A 1 321 ? -19.841 -14.036 34.655 1.00 76.62 321 ILE A O 1
ATOM 2552 N N . ASN A 1 322 ? -21.524 -13.196 33.477 1.00 82.31 322 ASN A N 1
ATOM 2553 C CA . ASN A 1 322 ? -22.022 -14.507 33.043 1.00 82.31 322 ASN A CA 1
ATOM 2554 C C . ASN A 1 322 ? -21.631 -14.716 31.569 1.00 82.31 322 ASN A C 1
ATOM 2556 O O . ASN A 1 322 ? -21.461 -13.754 30.829 1.00 82.31 322 ASN A O 1
ATOM 2560 N N . TRP A 1 323 ? -21.440 -15.937 31.084 1.00 86.56 323 TRP A N 1
ATOM 2561 C CA . TRP A 1 323 ? -21.210 -16.147 29.649 1.00 86.56 323 TRP A CA 1
ATOM 2562 C C . TRP A 1 323 ? -21.527 -17.573 29.227 1.00 86.56 323 TRP A C 1
ATOM 2564 O O . TRP A 1 323 ? -21.625 -18.470 30.058 1.00 86.56 323 TRP A O 1
ATOM 2574 N N . GLY A 1 324 ? -21.698 -17.770 27.921 1.00 88.62 324 GLY A N 1
ATOM 2575 C CA . GLY A 1 324 ? -22.041 -19.061 27.342 1.00 88.62 324 GLY A CA 1
ATOM 2576 C C . GLY A 1 324 ? -21.427 -19.263 25.962 1.00 88.62 324 GLY A C 1
ATOM 2577 O O . GLY A 1 324 ? -20.987 -18.327 25.287 1.00 88.62 324 GLY A O 1
ATOM 2578 N N . LEU A 1 325 ? -21.407 -20.518 25.524 1.00 89.69 325 LEU A N 1
ATOM 2579 C CA . LEU A 1 325 ? -20.940 -20.897 24.194 1.00 89.69 325 LEU A CA 1
ATOM 2580 C C . LEU A 1 325 ? -22.136 -21.121 23.282 1.00 89.69 325 LEU A C 1
ATOM 2582 O O . LEU A 1 325 ? -23.042 -21.873 23.633 1.00 89.69 325 LEU A O 1
ATOM 2586 N N . ALA A 1 326 ? -22.098 -20.553 22.078 1.00 88.31 326 ALA A N 1
ATOM 2587 C CA . ALA A 1 326 ? -23.088 -20.835 21.054 1.00 88.31 326 ALA A CA 1
ATOM 2588 C C . ALA A 1 326 ? -22.515 -21.414 19.767 1.00 88.31 326 ALA A C 1
ATOM 2590 O O . ALA A 1 326 ? -21.383 -21.167 19.340 1.00 88.31 326 ALA A O 1
ATOM 2591 N N . GLY A 1 327 ? -23.345 -22.205 19.105 1.00 87.38 327 GLY A N 1
ATOM 2592 C CA . GLY A 1 327 ? -23.058 -22.703 17.775 1.00 87.38 327 GLY A CA 1
ATOM 2593 C C . GLY A 1 327 ? -24.026 -23.784 17.339 1.00 87.38 327 GLY A C 1
ATOM 2594 O O . GLY A 1 327 ? -24.829 -24.294 18.111 1.00 87.38 327 GLY A O 1
ATOM 2595 N N . ARG A 1 328 ? -23.907 -24.179 16.074 1.00 85.50 328 ARG A N 1
ATOM 2596 C CA . ARG A 1 328 ? -24.816 -25.145 15.441 1.00 85.50 328 ARG A CA 1
ATOM 2597 C C . ARG A 1 328 ? -24.680 -26.593 15.926 1.00 85.50 328 ARG A C 1
ATOM 2599 O O . ARG A 1 328 ? -25.507 -27.427 15.589 1.00 85.50 328 ARG A O 1
ATOM 2606 N N . SER A 1 329 ? -23.595 -26.940 16.623 1.00 88.94 329 SER A N 1
ATOM 2607 C CA . SER A 1 329 ? -23.273 -28.330 16.970 1.00 88.94 329 SER A CA 1
ATOM 2608 C C . SER A 1 329 ? -22.971 -28.465 18.452 1.00 88.94 329 SER A C 1
ATOM 2610 O O . SER A 1 329 ? -21.855 -28.161 18.876 1.00 88.94 329 SER A O 1
ATOM 2612 N N . LEU A 1 330 ? -23.941 -28.990 19.208 1.00 89.50 330 LEU A N 1
ATOM 2613 C CA . LEU A 1 330 ? -23.807 -29.243 20.644 1.00 89.50 330 LEU A CA 1
ATOM 2614 C C . LEU A 1 330 ? -22.537 -30.040 20.959 1.00 89.50 330 LEU A C 1
ATOM 2616 O O . LEU A 1 330 ? -21.709 -29.586 21.734 1.00 89.50 330 LEU A O 1
ATOM 2620 N N . ALA A 1 331 ? -22.312 -31.144 20.243 1.00 90.19 331 ALA A N 1
ATOM 2621 C CA . ALA A 1 331 ? -21.146 -32.005 20.437 1.00 90.19 331 ALA A CA 1
ATOM 2622 C C . ALA A 1 331 ? -19.797 -31.280 20.260 1.00 90.19 331 ALA A C 1
ATOM 2624 O O . ALA A 1 331 ? -18.802 -31.641 20.885 1.00 90.19 331 ALA A O 1
ATOM 2625 N N . LYS A 1 332 ? -19.719 -30.259 19.392 1.00 89.06 332 LYS A N 1
ATOM 2626 C CA . LYS A 1 332 ? -18.502 -29.440 19.268 1.00 89.06 332 LYS A CA 1
ATOM 2627 C C . LYS A 1 332 ? -18.378 -28.435 20.406 1.00 89.06 332 LYS A C 1
ATOM 2629 O O . LYS A 1 332 ? -17.265 -28.195 20.856 1.00 89.06 332 LYS A O 1
ATOM 2634 N N . LEU A 1 333 ? -19.493 -27.861 20.855 1.00 89.88 333 LEU A N 1
ATOM 2635 C CA . LEU A 1 333 ? -19.512 -26.956 22.003 1.00 89.88 333 LEU A CA 1
ATOM 2636 C C . LEU A 1 333 ? -19.110 -27.680 23.289 1.00 89.88 333 LEU A C 1
ATOM 2638 O O . LEU A 1 333 ? -18.315 -27.144 24.050 1.00 89.88 333 LEU A O 1
ATOM 2642 N N . GLU A 1 334 ? -19.574 -28.915 23.486 1.00 92.19 334 GLU A N 1
ATOM 2643 C CA . GLU A 1 334 ? -19.180 -29.769 24.612 1.00 92.19 334 GLU A CA 1
ATOM 2644 C C . GLU A 1 334 ? -17.671 -29.999 24.629 1.00 92.19 334 GLU A C 1
ATOM 2646 O O . GLU A 1 334 ? -17.038 -29.757 25.647 1.00 92.19 334 GLU A O 1
ATOM 2651 N N . LYS A 1 335 ? -17.062 -30.326 23.481 1.00 91.06 335 LYS A N 1
ATOM 2652 C CA . LYS A 1 335 ? -15.600 -30.471 23.380 1.00 91.06 335 LYS A CA 1
ATOM 2653 C C . LYS A 1 335 ? -14.841 -29.194 23.735 1.00 91.06 335 LYS A C 1
ATOM 2655 O O . LYS A 1 335 ? -13.776 -29.268 24.340 1.00 91.06 335 LYS A O 1
ATOM 2660 N N . VAL A 1 336 ? -15.357 -28.030 23.334 1.00 90.62 336 VAL A N 1
ATOM 2661 C CA . VAL A 1 336 ? -14.754 -26.744 23.711 1.00 90.62 336 VAL A CA 1
ATOM 2662 C C . VAL A 1 336 ? -14.904 -26.530 25.213 1.00 90.62 336 VAL A C 1
ATOM 2664 O O . VAL A 1 336 ? -13.909 -26.256 25.869 1.00 90.62 336 VAL A O 1
ATOM 2667 N N . ARG A 1 337 ? -16.098 -26.731 25.779 1.00 91.75 337 ARG A N 1
ATOM 2668 C CA . ARG A 1 337 ? -16.349 -26.625 27.224 1.00 91.75 337 ARG A CA 1
ATOM 2669 C C . ARG A 1 337 ? -15.451 -27.550 28.038 1.00 91.75 337 ARG A C 1
ATOM 2671 O O . ARG A 1 337 ? -14.909 -27.110 29.042 1.00 91.75 337 ARG A O 1
ATOM 2678 N N . ASP A 1 338 ? -15.272 -28.792 27.605 1.00 91.94 338 ASP A N 1
ATOM 2679 C CA . ASP A 1 338 ? -14.414 -29.760 28.288 1.00 91.94 338 ASP A CA 1
ATOM 2680 C C . ASP A 1 338 ? -12.957 -29.280 28.289 1.00 91.94 338 ASP A C 1
ATOM 2682 O O . ASP A 1 338 ? -12.313 -29.266 29.333 1.00 91.94 338 ASP A O 1
ATOM 2686 N N . ARG A 1 339 ? -12.476 -28.749 27.157 1.00 90.12 339 ARG A N 1
ATOM 2687 C CA . ARG A 1 339 ? -11.147 -28.129 27.071 1.00 90.12 339 ARG A CA 1
ATOM 2688 C C . ARG A 1 339 ? -11.009 -26.890 27.963 1.00 90.12 339 ARG A C 1
ATOM 2690 O O . ARG A 1 339 ? -9.947 -26.664 28.532 1.00 90.12 339 ARG A O 1
ATOM 2697 N N . LEU A 1 340 ? -12.056 -26.076 28.090 1.00 90.62 340 LEU A N 1
ATOM 2698 C CA . LEU A 1 340 ? -12.063 -24.940 29.019 1.00 90.62 340 LEU A CA 1
ATOM 2699 C C . LEU A 1 340 ? -12.091 -25.409 30.479 1.00 90.62 340 LEU A C 1
ATOM 2701 O O . LEU A 1 340 ? -11.487 -24.768 31.332 1.00 90.62 340 LEU A O 1
ATOM 2705 N N . ALA A 1 341 ? -12.753 -26.531 30.766 1.00 91.38 341 ALA A N 1
ATOM 2706 C CA . ALA A 1 341 ? -12.795 -27.132 32.094 1.00 91.38 341 ALA A CA 1
ATOM 2707 C C . ALA A 1 341 ? -11.436 -27.684 32.548 1.00 91.38 341 ALA A C 1
ATOM 2709 O O . ALA A 1 341 ? -11.190 -27.749 33.753 1.00 91.38 341 ALA A O 1
ATOM 2710 N N . ASP A 1 342 ? -10.556 -28.037 31.607 1.00 91.19 342 ASP A N 1
ATOM 2711 C CA . ASP A 1 342 ? -9.157 -28.369 31.898 1.00 91.19 342 ASP A CA 1
ATOM 2712 C C . ASP A 1 342 ? -8.349 -27.136 32.351 1.00 91.19 342 ASP A C 1
ATOM 2714 O O . ASP A 1 342 ? -7.372 -27.282 33.086 1.00 91.19 342 ASP A O 1
ATOM 2718 N N . LEU A 1 343 ? -8.751 -25.924 31.939 1.00 88.19 343 LEU A N 1
ATOM 2719 C CA . LEU A 1 343 ? -8.133 -24.656 32.357 1.00 88.19 343 LEU A CA 1
ATOM 2720 C C . LEU A 1 343 ? -8.729 -24.132 33.671 1.00 88.19 343 LEU A C 1
ATOM 2722 O O . LEU A 1 343 ? -7.992 -23.736 34.571 1.00 88.19 343 LEU A O 1
ATOM 2726 N N . ASP A 1 344 ? -10.058 -24.147 33.791 1.00 88.50 344 ASP A N 1
ATOM 2727 C CA . ASP A 1 344 ? -10.789 -23.800 35.009 1.00 88.50 344 ASP A CA 1
ATOM 2728 C C . ASP A 1 344 ? -11.968 -24.775 35.203 1.00 88.50 344 ASP A C 1
ATOM 2730 O O . ASP A 1 344 ? -12.952 -24.713 34.457 1.00 88.50 344 ASP A O 1
ATOM 2734 N N . PRO A 1 345 ? -11.940 -25.640 36.238 1.00 88.88 345 PRO A N 1
ATOM 2735 C CA . PRO A 1 345 ? -12.992 -26.626 36.490 1.00 88.88 345 PRO A CA 1
ATOM 2736 C C . PRO A 1 345 ? -14.411 -26.055 36.623 1.00 88.88 345 PRO A C 1
ATOM 2738 O O . PRO A 1 345 ? -15.386 -26.790 36.430 1.00 88.88 345 PRO A O 1
ATOM 2741 N N . SER A 1 346 ? -14.563 -24.767 36.951 1.00 86.56 346 SER A N 1
ATOM 2742 C CA . SER A 1 346 ? -15.873 -24.110 37.024 1.00 86.56 346 SER A CA 1
ATOM 2743 C C . SER A 1 346 ? -16.578 -24.032 35.663 1.00 86.56 346 SER A C 1
ATOM 2745 O O . SER A 1 346 ? -17.811 -24.029 35.618 1.00 86.56 346 SER A O 1
ATOM 2747 N N . MET A 1 347 ? -15.828 -24.105 34.555 1.00 89.50 347 MET A N 1
ATOM 2748 C CA . MET A 1 347 ? -16.358 -24.063 33.187 1.00 89.50 347 MET A CA 1
ATOM 2749 C C . MET A 1 347 ? -17.199 -25.290 32.811 1.00 89.50 347 MET A C 1
ATOM 2751 O O . MET A 1 347 ? -17.927 -25.257 31.823 1.00 89.50 347 MET A O 1
ATOM 2755 N N . LYS A 1 348 ? -17.212 -26.360 33.620 1.00 88.62 348 LYS A N 1
ATOM 2756 C CA . LYS A 1 348 ? -18.136 -27.493 33.406 1.00 88.62 348 LYS A CA 1
ATOM 2757 C C . LYS A 1 348 ? -19.612 -27.092 33.441 1.00 88.62 348 LYS A C 1
ATOM 2759 O O . LYS A 1 348 ? -20.441 -27.802 32.879 1.00 88.62 348 LYS A O 1
ATOM 2764 N N . LYS A 1 349 ? -19.937 -25.981 34.107 1.00 86.12 349 LYS A N 1
ATOM 2765 C CA . LYS A 1 349 ? -21.301 -25.447 34.226 1.00 86.12 349 LYS A CA 1
ATOM 2766 C C . LYS A 1 349 ? -21.650 -24.424 33.143 1.00 86.12 349 LYS A C 1
ATOM 2768 O O . LYS A 1 349 ? -22.715 -23.832 33.222 1.00 86.12 349 LYS A O 1
ATOM 2773 N N . LEU A 1 350 ? -20.755 -24.190 32.183 1.00 87.00 350 LEU A N 1
ATOM 2774 C CA . LEU A 1 350 ? -20.946 -23.178 31.152 1.00 87.00 350 LEU A CA 1
ATOM 2775 C C . LEU A 1 350 ? -22.130 -23.541 30.246 1.00 87.00 350 LEU A C 1
ATOM 2777 O O . LEU A 1 350 ? -22.208 -24.670 29.742 1.00 87.00 350 LEU A O 1
ATOM 2781 N N . ASP A 1 351 ? -23.019 -22.573 30.033 1.00 87.75 351 ASP A N 1
ATOM 2782 C CA . ASP A 1 351 ? -24.217 -22.753 29.218 1.00 87.75 351 ASP A CA 1
ATOM 2783 C C . ASP A 1 351 ? -23.848 -22.984 27.750 1.00 87.75 351 ASP A C 1
ATOM 2785 O O . ASP A 1 351 ? -23.014 -22.278 27.170 1.00 87.75 351 ASP A O 1
ATOM 2789 N N . LEU A 1 352 ? -24.479 -23.993 27.144 1.00 89.31 352 LEU A N 1
ATOM 2790 C CA . LEU A 1 352 ? -24.314 -24.338 25.734 1.00 89.31 352 LEU A CA 1
ATOM 2791 C C . LEU A 1 352 ? -25.610 -24.048 24.988 1.00 89.31 352 LEU A C 1
ATOM 2793 O O . LEU A 1 352 ? -26.646 -24.649 25.269 1.00 89.31 352 LEU A O 1
ATOM 2797 N N . LEU A 1 353 ? -25.538 -23.149 24.015 1.00 88.06 353 LEU A N 1
ATOM 2798 C CA . LEU A 1 353 ? -26.702 -22.617 23.325 1.00 88.06 353 LEU A CA 1
ATOM 2799 C C . LEU A 1 353 ? -26.628 -22.929 21.830 1.00 88.06 353 LEU A C 1
ATOM 2801 O O . LEU A 1 353 ? -25.600 -22.763 21.173 1.00 88.06 353 LEU A O 1
ATOM 2805 N N . ILE A 1 354 ? -27.731 -23.416 21.272 1.00 87.38 354 ILE A N 1
ATOM 2806 C CA . ILE A 1 354 ? -27.789 -23.753 19.852 1.00 87.38 354 ILE A CA 1
ATOM 2807 C C . ILE A 1 354 ? -28.185 -22.516 19.062 1.00 87.38 354 ILE A C 1
ATOM 2809 O O . ILE A 1 354 ? -29.249 -21.949 19.280 1.00 87.38 354 ILE A O 1
ATOM 2813 N N . ALA A 1 355 ? -27.313 -22.123 18.136 1.00 86.75 355 ALA A N 1
ATOM 2814 C CA . ALA A 1 355 ? -27.537 -20.997 17.240 1.00 86.75 355 ALA A CA 1
ATOM 2815 C C . ALA A 1 355 ? -27.056 -21.368 15.833 1.00 86.75 355 ALA A C 1
ATOM 2817 O O . ALA A 1 355 ? -25.880 -21.703 15.635 1.00 86.75 355 ALA A O 1
ATOM 2818 N N . ASP A 1 356 ? -27.963 -21.318 14.861 1.00 86.12 356 ASP A N 1
ATOM 2819 C CA . ASP A 1 356 ? -27.691 -21.590 13.453 1.00 86.12 356 ASP A CA 1
ATOM 2820 C C . ASP A 1 356 ? -28.075 -20.374 12.608 1.00 86.12 356 ASP A C 1
ATOM 2822 O O . ASP A 1 356 ? -29.208 -19.902 12.638 1.00 86.12 356 ASP A O 1
ATOM 2826 N N . SER A 1 357 ? -27.128 -19.880 11.809 1.00 84.75 357 SER A N 1
ATOM 2827 C CA . SER A 1 357 ? -27.336 -18.735 10.920 1.00 84.75 357 SER A CA 1
ATOM 2828 C C . SER A 1 357 ? -28.419 -18.969 9.862 1.00 84.75 357 SER A C 1
ATOM 2830 O O . SER A 1 357 ? -28.931 -18.003 9.305 1.00 84.75 357 SER A O 1
ATOM 2832 N N . HIS A 1 358 ? -28.763 -20.229 9.575 1.00 85.06 358 HIS A N 1
ATOM 2833 C CA . HIS A 1 358 ? -29.839 -20.591 8.644 1.00 85.06 358 HIS A CA 1
ATOM 2834 C C . HIS A 1 358 ? -31.219 -20.665 9.312 1.00 85.06 358 HIS A C 1
ATOM 2836 O O . HIS A 1 358 ? -32.213 -20.847 8.614 1.00 85.06 358 HIS A O 1
ATOM 2842 N N . GLN A 1 359 ? -31.285 -20.539 10.641 1.00 87.06 359 GLN A N 1
ATOM 2843 C CA . GLN A 1 359 ? -32.512 -20.624 11.435 1.00 87.06 359 GLN A CA 1
ATOM 2844 C C . GLN A 1 359 ? -32.608 -19.385 12.338 1.00 87.06 359 GLN A C 1
ATOM 2846 O O . GLN A 1 359 ? -32.183 -19.432 13.499 1.00 87.06 359 GLN A O 1
ATOM 2851 N N . PRO A 1 360 ? -33.110 -18.248 11.815 1.00 85.62 360 PRO A N 1
ATOM 2852 C CA . PRO A 1 360 ? -33.132 -16.970 12.527 1.00 85.62 360 PRO A CA 1
ATOM 2853 C C . PRO A 1 360 ? -33.794 -17.015 13.909 1.00 85.62 360 PRO A C 1
ATOM 2855 O O . PRO A 1 360 ? -33.394 -16.253 14.788 1.00 85.62 360 PRO A O 1
ATOM 2858 N N . GLU A 1 361 ? -34.754 -17.917 14.140 1.00 87.12 361 GLU A N 1
ATOM 2859 C CA . GLU A 1 361 ? -35.412 -18.071 15.442 1.00 87.12 361 GLU A CA 1
ATOM 2860 C C . GLU A 1 361 ? -34.422 -18.513 16.528 1.00 87.12 361 GLU A C 1
ATOM 2862 O O . GLU A 1 361 ? -34.487 -18.038 17.662 1.00 87.12 361 GLU A O 1
ATOM 2867 N N . THR A 1 362 ? -33.466 -19.381 16.177 1.00 88.75 362 THR A N 1
ATOM 2868 C CA . THR A 1 362 ? -32.418 -19.839 17.105 1.00 88.75 362 THR A CA 1
ATOM 2869 C C . THR A 1 362 ? -31.456 -18.710 17.470 1.00 88.75 362 THR A C 1
ATOM 2871 O O . THR A 1 362 ? -30.987 -18.636 18.604 1.00 88.75 362 THR A O 1
ATOM 2874 N N . LEU A 1 363 ? -31.204 -17.782 16.537 1.00 89.88 363 LEU A N 1
ATOM 2875 C CA . LEU A 1 363 ? -30.411 -16.585 16.812 1.00 89.88 363 LEU A CA 1
ATOM 2876 C C . LEU A 1 363 ? -31.155 -15.658 17.773 1.00 89.88 363 LEU A C 1
ATOM 2878 O O . LEU A 1 363 ? -30.572 -15.232 18.759 1.00 89.88 363 LEU A O 1
ATOM 2882 N N . ASP A 1 364 ? -32.444 -15.397 17.544 1.00 89.81 364 ASP A N 1
ATOM 2883 C CA . ASP A 1 364 ? -33.231 -14.511 18.410 1.00 89.81 364 ASP A CA 1
ATOM 2884 C C . ASP A 1 364 ? -33.333 -15.037 19.849 1.00 89.81 364 ASP A C 1
ATOM 2886 O O . ASP A 1 364 ? -33.212 -14.257 20.795 1.00 89.81 364 ASP A O 1
ATOM 2890 N N . GLN A 1 365 ? -33.483 -16.353 20.033 1.00 87.31 365 GLN A N 1
ATOM 2891 C CA . GLN A 1 365 ? -33.467 -16.984 21.359 1.00 87.31 365 GLN A CA 1
ATOM 2892 C C . GLN A 1 365 ? -32.166 -16.693 22.108 1.00 87.31 365 GLN A C 1
ATOM 2894 O O . GLN A 1 365 ? -32.193 -16.282 23.265 1.00 87.31 365 GLN A O 1
ATOM 2899 N N . VAL A 1 366 ? -31.040 -16.858 21.420 1.00 87.62 366 VAL A N 1
ATOM 2900 C CA . VAL A 1 366 ? -29.705 -16.613 21.961 1.00 87.62 366 VAL A CA 1
ATOM 2901 C C . VAL A 1 366 ? -29.481 -15.131 22.247 1.00 87.62 366 VAL A C 1
ATOM 2903 O O . VAL A 1 366 ? -29.075 -14.752 23.342 1.00 87.62 366 VAL A O 1
ATOM 2906 N N . VAL A 1 367 ? -29.773 -14.277 21.273 1.00 90.69 367 VAL A N 1
ATOM 2907 C CA . VAL A 1 367 ? -29.470 -12.851 21.335 1.00 90.69 367 VAL A CA 1
ATOM 2908 C C . VAL A 1 367 ? -30.345 -12.146 22.377 1.00 90.69 367 VAL A C 1
ATOM 2910 O O . VAL A 1 367 ? -29.829 -11.326 23.134 1.00 90.69 367 VAL A O 1
ATOM 2913 N N . SER A 1 368 ? -31.628 -12.506 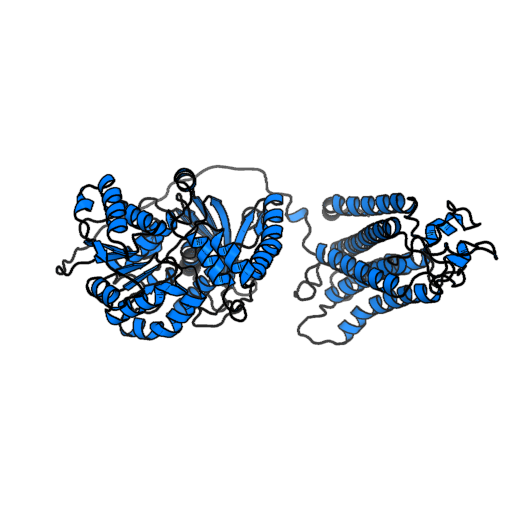22.500 1.00 88.75 368 SER A N 1
ATOM 2914 C CA . SER A 1 368 ? -32.563 -11.897 23.469 1.00 88.75 368 SER A CA 1
ATOM 2915 C C . SER A 1 368 ? -32.123 -12.015 24.932 1.00 88.75 368 SER A C 1
ATOM 2917 O O . SER A 1 368 ? -32.541 -11.221 25.773 1.00 88.75 368 SER A O 1
ATOM 2919 N N . GLN A 1 369 ? -31.252 -12.977 25.234 1.00 83.81 369 GLN A N 1
ATOM 2920 C CA . GLN A 1 369 ? -30.728 -13.237 26.571 1.00 83.81 369 GLN A CA 1
ATOM 2921 C C . GLN A 1 369 ? -29.342 -12.616 26.785 1.00 83.81 369 GLN A C 1
ATOM 2923 O O . GLN A 1 369 ? -28.708 -12.898 27.800 1.00 83.81 369 GLN A O 1
ATOM 2928 N N . THR A 1 370 ? -28.856 -11.795 25.841 1.00 87.25 370 THR A N 1
ATOM 2929 C CA . THR A 1 370 ? -27.481 -11.274 25.836 1.00 87.25 370 THR A CA 1
ATOM 2930 C C . THR A 1 370 ? -27.359 -9.778 25.746 1.00 87.25 370 THR A C 1
ATOM 2932 O O . THR A 1 370 ? -28.111 -9.087 25.059 1.00 87.25 370 THR A O 1
ATOM 2935 N N . ARG A 1 371 ? -26.298 -9.283 26.389 1.00 88.88 371 ARG A N 1
ATOM 2936 C CA . ARG A 1 371 ? -25.888 -7.886 26.286 1.00 88.88 371 ARG A CA 1
ATOM 2937 C C . ARG A 1 371 ? -24.891 -7.663 25.154 1.00 88.88 371 ARG A C 1
ATOM 2939 O O . ARG A 1 371 ? -24.961 -6.622 24.499 1.00 88.88 371 ARG A O 1
ATOM 2946 N N . VAL A 1 372 ? -23.964 -8.601 24.944 1.00 93.00 372 VAL A N 1
ATOM 2947 C CA . VAL A 1 372 ? -22.928 -8.505 23.907 1.00 93.00 372 VAL A CA 1
ATOM 2948 C C . VAL A 1 372 ? -22.722 -9.859 23.229 1.00 93.00 372 VAL A C 1
ATOM 2950 O O . VAL A 1 372 ? -22.476 -10.860 23.894 1.00 93.00 372 VAL A O 1
ATOM 2953 N N . ILE A 1 373 ? -22.754 -9.878 21.900 1.00 93.06 373 ILE A N 1
ATOM 2954 C CA . ILE A 1 373 ? -22.365 -11.025 21.079 1.00 93.06 373 ILE A CA 1
ATOM 2955 C C . ILE A 1 373 ? -20.947 -10.822 20.556 1.00 93.06 373 ILE A C 1
ATOM 2957 O O . ILE A 1 373 ? -20.634 -9.769 19.997 1.00 93.06 373 ILE A O 1
ATOM 2961 N N . ILE A 1 374 ? -20.113 -11.855 20.690 1.00 93.19 374 ILE A N 1
ATOM 2962 C CA . ILE A 1 374 ? -18.804 -11.931 20.036 1.00 93.19 374 ILE A CA 1
ATOM 2963 C C . ILE A 1 374 ? -18.901 -12.944 18.891 1.00 93.19 374 ILE A C 1
ATOM 2965 O O . ILE A 1 374 ? -19.059 -14.145 19.118 1.00 93.19 374 ILE A O 1
ATOM 2969 N N . SER A 1 375 ? -18.773 -12.488 17.647 1.00 91.75 375 SER A N 1
ATOM 2970 C CA . SER A 1 375 ? -18.818 -13.371 16.480 1.00 91.75 375 SER A CA 1
ATOM 2971 C C . SER A 1 375 ? -17.429 -13.660 15.913 1.00 91.75 375 SER A C 1
ATOM 2973 O O . SER A 1 375 ? -16.653 -12.763 15.596 1.00 91.75 375 SER A O 1
ATOM 2975 N N . THR A 1 376 ? -17.137 -14.946 15.723 1.00 88.38 376 THR A N 1
ATOM 2976 C CA . THR A 1 376 ? -15.973 -15.447 14.966 1.00 88.38 376 THR A CA 1
ATOM 2977 C C . THR A 1 376 ? -16.415 -16.358 13.813 1.00 88.38 376 THR A C 1
ATOM 2979 O O . THR A 1 376 ? -15.646 -17.179 13.308 1.00 88.38 376 THR A O 1
ATOM 2982 N N . VAL A 1 377 ? -17.681 -16.234 13.392 1.00 82.94 377 VAL A N 1
ATOM 2983 C CA . VAL A 1 377 ? -18.323 -17.118 12.410 1.00 82.94 377 VAL A CA 1
ATOM 2984 C C . VAL A 1 377 ? -18.160 -16.557 10.996 1.00 82.94 377 VAL A C 1
ATOM 2986 O O . VAL A 1 377 ? -19.025 -15.852 10.483 1.00 82.94 377 VAL A O 1
ATOM 2989 N N . GLY A 1 378 ? -17.040 -16.900 10.359 1.00 79.25 378 GLY A N 1
ATOM 2990 C CA . GLY A 1 378 ? -16.777 -16.594 8.950 1.00 79.25 378 GLY A CA 1
ATOM 2991 C C . GLY A 1 378 ? -17.167 -17.727 7.978 1.00 79.25 378 GLY A C 1
ATOM 2992 O O . GLY A 1 378 ? -17.304 -18.883 8.400 1.00 79.25 378 GLY A O 1
ATOM 2993 N N . PRO A 1 379 ? -17.299 -17.443 6.664 1.00 83.62 379 PRO A N 1
ATOM 2994 C CA . PRO A 1 379 ? -17.264 -16.114 6.037 1.00 83.62 379 PRO A CA 1
ATOM 2995 C C . PRO A 1 379 ? -18.469 -15.240 6.425 1.00 83.62 379 PRO A C 1
ATOM 2997 O O . PRO A 1 379 ? -19.616 -15.698 6.391 1.00 83.62 379 PRO A O 1
ATOM 3000 N N . PHE A 1 380 ? -18.215 -13.984 6.790 1.00 87.50 380 PHE A N 1
ATOM 3001 C CA . PHE A 1 380 ? -19.225 -13.089 7.373 1.00 87.50 380 PHE A CA 1
ATOM 3002 C C . PHE A 1 380 ? -20.281 -12.660 6.353 1.00 87.50 380 PHE A C 1
ATOM 3004 O O . PHE A 1 380 ? -21.460 -12.588 6.694 1.00 87.50 380 PHE A O 1
ATOM 3011 N N . ALA A 1 381 ? -19.899 -12.506 5.084 1.00 85.19 381 ALA A N 1
ATOM 3012 C CA . ALA A 1 381 ? -20.827 -12.242 3.988 1.00 85.19 381 ALA A CA 1
ATOM 3013 C C . ALA A 1 381 ? -21.922 -13.314 3.834 1.00 85.19 381 ALA A C 1
ATOM 3015 O O . ALA A 1 381 ? -22.984 -13.025 3.289 1.00 85.19 381 ALA A O 1
ATOM 3016 N N . LYS A 1 382 ? -21.680 -14.545 4.309 1.00 83.19 382 LYS A N 1
ATOM 3017 C CA . LYS A 1 382 ? -22.650 -15.651 4.248 1.00 83.19 382 LYS A CA 1
ATOM 3018 C C . LYS A 1 382 ? -23.448 -15.810 5.534 1.00 83.19 382 LYS A C 1
ATOM 3020 O O . LYS A 1 382 ? -24.648 -16.052 5.471 1.00 83.19 382 LYS A O 1
ATOM 3025 N N . TYR A 1 383 ? -22.786 -15.706 6.686 1.00 85.50 383 TYR A N 1
ATOM 3026 C CA . TYR A 1 383 ? -23.380 -16.101 7.969 1.00 85.50 383 TYR A CA 1
ATOM 3027 C C . TYR A 1 383 ? -23.581 -14.947 8.959 1.00 85.50 383 TYR A C 1
ATOM 3029 O O . TYR A 1 383 ? -24.313 -15.108 9.932 1.00 85.50 383 TYR A O 1
ATOM 3037 N N . GLY A 1 384 ? -22.948 -13.791 8.740 1.00 90.25 384 GLY A N 1
ATOM 3038 C CA . GLY A 1 384 ? -22.926 -12.683 9.698 1.00 90.25 384 GLY A CA 1
ATOM 3039 C C . GLY A 1 384 ? -24.207 -11.850 9.710 1.00 90.25 384 GLY A C 1
ATOM 3040 O O . GLY A 1 384 ? -24.665 -11.439 10.774 1.00 90.25 384 GLY A O 1
ATOM 3041 N N . THR A 1 385 ? -24.817 -11.615 8.546 1.00 94.19 385 THR A N 1
ATOM 3042 C CA . THR A 1 385 ? -25.980 -10.718 8.415 1.00 94.19 385 THR A CA 1
ATOM 3043 C C . THR A 1 385 ? -27.183 -11.126 9.279 1.00 94.19 385 THR A C 1
ATOM 3045 O O . THR A 1 385 ? -27.681 -10.261 10.002 1.00 94.19 385 THR A O 1
ATOM 3048 N N . PRO A 1 386 ? -27.633 -12.401 9.299 1.00 93.00 386 PRO A N 1
ATOM 3049 C CA . PRO A 1 386 ? -28.763 -12.808 10.142 1.00 93.00 386 PRO A CA 1
ATOM 3050 C C . PRO A 1 386 ? -28.527 -12.560 11.639 1.00 93.00 386 PRO A C 1
ATOM 3052 O O . PRO A 1 386 ? -29.454 -12.205 12.368 1.00 93.00 386 PRO A O 1
ATOM 3055 N N . LEU A 1 387 ? -27.278 -12.700 12.098 1.00 92.69 387 LEU A N 1
ATOM 3056 C CA . LEU A 1 387 ? -26.905 -12.450 13.488 1.00 92.69 387 LEU A CA 1
ATOM 3057 C C . LEU A 1 387 ? -26.932 -10.955 13.818 1.00 92.69 387 LEU A C 1
ATOM 3059 O O . LEU A 1 387 ? -27.498 -10.573 14.837 1.00 92.69 387 LEU A O 1
ATOM 3063 N N . VAL A 1 388 ? -26.393 -10.099 12.944 1.00 95.56 388 VAL A N 1
ATOM 3064 C CA . VAL A 1 388 ? -26.470 -8.639 13.126 1.00 95.56 388 VAL A CA 1
ATOM 3065 C C . VAL A 1 388 ? -27.926 -8.165 13.146 1.00 95.56 388 VAL A C 1
ATOM 3067 O O . VAL A 1 388 ? -28.299 -7.362 13.998 1.00 95.56 388 VAL A O 1
ATOM 3070 N N . GLU A 1 389 ? -28.775 -8.690 12.261 1.00 94.81 389 GLU A N 1
ATOM 3071 C CA . GLU A 1 389 ? -30.211 -8.392 12.267 1.00 94.81 389 GLU A CA 1
ATOM 3072 C C . GLU A 1 389 ? -30.880 -8.756 13.593 1.00 94.81 389 GLU A C 1
ATOM 3074 O O . GLU A 1 389 ? -31.655 -7.959 14.129 1.00 94.81 389 GLU A O 1
ATOM 3079 N N . SER A 1 390 ? -30.569 -9.940 14.124 1.00 93.62 390 SER A N 1
ATOM 3080 C CA . SER A 1 390 ? -31.056 -10.395 15.424 1.00 93.62 390 SER A CA 1
ATOM 3081 C C . SER A 1 390 ? -30.594 -9.460 16.547 1.00 93.62 390 SER A C 1
ATOM 3083 O O . SER A 1 390 ? -31.425 -8.975 17.316 1.00 93.62 390 SER A O 1
ATOM 3085 N N . CYS A 1 391 ? -29.309 -9.081 16.572 1.00 94.88 391 CYS A N 1
ATOM 3086 C CA . CYS A 1 391 ? -28.762 -8.109 17.527 1.00 94.88 391 CYS A CA 1
ATOM 3087 C C . CYS A 1 391 ? -29.517 -6.775 17.502 1.00 94.88 391 CYS A C 1
ATOM 3089 O O . CYS A 1 391 ? -29.850 -6.225 18.551 1.00 94.88 391 CYS A O 1
ATOM 3091 N N . ILE A 1 392 ? -29.856 -6.275 16.311 1.00 95.25 392 ILE A N 1
ATOM 3092 C CA . ILE A 1 392 ? -30.643 -5.047 16.167 1.00 95.25 392 ILE A CA 1
ATOM 3093 C C . ILE A 1 392 ? -32.080 -5.225 16.673 1.00 95.25 392 ILE A C 1
ATOM 3095 O O . ILE A 1 392 ? -32.599 -4.324 17.331 1.00 95.25 392 ILE A O 1
ATOM 3099 N N . ARG A 1 393 ? -32.739 -6.359 16.389 1.00 93.38 393 ARG A N 1
ATOM 3100 C CA . ARG A 1 393 ? -34.108 -6.634 16.872 1.00 93.38 393 ARG A CA 1
ATOM 3101 C C . ARG A 1 393 ? -34.175 -6.740 18.395 1.00 93.38 393 ARG A C 1
ATOM 3103 O O . ARG A 1 393 ? -35.091 -6.188 18.996 1.00 93.38 393 ARG A O 1
ATOM 3110 N N . GLN A 1 394 ? -33.210 -7.429 18.994 1.00 93.69 394 GLN A N 1
ATOM 3111 C CA . GLN A 1 394 ? -33.180 -7.750 20.424 1.00 93.69 394 GLN A CA 1
ATOM 3112 C C . GLN A 1 394 ? -32.433 -6.711 21.275 1.00 93.69 394 GLN A C 1
ATOM 3114 O O . GLN A 1 394 ? -32.390 -6.822 22.495 1.00 93.69 394 GLN A O 1
ATOM 3119 N N . LYS A 1 395 ? -31.889 -5.663 20.643 1.00 94.62 395 LYS A N 1
ATOM 3120 C CA . LYS A 1 395 ? -31.153 -4.565 21.294 1.00 94.62 395 LYS A CA 1
ATOM 3121 C C . LYS A 1 395 ? -29.856 -4.992 21.983 1.00 94.62 395 LYS A C 1
ATOM 3123 O O . LYS A 1 395 ? -29.477 -4.461 23.027 1.00 94.62 395 LYS A O 1
ATOM 3128 N N . THR A 1 396 ? -29.140 -5.896 21.335 1.00 93.81 396 THR A N 1
ATOM 3129 C CA . THR A 1 396 ? -27.893 -6.488 21.814 1.00 93.81 396 THR A CA 1
ATOM 3130 C C . THR A 1 396 ? -26.700 -5.912 21.064 1.00 93.81 396 THR A C 1
ATOM 3132 O O . THR A 1 396 ? -26.744 -5.710 19.851 1.00 93.81 396 THR A O 1
ATOM 3135 N N . HIS A 1 397 ? -25.607 -5.643 21.778 1.00 96.12 397 HIS A N 1
ATOM 3136 C CA . HIS A 1 397 ? -24.373 -5.163 21.163 1.00 96.12 397 HIS A CA 1
ATOM 3137 C C . HIS A 1 397 ? -23.621 -6.287 20.448 1.00 96.12 397 HIS A C 1
ATOM 3139 O O . HIS A 1 397 ? -23.723 -7.453 20.818 1.00 96.12 397 HIS A O 1
ATOM 3145 N N . TYR A 1 398 ? -22.825 -5.939 19.446 1.00 96.38 398 TYR A N 1
ATOM 3146 C CA . TYR A 1 398 ? -22.132 -6.912 18.609 1.00 96.38 398 TYR A CA 1
ATOM 3147 C C . TYR A 1 398 ? -20.689 -6.486 18.366 1.00 96.38 398 TYR A C 1
ATOM 3149 O O . TYR A 1 398 ? -20.439 -5.326 18.032 1.00 96.38 398 TYR A O 1
ATOM 3157 N N . VAL A 1 399 ? -19.761 -7.435 18.482 1.00 96.50 399 VAL A N 1
ATOM 3158 C CA . VAL A 1 399 ? -18.373 -7.291 18.034 1.00 96.50 399 VAL A CA 1
ATOM 3159 C C . VAL A 1 399 ? -17.946 -8.515 17.225 1.00 96.50 399 VAL A C 1
ATOM 3161 O O . VAL A 1 399 ? -18.401 -9.632 17.488 1.00 96.50 399 VAL A O 1
ATOM 3164 N N . ASP A 1 400 ? -17.060 -8.330 16.250 1.00 94.94 400 ASP A N 1
ATOM 3165 C CA . ASP A 1 400 ? -16.496 -9.443 15.479 1.00 94.94 400 ASP A CA 1
ATOM 3166 C C . ASP A 1 400 ? -15.050 -9.217 15.041 1.00 94.94 400 ASP A C 1
ATOM 3168 O O . ASP A 1 400 ? -14.434 -8.219 15.393 1.00 94.94 400 ASP A O 1
ATOM 3172 N N . ILE A 1 401 ? -14.504 -10.162 14.277 1.00 91.88 401 ILE A N 1
ATOM 3173 C CA . ILE A 1 401 ? -13.132 -10.134 13.750 1.00 91.88 401 ILE A CA 1
ATOM 3174 C C . ILE A 1 401 ? -13.089 -10.103 12.214 1.00 91.88 401 ILE A C 1
ATOM 3176 O O . ILE A 1 401 ? -12.137 -10.597 11.615 1.00 91.88 401 ILE A O 1
ATOM 3180 N N . THR A 1 402 ? -14.139 -9.608 11.554 1.00 91.25 402 THR A N 1
ATOM 3181 C CA . THR A 1 402 ? -14.219 -9.656 10.088 1.00 91.25 402 THR A CA 1
ATOM 3182 C C . THR A 1 402 ? -13.130 -8.813 9.417 1.00 91.25 402 THR A C 1
ATOM 3184 O O . THR A 1 402 ? -12.799 -7.722 9.875 1.00 91.25 402 THR A O 1
ATOM 3187 N N . GLY A 1 403 ? -12.620 -9.294 8.281 1.00 86.62 403 GLY A N 1
ATOM 3188 C CA . GLY A 1 403 ? -11.843 -8.504 7.314 1.00 86.62 403 GLY A CA 1
ATOM 3189 C C . GLY A 1 403 ? -12.636 -8.175 6.038 1.00 86.62 403 GLY A C 1
ATOM 3190 O O . GLY A 1 403 ? -12.101 -7.620 5.077 1.00 86.62 403 GLY A O 1
ATOM 3191 N N . GLU A 1 404 ? -13.920 -8.539 5.984 1.00 88.38 404 GLU A N 1
ATOM 3192 C CA . GLU A 1 404 ? -14.740 -8.510 4.769 1.00 88.38 404 GLU A CA 1
ATOM 3193 C C . GLU A 1 404 ? -15.419 -7.142 4.594 1.00 88.38 404 GLU A C 1
ATOM 3195 O O . GLU A 1 404 ? -16.617 -6.977 4.821 1.00 88.38 404 GLU A O 1
ATOM 3200 N N . TYR A 1 405 ? -14.661 -6.123 4.179 1.00 89.56 405 TYR A N 1
ATOM 3201 C CA . TYR A 1 405 ? -15.158 -4.739 4.143 1.00 89.56 405 TYR A CA 1
ATOM 3202 C C . TYR A 1 405 ? -16.388 -4.503 3.247 1.00 89.56 405 TYR A C 1
ATOM 3204 O O . TYR A 1 405 ? -17.153 -3.579 3.508 1.00 89.56 405 TYR A O 1
ATOM 3212 N N . LEU A 1 406 ? -16.614 -5.302 2.198 1.00 89.50 406 LEU A N 1
ATOM 3213 C CA . LEU A 1 406 ? -17.835 -5.182 1.387 1.00 89.50 406 LEU A CA 1
ATOM 3214 C C . LEU A 1 406 ? -19.081 -5.620 2.167 1.00 89.50 406 LEU A C 1
ATOM 3216 O O . LEU A 1 406 ? -20.127 -4.988 2.044 1.00 89.50 406 LEU A O 1
ATOM 3220 N N . TRP A 1 407 ? -18.954 -6.634 3.023 1.00 92.00 407 TRP A N 1
ATOM 3221 C CA . TRP A 1 407 ? -20.008 -6.993 3.965 1.00 92.00 407 TRP A CA 1
ATOM 3222 C C . TRP A 1 407 ? -20.179 -5.911 5.035 1.00 92.00 407 TRP A C 1
ATOM 3224 O O . TRP A 1 407 ? -21.299 -5.503 5.316 1.00 92.00 407 TRP A O 1
ATOM 3234 N N . VAL A 1 408 ? -19.083 -5.350 5.559 1.00 95.31 408 VAL A N 1
ATOM 3235 C CA . VAL A 1 408 ? -19.161 -4.210 6.491 1.00 95.31 408 VAL A CA 1
ATOM 3236 C C . VAL A 1 408 ? -19.910 -3.030 5.863 1.00 95.31 408 VAL A C 1
ATOM 3238 O O . VAL A 1 408 ? -20.726 -2.405 6.535 1.00 95.31 408 VAL A O 1
ATOM 3241 N N . LYS A 1 409 ? -19.696 -2.747 4.571 1.00 94.69 409 LYS A N 1
ATOM 3242 C CA . LYS A 1 409 ? -20.456 -1.730 3.832 1.00 94.69 409 LYS A CA 1
ATOM 3243 C C . LYS A 1 409 ? -21.956 -2.036 3.800 1.00 94.69 409 LYS A C 1
ATOM 3245 O O . LYS A 1 409 ? -22.737 -1.136 4.089 1.00 94.69 409 LYS A O 1
ATOM 3250 N N . ASP A 1 410 ? -22.344 -3.278 3.505 1.00 94.38 410 ASP A N 1
ATOM 3251 C CA . ASP A 1 410 ? -23.750 -3.712 3.552 1.00 94.38 410 ASP A CA 1
ATOM 3252 C C . ASP A 1 410 ? -24.355 -3.510 4.952 1.00 94.38 410 ASP A C 1
ATOM 3254 O O . ASP A 1 410 ? -25.423 -2.920 5.098 1.00 94.38 410 ASP A O 1
ATOM 3258 N N . ILE A 1 411 ? -23.630 -3.899 6.005 1.00 97.44 411 ILE A N 1
ATOM 3259 C CA . ILE A 1 411 ? -24.069 -3.708 7.393 1.00 97.44 411 ILE A CA 1
ATOM 3260 C C . ILE A 1 411 ? -24.227 -2.223 7.746 1.00 97.44 411 ILE A C 1
ATOM 3262 O O . ILE A 1 411 ? -25.206 -1.851 8.396 1.00 97.44 411 ILE A O 1
ATOM 3266 N N . ILE A 1 412 ? -23.304 -1.361 7.307 1.00 97.88 412 ILE A N 1
ATOM 3267 C CA . ILE A 1 412 ? -23.414 0.095 7.481 1.00 97.88 412 ILE A CA 1
ATOM 3268 C C . ILE A 1 412 ? -24.690 0.608 6.810 1.00 97.88 412 ILE A C 1
ATOM 3270 O O . ILE A 1 412 ? -25.491 1.266 7.471 1.00 97.88 412 ILE A O 1
ATOM 3274 N N . ASP A 1 413 ? -24.892 0.279 5.533 1.00 96.06 413 ASP A N 1
ATOM 3275 C CA . ASP A 1 413 ? -26.020 0.775 4.737 1.00 96.06 413 ASP A CA 1
ATOM 3276 C C . ASP A 1 413 ? -27.368 0.355 5.322 1.00 96.06 413 ASP A C 1
ATOM 3278 O O . ASP A 1 413 ? -28.326 1.128 5.323 1.00 96.06 413 ASP A O 1
ATOM 3282 N N . ARG A 1 414 ? -27.443 -0.871 5.842 1.00 97.06 414 ARG A N 1
ATOM 3283 C CA . ARG A 1 414 ? -28.687 -1.450 6.349 1.00 97.06 414 ARG A CA 1
ATOM 3284 C C . ARG A 1 414 ? -28.992 -1.082 7.795 1.00 97.06 414 ARG A C 1
ATOM 3286 O O . ARG A 1 414 ? -30.165 -0.954 8.146 1.00 97.06 414 ARG A O 1
ATOM 3293 N N . PHE A 1 415 ? -27.973 -0.959 8.646 1.00 97.94 415 PHE A N 1
ATOM 3294 C CA . PHE A 1 415 ? -28.177 -0.953 10.098 1.00 97.94 415 PHE A CA 1
ATOM 3295 C C . PHE A 1 415 ? -27.586 0.246 10.835 1.00 97.94 415 PHE A C 1
ATOM 3297 O O . PHE A 1 415 ? -27.938 0.417 11.999 1.00 97.94 415 PHE A O 1
ATOM 3304 N N . HIS A 1 416 ? -26.750 1.096 10.222 1.00 97.62 416 HIS A N 1
ATOM 3305 C CA . HIS A 1 416 ? -26.097 2.197 10.948 1.00 97.62 416 HIS A CA 1
ATOM 3306 C C . HIS A 1 416 ? -27.094 3.129 11.650 1.00 97.62 416 HIS A C 1
ATOM 3308 O O . HIS A 1 416 ? -26.985 3.332 12.859 1.00 97.62 416 HIS A O 1
ATOM 3314 N N . GLU A 1 417 ? -28.099 3.630 10.930 1.00 97.06 417 GLU A N 1
ATOM 3315 C CA . GLU A 1 417 ? -29.088 4.554 11.500 1.00 97.06 417 GLU A CA 1
ATOM 3316 C C . GLU A 1 417 ? -29.963 3.890 12.564 1.00 97.06 417 GLU A C 1
ATOM 3318 O O . GLU A 1 417 ? -30.152 4.443 13.646 1.00 97.06 417 GLU A O 1
ATOM 3323 N N . LYS A 1 418 ? -30.444 2.667 12.312 1.00 97.38 418 LYS A N 1
ATOM 3324 C CA . LYS A 1 418 ? -31.274 1.940 13.283 1.00 97.38 418 LYS A CA 1
ATOM 3325 C C . LYS A 1 418 ? -30.493 1.603 14.557 1.00 97.38 418 LYS A C 1
ATOM 3327 O O . LYS A 1 418 ? -31.007 1.776 15.657 1.00 97.38 418 LYS A O 1
ATOM 3332 N N . ALA A 1 419 ? -29.238 1.178 14.419 1.00 97.88 419 ALA A N 1
ATOM 3333 C CA . ALA A 1 419 ? -28.348 0.918 15.545 1.00 97.88 419 ALA A CA 1
ATOM 3334 C C . ALA A 1 419 ? -28.096 2.189 16.372 1.00 97.88 419 ALA A C 1
ATOM 3336 O O . ALA A 1 419 ? -28.106 2.135 17.599 1.00 97.88 419 ALA A O 1
ATOM 3337 N N . ARG A 1 420 ? -27.929 3.345 15.718 1.00 96.50 420 ARG A N 1
ATOM 3338 C CA . ARG A 1 420 ? -27.771 4.646 16.382 1.00 96.50 420 ARG A CA 1
ATOM 3339 C C . ARG A 1 420 ? -29.040 5.074 17.125 1.00 96.50 420 ARG A C 1
ATOM 3341 O O . ARG A 1 420 ? -28.967 5.471 18.282 1.00 96.50 420 ARG A O 1
ATOM 3348 N N . GLN A 1 421 ? -30.210 4.948 16.498 1.00 96.88 421 GLN A N 1
ATOM 3349 C CA . GLN A 1 421 ? -31.502 5.270 17.123 1.00 96.88 421 GLN A CA 1
ATOM 3350 C C . GLN A 1 421 ? -31.755 4.438 18.388 1.00 96.88 421 GLN A C 1
ATOM 3352 O O . GLN A 1 421 ? -32.187 4.968 19.409 1.00 96.88 421 GLN A O 1
ATOM 3357 N N . GLU A 1 422 ? -31.423 3.148 18.338 1.00 95.81 422 GLU A N 1
ATOM 3358 C CA . GLU A 1 422 ? -31.610 2.211 19.449 1.00 95.81 422 GLU A CA 1
ATOM 3359 C C . GLU A 1 422 ? -30.429 2.187 20.441 1.00 95.81 422 GLU A C 1
ATOM 3361 O O . GLU A 1 422 ? -30.452 1.430 21.412 1.00 95.81 422 GLU A O 1
ATOM 3366 N N . LYS A 1 423 ? -29.389 3.011 20.226 1.00 96.25 423 LYS A N 1
ATOM 3367 C CA . LYS A 1 423 ? -28.153 3.053 21.035 1.00 96.25 423 LYS A CA 1
ATOM 3368 C C . LYS A 1 423 ? -27.456 1.690 21.150 1.00 96.25 423 LYS A C 1
ATOM 3370 O O . LYS A 1 423 ? -26.929 1.310 22.202 1.00 96.25 423 LYS A O 1
ATOM 3375 N N . ILE A 1 424 ? -27.461 0.943 20.050 1.00 96.75 424 ILE A N 1
ATOM 3376 C CA . ILE A 1 424 ? -26.814 -0.357 19.892 1.00 96.75 424 ILE A CA 1
ATOM 3377 C C . ILE A 1 424 ? -25.488 -0.155 19.161 1.00 96.75 424 ILE A C 1
ATOM 3379 O O . ILE A 1 424 ? -25.450 0.416 18.075 1.00 96.75 424 ILE A O 1
ATOM 3383 N N . MET A 1 425 ? -24.394 -0.651 19.734 1.00 97.62 425 MET A N 1
ATOM 3384 C CA . MET A 1 425 ? -23.096 -0.709 19.063 1.00 97.62 425 MET A CA 1
ATOM 3385 C C . MET A 1 425 ? -22.965 -1.997 18.254 1.00 97.62 425 MET A C 1
ATOM 3387 O O . MET A 1 425 ? -23.055 -3.091 18.814 1.00 97.62 425 MET A O 1
ATOM 3391 N N . ILE A 1 426 ? -22.710 -1.849 16.957 1.00 98.38 426 ILE A N 1
ATOM 3392 C CA . ILE A 1 426 ? -22.279 -2.924 16.062 1.00 98.38 426 ILE A CA 1
ATOM 3393 C C . ILE A 1 426 ? -20.850 -2.587 15.637 1.00 98.38 426 ILE A C 1
ATOM 3395 O O . ILE A 1 426 ? -20.639 -1.618 14.909 1.00 98.38 426 ILE A O 1
ATOM 3399 N N . VAL A 1 427 ? -19.863 -3.337 16.120 1.00 98.31 427 VAL A N 1
ATOM 3400 C CA . VAL A 1 427 ? -18.442 -3.017 15.927 1.00 98.31 427 VAL A CA 1
ATOM 3401 C C . VAL A 1 427 ? -17.743 -4.165 15.202 1.00 98.31 427 VAL A C 1
ATOM 3403 O O . VAL A 1 427 ? -17.212 -5.075 15.840 1.00 98.31 427 VAL A O 1
ATOM 3406 N N . PRO A 1 428 ? -17.772 -4.176 13.861 1.00 97.44 428 PRO A N 1
ATOM 3407 C CA . PRO A 1 428 ? -16.973 -5.117 13.099 1.00 97.44 428 PRO A CA 1
ATOM 3408 C C . PRO A 1 428 ? -15.471 -4.807 13.209 1.00 97.44 428 PRO A C 1
ATOM 3410 O O . PRO A 1 428 ? -15.067 -3.708 13.603 1.00 97.44 428 PRO A O 1
ATOM 3413 N N . CYS A 1 429 ? -14.644 -5.762 12.786 1.00 96.12 429 CYS A N 1
ATOM 3414 C CA . CYS A 1 429 ? -13.192 -5.603 12.638 1.00 96.12 429 CYS A CA 1
ATOM 3415 C C . CYS A 1 429 ? -12.419 -5.408 13.965 1.00 96.12 429 CYS A C 1
ATOM 3417 O O . CYS A 1 429 ? -11.405 -4.713 14.009 1.00 96.12 429 CYS A O 1
ATOM 3419 N N . CYS A 1 430 ? -12.845 -6.034 15.061 1.00 96.19 430 CYS A N 1
ATOM 3420 C CA . CYS A 1 430 ? -12.148 -6.037 16.356 1.00 96.19 430 CYS A CA 1
ATOM 3421 C C . CYS A 1 430 ? -11.012 -7.083 16.453 1.00 96.19 430 CYS A C 1
ATOM 3423 O O . CYS A 1 430 ? -10.750 -7.611 17.531 1.00 96.19 430 CYS A O 1
ATOM 3425 N N . GLY A 1 431 ? -10.334 -7.393 15.343 1.00 93.19 431 GLY A N 1
ATOM 3426 C CA . GLY A 1 431 ? -9.179 -8.302 15.294 1.00 93.19 431 GLY A CA 1
ATOM 3427 C C . GLY A 1 431 ? -7.861 -7.602 14.946 1.00 93.19 431 GLY A C 1
ATOM 3428 O O . GLY A 1 431 ? -7.835 -6.394 14.697 1.00 93.19 431 GLY A O 1
ATOM 3429 N N . PHE A 1 432 ? -6.766 -8.370 14.865 1.00 90.44 432 PHE A N 1
ATOM 3430 C CA . PHE A 1 432 ? -5.446 -7.859 14.454 1.00 90.44 432 PHE A CA 1
ATOM 3431 C C . PHE A 1 432 ? -5.481 -7.197 13.077 1.00 90.44 432 PHE A C 1
ATOM 3433 O O . PHE A 1 432 ? -4.791 -6.211 12.833 1.00 90.44 432 PHE A O 1
ATOM 3440 N N . ASP A 1 433 ? -6.343 -7.702 12.205 1.00 84.25 433 ASP A N 1
ATOM 3441 C CA . ASP A 1 433 ? -6.550 -7.181 10.864 1.00 84.25 433 ASP A CA 1
ATOM 3442 C C . ASP A 1 433 ? -7.132 -5.761 10.847 1.00 84.25 433 ASP A C 1
ATOM 3444 O O . ASP A 1 433 ? -7.416 -5.262 9.778 1.00 84.25 433 ASP A O 1
ATOM 3448 N N . SER A 1 434 ? -7.385 -5.076 11.966 1.00 94.06 434 SER A N 1
ATOM 3449 C CA . SER A 1 434 ? -7.809 -3.664 11.927 1.00 94.06 434 SER A CA 1
ATOM 3450 C C . SER A 1 434 ? -7.526 -2.888 13.206 1.00 94.06 434 SER A C 1
ATOM 3452 O O . SER A 1 434 ? -7.239 -1.697 13.124 1.00 94.06 434 SER A O 1
ATOM 3454 N N . VAL A 1 435 ? -7.573 -3.524 14.381 1.00 97.19 435 VAL A N 1
ATOM 3455 C CA . VAL A 1 435 ? -7.414 -2.835 15.672 1.00 97.19 435 VAL A CA 1
ATOM 3456 C C . VAL A 1 435 ? -6.070 -2.105 15.795 1.00 97.19 435 VAL A C 1
ATOM 3458 O O . VAL A 1 435 ? -6.102 -0.924 16.134 1.00 97.19 435 VAL A O 1
ATOM 3461 N N . PRO A 1 436 ? -4.901 -2.706 15.488 1.00 96.69 436 PRO A N 1
ATOM 3462 C CA . PRO A 1 436 ? -3.628 -1.988 15.529 1.00 96.69 436 PRO A CA 1
ATOM 3463 C C . PRO A 1 436 ? -3.597 -0.783 14.587 1.00 96.69 436 PRO A C 1
ATOM 3465 O O . PRO A 1 436 ? -3.172 0.293 14.989 1.00 96.69 436 PRO A O 1
ATOM 3468 N N . SER A 1 437 ? -4.076 -0.943 13.352 1.00 97.56 437 SER A N 1
ATOM 3469 C CA . SER A 1 437 ? -4.087 0.124 12.348 1.00 97.56 437 SER A CA 1
ATOM 3470 C C . SER A 1 437 ? -4.990 1.290 12.747 1.00 97.56 437 SER A C 1
ATOM 3472 O O . SER A 1 437 ? -4.595 2.451 12.635 1.00 97.56 437 SER A O 1
ATOM 3474 N N . ASP A 1 438 ? -6.187 0.973 13.243 1.00 98.31 438 ASP A N 1
ATOM 3475 C CA . ASP A 1 438 ? -7.196 1.935 13.677 1.00 98.31 438 ASP A CA 1
ATOM 3476 C C . ASP A 1 438 ? -6.775 2.676 14.955 1.00 98.31 438 ASP A C 1
ATOM 3478 O O . ASP A 1 438 ? -6.794 3.907 15.007 1.00 98.31 438 ASP A O 1
ATOM 3482 N N . LEU A 1 439 ? -6.310 1.942 15.972 1.00 98.12 439 LEU A N 1
ATOM 3483 C CA . LEU A 1 439 ? -5.825 2.543 17.214 1.00 98.12 439 LEU A CA 1
ATOM 3484 C C . LEU A 1 439 ? -4.505 3.297 17.021 1.00 98.12 439 LEU A C 1
ATOM 3486 O O . LEU A 1 439 ? -4.325 4.337 17.643 1.00 98.12 439 LEU A O 1
ATOM 3490 N N . GLY A 1 440 ? -3.605 2.835 16.148 1.00 98.00 440 GLY A N 1
ATOM 3491 C CA . GLY A 1 440 ? -2.343 3.521 15.856 1.00 98.00 440 GLY A CA 1
ATOM 3492 C C . GLY A 1 440 ? -2.562 4.925 15.286 1.00 98.00 440 GLY A C 1
ATOM 3493 O O . GLY A 1 440 ? -1.940 5.882 15.744 1.00 98.00 440 GLY A O 1
ATOM 3494 N N . ALA A 1 441 ? -3.505 5.072 14.348 1.00 98.31 441 ALA A N 1
ATOM 3495 C CA . ALA A 1 441 ? -3.902 6.383 13.832 1.00 98.31 441 ALA A CA 1
ATOM 3496 C C . ALA A 1 441 ? -4.594 7.245 14.905 1.00 98.31 441 ALA A C 1
ATOM 3498 O O . ALA A 1 441 ? -4.276 8.425 15.038 1.00 98.31 441 ALA A O 1
ATOM 3499 N N . PHE A 1 442 ? -5.495 6.656 15.699 1.00 98.44 442 PHE A N 1
ATOM 3500 C CA . PHE A 1 442 ? -6.189 7.346 16.793 1.00 98.44 442 PHE A CA 1
ATOM 3501 C C . PHE A 1 442 ? -5.228 7.892 17.860 1.00 98.44 442 PHE A C 1
ATOM 3503 O O . PHE A 1 442 ? -5.365 9.040 18.274 1.00 98.44 442 PHE A O 1
ATOM 3510 N N . ILE A 1 443 ? -4.243 7.098 18.285 1.00 98.19 443 ILE A N 1
ATOM 3511 C CA . ILE A 1 443 ? -3.260 7.496 19.301 1.00 98.19 443 ILE A CA 1
ATOM 3512 C C . ILE A 1 443 ? -2.384 8.637 18.784 1.00 98.19 443 ILE A C 1
ATOM 3514 O O . ILE A 1 443 ? -2.175 9.604 19.509 1.00 98.19 443 ILE A O 1
ATOM 3518 N N . LEU A 1 444 ? -1.915 8.562 17.533 1.00 98.44 444 LEU A N 1
ATOM 3519 C CA . LEU A 1 444 ? -1.140 9.645 16.921 1.00 98.44 444 LEU A CA 1
ATOM 3520 C C . LEU A 1 444 ? -1.948 10.941 16.811 1.00 98.44 444 LEU A C 1
ATOM 3522 O O . LEU A 1 444 ? -1.404 12.012 17.067 1.00 98.44 444 LEU A O 1
ATOM 3526 N N . ALA A 1 445 ? -3.233 10.844 16.457 1.00 97.88 445 ALA A N 1
ATOM 3527 C CA . ALA A 1 445 ? -4.107 12.008 16.360 1.00 97.88 445 ALA A CA 1
ATOM 3528 C C . ALA A 1 445 ? -4.275 12.696 17.719 1.00 97.88 445 ALA A C 1
ATOM 3530 O O . ALA A 1 445 ? -4.071 13.902 17.812 1.00 97.88 445 ALA A O 1
ATOM 3531 N N . ASN A 1 446 ? -4.575 11.930 18.773 1.00 97.19 446 ASN A N 1
ATOM 3532 C CA . ASN A 1 446 ? -4.704 12.494 20.118 1.00 97.19 446 ASN A CA 1
ATOM 3533 C C . ASN A 1 446 ? -3.371 13.041 20.630 1.00 97.19 446 ASN A C 1
ATOM 3535 O O . ASN A 1 446 ? -3.342 14.143 21.150 1.00 97.19 446 ASN A O 1
ATOM 3539 N N . HIS A 1 447 ? -2.259 12.325 20.440 1.00 97.69 447 HIS A N 1
ATOM 3540 C CA . HIS A 1 447 ? -0.948 12.774 20.920 1.00 97.69 447 HIS A CA 1
ATOM 3541 C C . HIS A 1 447 ? -0.524 14.105 20.288 1.00 97.69 447 HIS A C 1
ATOM 3543 O O . HIS A 1 447 ? -0.098 15.012 20.999 1.00 97.69 447 HIS A O 1
ATOM 3549 N N . ILE A 1 448 ? -0.675 14.253 18.967 1.00 96.44 448 ILE A N 1
ATOM 3550 C CA . ILE A 1 448 ? -0.356 15.511 18.273 1.00 96.44 448 ILE A CA 1
ATOM 3551 C C . ILE A 1 448 ? -1.298 16.636 18.717 1.00 96.44 448 ILE A C 1
ATOM 3553 O O . ILE A 1 448 ? -0.840 17.751 18.971 1.00 96.44 448 ILE A O 1
ATOM 3557 N N . GLN A 1 449 ? -2.589 16.344 18.878 1.00 95.44 449 GLN A N 1
ATOM 3558 C CA . GLN A 1 449 ? -3.565 17.330 19.332 1.00 95.44 449 GLN A CA 1
ATOM 3559 C C . GLN A 1 449 ? -3.316 17.780 20.778 1.00 95.44 449 GLN A C 1
ATOM 3561 O O . GLN A 1 449 ? -3.366 18.977 21.056 1.00 95.44 449 GLN A O 1
ATOM 3566 N N . ASP A 1 450 ? -3.037 16.848 21.687 1.00 95.81 450 ASP A N 1
ATOM 3567 C CA . ASP A 1 450 ? -2.865 17.113 23.116 1.00 95.81 450 ASP A CA 1
ATOM 3568 C C . ASP A 1 450 ? -1.534 17.816 23.404 1.00 95.81 450 ASP A C 1
ATOM 3570 O O . ASP A 1 450 ? -1.477 18.711 24.247 1.00 95.81 450 ASP A O 1
ATOM 3574 N N . LYS A 1 451 ? -0.458 17.432 22.701 1.00 96.75 451 LYS A N 1
ATOM 3575 C CA . LYS A 1 451 ? 0.887 17.969 22.943 1.00 96.75 451 LYS A CA 1
ATOM 3576 C C . LYS A 1 451 ? 1.177 19.251 22.167 1.00 96.75 451 LYS A C 1
ATOM 3578 O O . LYS A 1 451 ? 1.849 20.133 22.696 1.00 96.75 451 LYS A O 1
ATOM 3583 N N . HIS A 1 452 ? 0.674 19.358 20.936 1.00 94.06 452 HIS A N 1
ATOM 3584 C CA . HIS A 1 452 ? 1.018 20.453 20.021 1.00 94.06 452 HIS A CA 1
ATOM 3585 C C . HIS A 1 452 ? -0.179 21.325 19.631 1.00 94.06 452 HIS A C 1
ATOM 3587 O O . HIS A 1 452 ? 0.010 22.371 19.020 1.00 94.06 452 HIS A O 1
ATOM 3593 N N . GLY A 1 453 ? -1.412 20.937 19.973 1.00 94.06 453 GLY A N 1
ATOM 3594 C CA . GLY A 1 453 ? -2.610 21.686 19.579 1.00 94.06 453 GLY A CA 1
ATOM 3595 C C . GLY A 1 453 ? -2.936 21.598 18.084 1.00 94.06 453 GLY A C 1
ATOM 3596 O O . GLY A 1 453 ? -3.781 22.356 17.609 1.00 94.06 453 GLY A O 1
ATOM 3597 N N . LEU A 1 454 ? -2.278 20.695 17.350 1.00 93.81 454 LEU A N 1
ATOM 3598 C CA . LEU A 1 454 ? -2.380 20.558 15.898 1.00 93.81 454 LEU A CA 1
ATOM 3599 C C . LEU A 1 454 ? -3.215 19.341 15.494 1.00 93.81 454 LEU A C 1
ATOM 3601 O O . LEU A 1 454 ? -3.356 18.373 16.237 1.00 93.81 454 LEU A O 1
ATOM 3605 N N . ASN A 1 455 ? -3.696 19.370 14.256 1.00 94.81 455 ASN A N 1
ATOM 3606 C CA . ASN A 1 455 ? -4.342 18.234 13.615 1.00 94.81 455 ASN A CA 1
ATOM 3607 C C . ASN A 1 455 ? -3.303 17.286 12.993 1.00 94.81 455 ASN A C 1
ATOM 3609 O O . ASN A 1 455 ? -2.224 17.697 12.577 1.00 94.81 455 ASN A O 1
ATOM 3613 N N . LEU A 1 456 ? -3.649 16.012 12.854 1.00 95.44 456 LEU A N 1
ATOM 3614 C CA . LEU A 1 456 ? -2.884 14.991 12.145 1.00 95.44 456 LEU A CA 1
ATOM 3615 C C . LEU A 1 456 ? -3.187 15.020 10.634 1.00 95.44 456 LEU A C 1
ATOM 3617 O O . LEU A 1 456 ? -4.293 14.689 10.204 1.00 95.44 456 LEU A O 1
ATOM 3621 N N . ALA A 1 457 ? -2.176 15.333 9.819 1.00 92.75 457 ALA A N 1
ATOM 3622 C CA . ALA A 1 457 ? -2.279 15.397 8.357 1.00 92.75 457 ALA A CA 1
ATOM 3623 C C . ALA A 1 457 ? -2.119 14.032 7.680 1.00 92.75 457 ALA A C 1
ATOM 3625 O O . ALA A 1 457 ? -2.781 13.720 6.689 1.00 92.75 457 ALA A O 1
ATOM 3626 N N . SER A 1 458 ? -1.186 13.211 8.161 1.00 94.88 458 SER A N 1
ATOM 3627 C CA . SER A 1 458 ? -0.882 11.937 7.508 1.00 94.88 458 SER A CA 1
ATOM 3628 C C . SER A 1 458 ? -0.324 10.903 8.465 1.00 94.88 458 SER A C 1
ATOM 3630 O O . SER A 1 458 ? 0.362 11.244 9.428 1.00 94.88 458 SER A O 1
ATOM 3632 N N . VAL A 1 459 ? -0.595 9.632 8.168 1.00 97.12 459 VAL A N 1
ATOM 3633 C CA . VAL A 1 459 ? 0.016 8.489 8.848 1.00 97.12 459 VAL A CA 1
ATOM 3634 C C . VAL A 1 459 ? 0.602 7.530 7.828 1.00 97.12 459 VAL A C 1
ATOM 3636 O O . VAL A 1 459 ? -0.085 7.050 6.921 1.00 97.12 459 VAL A O 1
ATOM 3639 N N . LYS A 1 460 ? 1.875 7.196 8.033 1.00 95.81 460 LYS A N 1
ATOM 3640 C CA . LYS A 1 460 ? 2.510 6.024 7.432 1.00 95.81 460 LYS A CA 1
ATOM 3641 C C . LYS A 1 460 ? 2.592 4.927 8.482 1.00 95.81 460 LYS A C 1
ATOM 3643 O O . LYS A 1 460 ? 3.090 5.169 9.575 1.00 95.81 460 LYS A O 1
ATOM 3648 N N . ALA A 1 461 ? 2.154 3.726 8.146 1.00 96.88 461 ALA A N 1
ATOM 3649 C CA . ALA A 1 461 ? 2.208 2.556 9.006 1.00 96.88 461 ALA A CA 1
ATOM 3650 C C . ALA A 1 461 ? 3.048 1.458 8.345 1.00 96.88 461 ALA A C 1
ATOM 3652 O O . ALA A 1 461 ? 2.918 1.223 7.143 1.00 96.88 461 ALA A O 1
ATOM 3653 N N . SER A 1 462 ? 3.888 0.767 9.113 1.00 96.56 462 SER A N 1
ATOM 3654 C CA . SER A 1 462 ? 4.656 -0.379 8.632 1.00 96.56 462 SER A CA 1
ATOM 3655 C C . SER A 1 462 ? 4.690 -1.528 9.630 1.00 96.56 462 SER A C 1
ATOM 3657 O O . SER A 1 462 ? 5.094 -1.365 10.784 1.00 96.56 462 SER A O 1
ATOM 3659 N N . VAL A 1 463 ? 4.322 -2.721 9.165 1.00 95.50 463 VAL A N 1
ATOM 3660 C CA . VAL A 1 463 ? 4.536 -3.960 9.917 1.00 95.50 463 VAL A CA 1
ATOM 3661 C C . VAL A 1 463 ? 6.030 -4.300 9.870 1.00 95.50 463 VAL A C 1
ATOM 3663 O O . VAL A 1 463 ? 6.558 -4.716 8.837 1.00 95.50 463 VAL A O 1
ATOM 3666 N N . MET A 1 464 ? 6.724 -4.104 10.991 1.00 94.88 464 MET A N 1
ATOM 3667 C CA . MET A 1 464 ? 8.179 -4.250 11.130 1.00 94.88 464 MET A CA 1
ATOM 3668 C C . MET A 1 464 ? 8.622 -5.691 11.345 1.00 94.88 464 MET A C 1
ATOM 3670 O O . MET A 1 464 ? 9.721 -6.079 10.931 1.00 94.88 464 MET A O 1
ATOM 3674 N N . LYS A 1 465 ? 7.772 -6.462 12.021 1.00 91.62 465 LYS A N 1
ATOM 3675 C CA . LYS A 1 465 ? 7.939 -7.885 12.295 1.00 91.62 465 LYS A CA 1
ATOM 3676 C C . LYS A 1 465 ? 6.562 -8.527 12.269 1.00 91.62 465 LYS A C 1
ATOM 3678 O O . LYS A 1 465 ? 5.634 -8.001 12.875 1.00 91.62 465 LYS A O 1
ATOM 3683 N N . LEU A 1 466 ? 6.453 -9.666 11.598 1.00 88.69 466 LEU A N 1
ATOM 3684 C CA . LEU A 1 466 ? 5.237 -10.466 11.564 1.00 88.69 466 LEU A CA 1
ATOM 3685 C C . LEU A 1 466 ? 5.627 -11.938 11.638 1.00 88.69 466 LEU A C 1
ATOM 3687 O O . LEU A 1 466 ? 6.218 -12.473 10.702 1.00 88.69 466 LEU A O 1
ATOM 3691 N N . VAL A 1 467 ? 5.330 -12.575 12.765 1.00 83.00 467 VAL A N 1
ATOM 3692 C CA . VAL A 1 467 ? 5.518 -14.011 12.971 1.00 83.00 467 VAL A CA 1
ATOM 3693 C C . VAL A 1 467 ? 4.169 -14.589 13.363 1.00 83.00 467 VAL A C 1
ATOM 3695 O O . VAL A 1 467 ? 3.602 -14.213 14.385 1.00 83.00 467 VAL A O 1
ATOM 3698 N N . GLY A 1 468 ? 3.646 -15.483 12.533 1.00 73.38 468 GLY A N 1
ATOM 3699 C CA . GLY A 1 468 ? 2.339 -16.086 12.739 1.00 73.38 468 GLY A CA 1
ATOM 3700 C C . GLY A 1 468 ? 1.940 -17.002 11.592 1.00 73.38 468 GLY A C 1
ATOM 3701 O O . GLY A 1 468 ? 2.654 -17.115 10.593 1.00 73.38 468 GLY A O 1
ATOM 3702 N N . GLY A 1 469 ? 0.805 -17.676 11.749 1.00 66.31 469 GLY A N 1
ATOM 3703 C CA . GLY A 1 469 ? 0.264 -18.587 10.740 1.00 66.31 469 GLY A CA 1
ATOM 3704 C C . GLY A 1 469 ? -1.075 -18.129 10.163 1.00 66.31 469 GLY A C 1
ATOM 3705 O O . GLY A 1 469 ? -1.835 -17.413 10.805 1.00 66.31 469 GLY A O 1
ATOM 3706 N N . ILE A 1 470 ? -1.397 -18.593 8.954 1.00 66.19 470 ILE A N 1
ATOM 3707 C CA . ILE A 1 470 ? -2.687 -18.348 8.287 1.00 66.19 470 ILE A CA 1
ATOM 3708 C C . ILE A 1 470 ? -3.583 -19.589 8.486 1.00 66.19 470 ILE A C 1
ATOM 3710 O O . ILE A 1 470 ? -3.098 -20.710 8.342 1.00 66.19 470 ILE A O 1
ATOM 3714 N N . SER A 1 471 ? -4.872 -19.427 8.822 1.00 61.66 471 SER A N 1
ATOM 3715 C CA . SER A 1 471 ? -5.834 -20.550 8.906 1.00 61.66 471 SER A CA 1
ATOM 3716 C C . SER A 1 471 ? -6.549 -20.782 7.584 1.00 61.66 471 SER A C 1
ATOM 3718 O O . SER A 1 471 ? -6.609 -19.904 6.721 1.00 61.66 471 SER A O 1
ATOM 3720 N N . GLY A 1 472 ? -7.206 -21.940 7.480 1.00 62.97 472 GLY A N 1
ATOM 3721 C CA . GLY A 1 472 ? 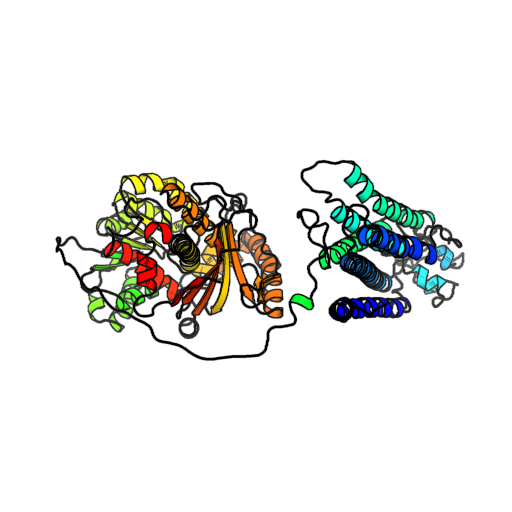-8.192 -22.193 6.432 1.00 62.97 472 GLY A CA 1
ATOM 3722 C C . GLY A 1 472 ? -9.323 -21.156 6.410 1.00 62.97 472 GLY A C 1
ATOM 3723 O O . GLY A 1 472 ? -9.785 -20.792 5.334 1.00 62.97 472 GLY A O 1
ATOM 3724 N N . GLY A 1 473 ? -9.725 -20.611 7.569 1.00 63.19 473 GLY A N 1
ATOM 3725 C CA . GLY A 1 473 ? -10.742 -19.555 7.657 1.00 63.19 473 GLY A CA 1
ATOM 3726 C C . GLY A 1 473 ? -10.306 -18.252 6.981 1.00 63.19 473 GLY A C 1
ATOM 3727 O O . GLY A 1 473 ? -11.034 -17.723 6.146 1.00 63.19 473 GLY A O 1
ATOM 3728 N N . THR A 1 474 ? -9.084 -17.788 7.261 1.00 65.06 474 THR A N 1
ATOM 3729 C CA . THR A 1 474 ? -8.501 -16.596 6.617 1.00 65.06 474 THR A CA 1
ATOM 3730 C C . THR A 1 474 ? -8.356 -16.791 5.106 1.00 65.06 474 THR A C 1
ATOM 3732 O O . THR A 1 474 ? -8.733 -15.916 4.328 1.00 65.06 474 THR A O 1
ATOM 3735 N N . ILE A 1 475 ? -7.877 -17.965 4.671 1.00 69.25 475 ILE A N 1
ATOM 3736 C CA . ILE A 1 475 ? -7.774 -18.313 3.244 1.00 69.25 475 ILE A CA 1
ATOM 3737 C C . ILE A 1 475 ? -9.157 -18.265 2.581 1.00 69.25 475 ILE A C 1
ATOM 3739 O O . ILE A 1 475 ? -9.299 -17.712 1.491 1.00 69.25 475 ILE A O 1
ATOM 3743 N N . GLN A 1 476 ? -10.187 -18.804 3.238 1.00 68.12 476 GLN A N 1
ATOM 3744 C CA . GLN A 1 476 ? -11.548 -18.822 2.710 1.00 68.12 476 GLN A CA 1
ATOM 3745 C C . GLN A 1 476 ? -12.152 -17.416 2.599 1.00 68.12 476 GLN A C 1
ATOM 3747 O O . GLN A 1 476 ? -12.765 -17.117 1.575 1.00 68.12 476 GLN A O 1
ATOM 3752 N N . SER A 1 477 ? -11.945 -16.540 3.588 1.00 66.75 477 SER A N 1
ATOM 3753 C CA . SER A 1 477 ? -12.371 -15.136 3.497 1.00 66.75 477 SER A CA 1
ATOM 3754 C C . SER A 1 477 ? -11.649 -14.401 2.360 1.00 66.75 477 SER A C 1
ATOM 3756 O O . SER A 1 477 ? -12.307 -13.727 1.569 1.00 66.75 477 SER A O 1
ATOM 3758 N N . CYS A 1 478 ? -10.336 -14.603 2.175 1.00 69.06 478 CYS A N 1
ATOM 3759 C CA . CYS A 1 478 ? -9.613 -14.052 1.020 1.00 69.06 478 CYS A CA 1
ATOM 3760 C C . CYS A 1 478 ? -10.165 -14.558 -0.325 1.00 69.06 478 CYS A C 1
ATOM 3762 O O . CYS A 1 478 ? -10.301 -13.777 -1.268 1.00 69.06 478 CYS A O 1
ATOM 3764 N N . LEU A 1 479 ? -10.501 -15.848 -0.433 1.00 71.94 479 LEU A N 1
ATOM 3765 C CA . LEU A 1 479 ? -11.103 -16.420 -1.642 1.00 71.94 479 LEU A CA 1
ATOM 3766 C C . LEU A 1 479 ? -12.493 -15.857 -1.929 1.00 71.94 479 LEU A C 1
ATOM 3768 O O . LEU A 1 479 ? -12.825 -15.599 -3.086 1.00 71.94 479 LEU A O 1
ATOM 3772 N N . GLU A 1 480 ? -13.310 -15.681 -0.893 1.00 72.88 480 GLU A N 1
ATOM 3773 C CA . GLU A 1 480 ? -14.644 -15.110 -1.041 1.00 72.88 480 GLU A CA 1
ATOM 3774 C C . GLU A 1 480 ? -14.542 -13.657 -1.523 1.00 72.88 480 GLU A C 1
ATOM 3776 O O . GLU A 1 480 ? -15.192 -13.298 -2.505 1.00 72.88 480 GLU A O 1
ATOM 3781 N N . MET A 1 481 ? -13.635 -12.859 -0.947 1.00 69.62 481 MET A N 1
ATOM 3782 C CA . MET A 1 481 ? -13.326 -11.508 -1.435 1.00 69.62 481 MET A CA 1
ATOM 3783 C C . MET A 1 481 ? -12.872 -11.512 -2.900 1.00 69.62 481 MET A C 1
ATOM 3785 O O . MET A 1 481 ? -13.307 -10.670 -3.684 1.00 69.62 481 MET A O 1
ATOM 3789 N N . ALA A 1 482 ? -12.033 -12.473 -3.299 1.00 70.00 482 ALA A N 1
ATOM 3790 C CA . ALA A 1 482 ? -11.595 -12.616 -4.686 1.00 70.00 482 ALA A CA 1
ATOM 3791 C C . ALA A 1 482 ? -12.750 -12.975 -5.638 1.00 70.00 482 ALA A C 1
ATOM 3793 O O . ALA A 1 482 ? -12.701 -12.628 -6.818 1.00 70.00 482 ALA A O 1
ATOM 3794 N N . SER A 1 483 ? -13.802 -13.636 -5.155 1.00 68.06 483 SER A N 1
ATOM 3795 C CA . SER A 1 483 ? -14.969 -13.995 -5.969 1.00 68.06 483 SER A CA 1
ATOM 3796 C C . SER A 1 483 ? -15.994 -12.868 -6.158 1.00 68.06 483 SER A C 1
ATOM 3798 O O . SER A 1 483 ? -16.832 -12.973 -7.049 1.00 68.06 483 SER A O 1
ATOM 3800 N N . GLN A 1 484 ? -15.914 -11.784 -5.377 1.00 66.19 484 GLN A N 1
ATOM 3801 C CA . GLN A 1 484 ? -16.837 -10.644 -5.459 1.00 66.19 484 GLN A CA 1
ATOM 3802 C C . GLN A 1 484 ? -16.457 -9.646 -6.575 1.00 66.19 484 GLN A C 1
ATOM 3804 O O . GLN A 1 484 ? -15.305 -9.585 -7.015 1.00 66.19 484 GLN A O 1
ATOM 3809 N N . ASP A 1 485 ? -17.437 -8.862 -7.046 1.00 61.59 485 ASP A N 1
ATOM 3810 C CA . ASP A 1 485 ? -17.274 -7.864 -8.118 1.00 61.59 485 ASP A CA 1
ATOM 3811 C C . ASP A 1 485 ? -16.276 -6.761 -7.722 1.00 61.59 485 ASP A C 1
ATOM 3813 O O . ASP A 1 485 ? -16.448 -6.045 -6.731 1.00 61.59 485 ASP A O 1
ATOM 3817 N N . THR A 1 486 ? -15.214 -6.617 -8.523 1.00 58.62 486 THR A N 1
ATOM 3818 C CA . THR A 1 486 ? -14.086 -5.738 -8.216 1.00 58.62 486 THR A CA 1
ATOM 3819 C C . THR A 1 486 ? -14.282 -4.272 -8.546 1.00 58.62 486 THR A C 1
ATOM 3821 O O . THR A 1 486 ? -13.475 -3.452 -8.110 1.00 58.62 486 THR A O 1
ATOM 3824 N N . SER A 1 487 ? -15.318 -3.926 -9.310 1.00 55.16 487 SER A N 1
ATOM 3825 C CA . SER A 1 487 ? -15.566 -2.545 -9.749 1.00 55.16 487 SER A CA 1
ATOM 3826 C C . SER A 1 487 ? -15.727 -1.565 -8.576 1.00 55.16 487 SER A C 1
ATOM 3828 O O . SER A 1 487 ? -15.417 -0.383 -8.708 1.00 55.16 487 SER A O 1
ATOM 3830 N N . LYS A 1 488 ? -16.129 -2.066 -7.398 1.00 53.25 488 LYS A N 1
ATOM 3831 C CA . LYS A 1 488 ? -16.272 -1.304 -6.145 1.00 53.25 488 LYS A CA 1
ATOM 3832 C C . LYS A 1 488 ? -15.049 -1.372 -5.210 1.00 53.25 488 LYS A C 1
ATOM 3834 O O . LYS A 1 488 ? -15.029 -0.674 -4.201 1.00 53.25 488 LYS A O 1
ATOM 3839 N N . LEU A 1 489 ? -14.021 -2.179 -5.506 1.00 61.62 489 LEU A N 1
ATOM 3840 C CA . LEU A 1 489 ? -12.871 -2.397 -4.600 1.00 61.62 489 LEU A CA 1
ATOM 3841 C C . LEU A 1 489 ? -11.865 -1.231 -4.590 1.00 61.62 489 LEU A C 1
ATOM 3843 O O . LEU A 1 489 ? -11.047 -1.135 -3.669 1.00 61.62 489 LEU A O 1
ATOM 3847 N N . THR A 1 490 ? -11.901 -0.363 -5.605 1.00 70.88 490 THR A N 1
ATOM 3848 C CA . THR A 1 490 ? -10.924 0.721 -5.795 1.00 70.88 490 THR A CA 1
ATOM 3849 C C . THR A 1 490 ? -11.240 1.981 -5.000 1.00 70.88 490 THR A C 1
ATOM 3851 O O . THR A 1 490 ? -10.373 2.840 -4.898 1.00 70.88 490 THR A O 1
ATOM 3854 N N . ASP A 1 491 ? -12.448 2.119 -4.448 1.00 86.38 491 ASP A N 1
ATOM 3855 C CA . ASP A 1 491 ? -12.830 3.302 -3.675 1.00 86.38 491 ASP A CA 1
ATOM 3856 C C . ASP A 1 491 ? -12.182 3.268 -2.270 1.00 86.38 491 ASP A C 1
ATOM 3858 O O . ASP A 1 491 ? -12.548 2.423 -1.440 1.00 86.38 491 ASP A O 1
ATOM 3862 N N . PRO A 1 492 ? -11.220 4.168 -1.965 1.00 89.00 492 PRO A N 1
ATOM 3863 C CA . PRO A 1 492 ? -10.539 4.181 -0.672 1.00 89.00 492 PRO A CA 1
ATOM 3864 C C . PRO A 1 492 ? -11.458 4.595 0.484 1.00 89.00 492 PRO A C 1
ATOM 3866 O O . PRO A 1 492 ? -11.167 4.249 1.628 1.00 89.00 492 PRO A O 1
ATOM 3869 N N . TYR A 1 493 ? -12.566 5.284 0.195 1.00 92.06 493 TYR A N 1
ATOM 3870 C CA . TYR A 1 493 ? -13.497 5.853 1.170 1.00 92.06 493 TYR A CA 1
ATOM 3871 C C . TYR A 1 493 ? -14.840 5.114 1.207 1.00 92.06 493 TYR A C 1
ATOM 3873 O O . TYR A 1 493 ? -15.808 5.647 1.737 1.00 92.06 493 TYR A O 1
ATOM 3881 N N . ILE A 1 494 ? -14.922 3.887 0.679 1.00 92.12 494 ILE A N 1
ATOM 3882 C CA . ILE A 1 494 ? -16.183 3.127 0.604 1.00 92.12 494 ILE A CA 1
ATOM 3883 C C . ILE A 1 494 ? -16.879 2.946 1.964 1.00 92.12 494 ILE A C 1
ATOM 3885 O O . ILE A 1 494 ? -18.103 2.890 2.011 1.00 92.12 494 ILE A O 1
ATOM 3889 N N . LEU A 1 495 ? -16.116 2.864 3.061 1.00 94.81 495 LEU A N 1
ATOM 3890 C CA . LEU A 1 495 ? -16.649 2.741 4.423 1.00 94.81 495 LEU A CA 1
ATOM 3891 C C . LEU A 1 495 ? -16.812 4.085 5.141 1.00 94.81 495 LEU A C 1
ATOM 3893 O O . LEU A 1 495 ? -17.366 4.110 6.237 1.00 94.81 495 LEU A O 1
ATOM 3897 N N . ALA A 1 496 ? -16.293 5.181 4.594 1.00 94.69 496 ALA A N 1
ATOM 3898 C CA . ALA A 1 496 ? -16.268 6.470 5.271 1.00 94.69 496 ALA A CA 1
ATOM 3899 C C . ALA A 1 496 ? -17.591 7.231 5.091 1.00 94.69 496 ALA A C 1
ATOM 3901 O O . ALA A 1 496 ? -18.281 7.089 4.085 1.00 94.69 496 ALA A O 1
ATOM 3902 N N . THR A 1 497 ? -17.928 8.068 6.070 1.00 93.31 497 THR A N 1
ATOM 3903 C CA . THR A 1 497 ? -19.067 9.005 6.025 1.00 93.31 497 THR A CA 1
ATOM 3904 C C . THR A 1 497 ? -18.756 10.260 5.204 1.00 93.31 497 THR A C 1
ATOM 3906 O O . THR A 1 497 ? -19.661 10.998 4.827 1.00 93.31 497 THR A O 1
ATOM 3909 N N . ARG A 1 498 ? -17.474 10.497 4.894 1.00 91.44 498 ARG A N 1
ATOM 3910 C CA . ARG A 1 498 ? -16.971 11.652 4.140 1.00 91.44 498 ARG A CA 1
ATOM 3911 C C . ARG A 1 498 ? -15.940 11.219 3.098 1.00 91.44 498 ARG A C 1
ATOM 3913 O O . ARG A 1 498 ? -15.318 10.164 3.220 1.00 91.44 498 ARG A O 1
ATOM 3920 N N . ARG A 1 499 ? -15.741 12.054 2.076 1.00 89.94 499 ARG A N 1
ATOM 3921 C CA . ARG A 1 499 ? -14.667 11.903 1.080 1.00 89.94 499 ARG A CA 1
ATOM 3922 C C . ARG A 1 499 ? -13.417 12.665 1.526 1.00 89.94 499 ARG A C 1
ATOM 3924 O O . ARG A 1 499 ? -13.548 13.717 2.141 1.00 89.94 499 ARG A O 1
ATOM 3931 N N . GLY A 1 500 ? -12.238 12.154 1.180 1.00 86.19 500 GLY A N 1
ATOM 3932 C CA . GLY A 1 500 ? -10.951 12.827 1.391 1.00 86.19 500 GLY A CA 1
ATOM 3933 C C . GLY A 1 500 ? -10.079 12.822 0.130 1.00 86.19 500 GLY A C 1
ATOM 3934 O O . GLY A 1 500 ? -10.596 12.698 -0.981 1.00 86.19 500 GLY A O 1
ATOM 3935 N N . VAL A 1 501 ? -8.761 12.960 0.301 1.00 86.75 501 VAL A N 1
ATOM 3936 C CA . VAL A 1 501 ? -7.786 13.149 -0.793 1.00 86.75 501 VAL A CA 1
ATOM 3937 C C . VAL A 1 501 ? -6.998 11.895 -1.195 1.00 86.75 501 VAL A C 1
ATOM 3939 O O . VAL A 1 501 ? -6.302 11.914 -2.214 1.00 86.75 501 VAL A O 1
ATOM 3942 N N . ASP A 1 502 ? -7.104 10.800 -0.438 1.00 83.81 502 ASP A N 1
ATOM 3943 C CA . ASP A 1 502 ? -6.424 9.542 -0.752 1.00 83.81 502 ASP A CA 1
ATOM 3944 C C . ASP A 1 502 ? -6.921 8.959 -2.078 1.00 83.81 502 ASP A C 1
ATOM 3946 O O . ASP A 1 502 ? -8.114 8.933 -2.387 1.00 83.81 502 ASP A O 1
ATOM 3950 N N . LYS A 1 503 ? -5.979 8.403 -2.841 1.00 77.25 503 LYS A N 1
ATOM 3951 C CA . LYS A 1 503 ? -6.251 7.615 -4.048 1.00 77.25 503 LYS A CA 1
ATOM 3952 C C . LYS A 1 503 ? -6.118 6.126 -3.739 1.00 77.25 503 LYS A C 1
ATOM 3954 O O . LYS A 1 503 ? -5.527 5.740 -2.731 1.00 77.25 503 LYS A O 1
ATOM 3959 N N . ALA A 1 504 ? -6.641 5.279 -4.627 1.00 64.69 504 ALA A N 1
ATOM 3960 C CA . ALA A 1 504 ? -6.384 3.842 -4.574 1.00 64.69 504 ALA A CA 1
ATOM 3961 C C . ALA A 1 504 ? -4.863 3.598 -4.550 1.00 64.69 504 ALA A C 1
ATOM 3963 O O . ALA A 1 504 ? -4.151 3.967 -5.485 1.00 64.69 504 ALA A O 1
ATOM 3964 N N . LEU A 1 505 ? -4.363 3.045 -3.445 1.00 61.19 505 LEU A N 1
ATOM 3965 C CA . LEU A 1 505 ? -2.932 2.904 -3.201 1.00 61.19 505 LEU A CA 1
ATOM 3966 C C . LEU A 1 505 ? -2.333 1.813 -4.093 1.00 61.19 505 LEU A C 1
ATOM 3968 O O . LEU A 1 505 ? -2.721 0.650 -4.016 1.00 61.19 505 LEU A O 1
ATOM 3972 N N . ILE A 1 506 ? -1.324 2.191 -4.879 1.00 62.56 506 ILE A N 1
ATOM 3973 C CA . ILE A 1 506 ? -0.334 1.264 -5.430 1.00 62.56 506 ILE A CA 1
ATOM 3974 C C . ILE A 1 506 ? 0.932 1.466 -4.601 1.00 62.56 506 ILE A C 1
ATOM 3976 O O . ILE A 1 506 ? 1.647 2.456 -4.769 1.00 62.56 506 ILE A O 1
ATOM 3980 N N . THR A 1 507 ? 1.198 0.555 -3.666 1.00 68.56 507 THR A N 1
ATOM 3981 C CA . THR A 1 507 ? 2.429 0.611 -2.871 1.00 68.56 507 THR A CA 1
ATOM 3982 C C . THR A 1 507 ? 3.611 0.197 -3.745 1.00 68.56 507 THR A C 1
ATOM 3984 O O . THR A 1 507 ? 3.754 -0.964 -4.133 1.00 68.56 507 THR A O 1
ATOM 3987 N N . ILE A 1 508 ? 4.475 1.162 -4.054 1.00 74.12 508 ILE A N 1
ATOM 3988 C CA . ILE A 1 508 ? 5.720 0.937 -4.791 1.00 74.12 508 ILE A CA 1
ATOM 3989 C C . ILE A 1 508 ? 6.767 0.390 -3.821 1.00 74.12 508 ILE A C 1
ATOM 3991 O O . ILE A 1 508 ? 6.957 0.951 -2.742 1.00 74.12 508 ILE A O 1
ATOM 3995 N N . PHE A 1 509 ? 7.463 -0.678 -4.222 1.00 89.75 509 PHE A N 1
ATOM 3996 C CA . PHE A 1 509 ? 8.579 -1.227 -3.457 1.00 89.75 509 PHE A CA 1
ATOM 3997 C C . PHE A 1 509 ? 9.688 -0.184 -3.322 1.00 89.75 509 PHE A C 1
ATOM 3999 O O . PHE A 1 509 ? 10.341 0.168 -4.306 1.00 89.75 509 PHE A O 1
ATOM 4006 N N . ARG A 1 510 ? 9.875 0.350 -2.116 1.00 90.94 510 ARG A N 1
ATOM 4007 C CA . ARG A 1 510 ? 10.816 1.449 -1.869 1.00 90.94 510 ARG A CA 1
ATOM 4008 C C . ARG A 1 510 ? 11.414 1.364 -0.480 1.00 90.94 510 ARG A C 1
ATOM 4010 O O . ARG A 1 510 ? 10.788 0.858 0.442 1.00 90.94 510 ARG A O 1
ATOM 4017 N N . LYS A 1 511 ? 12.608 1.916 -0.316 1.00 92.00 511 LYS A N 1
ATOM 4018 C CA . LYS A 1 511 ? 13.209 2.113 1.002 1.00 92.00 511 LYS A CA 1
ATOM 4019 C C . LYS A 1 511 ? 12.529 3.292 1.706 1.00 92.00 511 LYS A C 1
ATOM 4021 O O . LYS A 1 511 ? 12.305 4.317 1.067 1.00 92.00 511 LYS A O 1
ATOM 4026 N N . ASP A 1 512 ? 12.218 3.155 2.991 1.00 90.81 512 ASP A N 1
ATOM 4027 C CA . ASP A 1 512 ? 11.659 4.240 3.809 1.00 90.81 512 ASP A CA 1
ATOM 4028 C C . ASP A 1 512 ? 12.462 4.364 5.110 1.00 90.81 512 ASP A C 1
ATOM 4030 O O . ASP A 1 512 ? 12.658 3.383 5.828 1.00 90.81 512 ASP A O 1
ATOM 4034 N N . TYR A 1 513 ? 12.992 5.560 5.365 1.00 90.19 513 TYR A N 1
ATOM 4035 C CA . TYR A 1 513 ? 13.897 5.828 6.484 1.00 90.19 513 TYR A CA 1
ATOM 4036 C C . TYR A 1 513 ? 13.170 6.050 7.804 1.00 90.19 513 TYR A C 1
ATOM 4038 O O . TYR A 1 513 ? 13.785 5.863 8.848 1.00 90.19 513 TYR A O 1
ATOM 4046 N N . ASP A 1 514 ? 11.869 6.346 7.774 1.00 92.56 514 ASP A N 1
ATOM 4047 C CA . ASP A 1 514 ? 11.095 6.436 9.012 1.00 92.56 514 ASP A CA 1
ATOM 4048 C C . ASP A 1 514 ? 10.910 5.062 9.689 1.00 92.56 514 ASP A C 1
ATOM 4050 O O . ASP A 1 514 ? 10.575 5.003 10.872 1.00 92.56 514 ASP A O 1
ATOM 4054 N N . PHE A 1 515 ? 11.186 3.980 8.945 1.00 94.62 515 PHE A N 1
ATOM 4055 C CA . PHE A 1 515 ? 11.112 2.575 9.358 1.00 94.62 515 PHE A CA 1
ATOM 4056 C C . PHE A 1 515 ? 12.492 1.893 9.278 1.00 94.62 515 PHE A C 1
ATOM 4058 O O . PHE A 1 515 ? 12.672 0.886 8.585 1.00 94.62 515 PHE A O 1
ATOM 4065 N N . ASP A 1 516 ? 13.497 2.481 9.929 1.00 91.12 516 ASP A N 1
ATOM 4066 C CA . ASP A 1 516 ? 14.881 1.976 10.024 1.00 91.12 516 ASP A CA 1
ATOM 4067 C C . ASP A 1 516 ? 15.589 1.769 8.670 1.00 91.12 516 ASP A C 1
ATOM 4069 O O . ASP A 1 516 ? 16.509 0.958 8.529 1.00 91.12 516 ASP A O 1
ATOM 4073 N N . GLY A 1 517 ? 15.133 2.456 7.619 1.00 89.00 517 GLY A N 1
ATOM 4074 C CA . GLY A 1 517 ? 15.642 2.251 6.265 1.00 89.00 517 GLY A CA 1
ATOM 4075 C C . GLY A 1 517 ? 15.306 0.868 5.692 1.00 89.00 517 GLY A C 1
ATOM 4076 O O . GLY A 1 517 ? 16.017 0.393 4.800 1.00 89.00 517 GLY A O 1
ATOM 4077 N N . LYS A 1 518 ? 14.258 0.195 6.178 1.00 93.12 518 LYS A N 1
ATOM 4078 C CA . LYS A 1 518 ? 13.780 -1.068 5.600 1.00 93.12 518 LYS A CA 1
ATOM 4079 C C . LYS A 1 518 ? 13.033 -0.832 4.287 1.00 93.12 518 LYS A C 1
ATOM 4081 O O . LYS A 1 518 ? 12.525 0.258 4.006 1.00 93.12 518 LYS A O 1
ATOM 4086 N N . TRP A 1 519 ? 12.972 -1.876 3.465 1.00 95.06 519 TRP A N 1
ATOM 4087 C CA . TRP A 1 519 ? 12.215 -1.853 2.219 1.00 95.06 519 TRP A CA 1
ATOM 4088 C C . TRP A 1 519 ? 10.740 -2.106 2.492 1.00 95.06 519 TRP A C 1
ATOM 4090 O O . TRP A 1 519 ? 10.376 -3.130 3.060 1.00 95.06 519 TRP A O 1
ATOM 4100 N N . GLN A 1 520 ? 9.903 -1.174 2.064 1.00 94.81 520 GLN A N 1
ATOM 4101 C CA . GLN A 1 520 ? 8.461 -1.214 2.208 1.00 94.81 520 GLN A CA 1
ATOM 4102 C C . GLN A 1 520 ? 7.843 -1.900 0.997 1.00 94.81 520 GLN A C 1
ATOM 4104 O O . GLN A 1 520 ? 8.058 -1.481 -0.142 1.00 94.81 520 GLN A O 1
ATOM 4109 N N . ALA A 1 521 ? 7.063 -2.942 1.251 1.00 93.44 521 ALA A N 1
ATOM 4110 C CA . ALA A 1 521 ? 6.269 -3.662 0.268 1.00 93.44 521 ALA A CA 1
ATOM 4111 C C . ALA A 1 521 ? 4.769 -3.548 0.605 1.00 93.44 521 ALA A C 1
ATOM 4113 O O . ALA A 1 521 ? 4.425 -3.175 1.734 1.00 93.44 521 ALA A O 1
ATOM 4114 N N . PRO A 1 522 ? 3.861 -3.847 -0.345 1.00 89.69 522 PRO A N 1
ATOM 4115 C CA . PRO A 1 522 ? 2.434 -3.925 -0.055 1.00 89.69 522 PRO A CA 1
ATOM 4116 C C . PRO A 1 522 ? 2.172 -4.884 1.105 1.00 89.69 522 PRO A C 1
ATOM 4118 O O . PRO A 1 522 ? 2.731 -5.972 1.142 1.00 89.69 522 PRO A O 1
ATOM 4121 N N . PHE A 1 523 ? 1.311 -4.499 2.037 1.00 88.31 523 PHE A N 1
ATOM 4122 C CA . PHE A 1 523 ? 0.825 -5.415 3.059 1.00 88.31 523 PHE A CA 1
ATOM 4123 C C . PHE A 1 523 ? -0.574 -5.895 2.678 1.00 88.31 523 PHE A C 1
ATOM 4125 O O . PHE A 1 523 ? -1.418 -5.087 2.288 1.00 88.31 523 PHE A O 1
ATOM 4132 N N . ILE A 1 524 ? -0.826 -7.203 2.767 1.00 80.31 524 ILE A N 1
ATOM 4133 C CA . ILE A 1 524 ? -2.052 -7.816 2.234 1.00 80.31 524 ILE A CA 1
ATOM 4134 C C . ILE A 1 524 ? -3.332 -7.248 2.868 1.00 80.31 524 ILE A C 1
ATOM 4136 O O . ILE A 1 524 ? -4.309 -7.029 2.152 1.00 80.31 524 ILE A O 1
ATOM 4140 N N . MET A 1 525 ? -3.304 -6.923 4.166 1.00 84.12 525 MET A N 1
ATOM 4141 C CA . MET A 1 525 ? -4.472 -6.382 4.871 1.00 84.12 525 MET A CA 1
ATOM 4142 C C . MET A 1 525 ? -4.654 -4.871 4.689 1.00 84.12 525 MET A C 1
ATOM 4144 O O . MET A 1 525 ? -5.752 -4.371 4.912 1.00 84.12 525 MET A O 1
ATOM 4148 N N . SER A 1 526 ? -3.665 -4.145 4.149 1.00 88.06 526 SER A N 1
ATOM 4149 C CA . SER A 1 526 ? -3.760 -2.687 3.938 1.00 88.06 526 SER A CA 1
ATOM 4150 C C . SER A 1 526 ? -5.003 -2.258 3.143 1.00 88.06 526 SER A C 1
ATOM 4152 O O . SER A 1 526 ? -5.558 -1.182 3.372 1.00 88.06 526 SER A O 1
ATOM 4154 N N . ALA A 1 527 ? -5.494 -3.119 2.242 1.00 83.12 527 ALA A N 1
ATOM 4155 C CA . ALA A 1 527 ? -6.701 -2.884 1.454 1.00 83.12 527 ALA A CA 1
ATOM 4156 C C . ALA A 1 527 ? -7.988 -2.799 2.300 1.00 83.12 527 ALA A C 1
ATOM 4158 O O . ALA A 1 527 ? -8.939 -2.129 1.880 1.00 83.12 527 ALA A O 1
ATOM 4159 N N . VAL A 1 528 ? -8.014 -3.475 3.451 1.00 87.62 528 VAL A N 1
ATOM 4160 C CA . VAL A 1 528 ? -9.096 -3.471 4.445 1.00 87.62 528 VAL A CA 1
ATOM 4161 C C . VAL A 1 528 ? -8.826 -2.379 5.481 1.00 87.62 528 VAL A C 1
ATOM 4163 O O . VAL A 1 528 ? -9.652 -1.485 5.665 1.00 87.62 528 VAL A O 1
ATOM 4166 N N . ASN A 1 529 ? -7.634 -2.393 6.077 1.00 93.69 529 ASN A N 1
ATOM 4167 C CA . ASN A 1 529 ? -7.255 -1.576 7.232 1.00 93.69 529 ASN A CA 1
ATOM 4168 C C . ASN A 1 529 ? -7.380 -0.090 6.924 1.00 93.69 529 ASN A C 1
ATOM 4170 O O . ASN A 1 529 ? -8.016 0.656 7.665 1.00 93.69 529 ASN A O 1
ATOM 4174 N N . ALA A 1 530 ? -6.876 0.337 5.763 1.00 93.56 530 ALA A N 1
ATOM 4175 C CA . ALA A 1 530 ? -6.949 1.732 5.355 1.00 93.56 530 ALA A CA 1
ATOM 4176 C C . ALA A 1 530 ? -8.401 2.227 5.204 1.00 93.56 530 ALA A C 1
ATOM 4178 O O . ALA A 1 530 ? -8.677 3.402 5.435 1.00 93.56 530 ALA A O 1
ATOM 4179 N N . LYS A 1 531 ? -9.354 1.352 4.847 1.00 94.00 531 LYS A N 1
ATOM 4180 C CA . LYS A 1 531 ? -10.782 1.708 4.771 1.00 94.00 531 LYS A CA 1
ATOM 4181 C C . LYS A 1 531 ? -11.402 1.850 6.162 1.00 94.00 531 LYS A C 1
ATOM 4183 O O . LYS A 1 531 ? -12.215 2.750 6.363 1.00 94.00 531 LYS A O 1
ATOM 4188 N N . VAL A 1 532 ? -11.007 0.998 7.112 1.00 96.88 532 VAL A N 1
ATOM 4189 C CA . VAL A 1 532 ? -11.434 1.096 8.517 1.00 96.88 532 VAL A CA 1
ATOM 4190 C C . VAL A 1 532 ? -10.900 2.383 9.144 1.00 96.88 532 VAL A C 1
ATOM 4192 O O . VAL A 1 532 ? -11.688 3.159 9.675 1.00 96.88 532 VAL A O 1
ATOM 4195 N N . VAL A 1 533 ? -9.609 2.688 8.974 1.00 97.44 533 VAL A N 1
ATOM 4196 C CA . VAL A 1 533 ? -9.000 3.930 9.482 1.00 97.44 533 VAL A CA 1
ATOM 4197 C C . VAL A 1 533 ? -9.681 5.170 8.894 1.00 97.44 533 VAL A C 1
ATOM 4199 O O . VAL A 1 533 ? -10.008 6.107 9.619 1.00 97.44 533 VAL A O 1
ATOM 4202 N N . ARG A 1 534 ? -9.972 5.179 7.585 1.00 96.06 534 ARG A N 1
ATOM 4203 C CA . ARG A 1 534 ? -10.703 6.288 6.943 1.00 96.06 534 ARG A CA 1
ATOM 4204 C C . ARG A 1 534 ? -12.140 6.422 7.443 1.00 96.06 534 ARG A C 1
ATOM 4206 O O . ARG A 1 534 ? -12.645 7.538 7.525 1.00 96.06 534 ARG A O 1
ATOM 4213 N N . ARG A 1 535 ? -12.804 5.319 7.801 1.00 97.25 535 ARG A N 1
ATOM 4214 C CA . ARG A 1 535 ? -14.110 5.380 8.472 1.00 97.25 535 ARG A CA 1
ATOM 4215 C C . ARG A 1 535 ? -13.988 5.999 9.861 1.00 97.25 535 ARG A C 1
ATOM 4217 O O . ARG A 1 535 ? -14.815 6.832 10.220 1.00 97.25 535 ARG A O 1
ATOM 4224 N N . SER A 1 536 ? -12.964 5.631 10.624 1.00 98.12 536 SER A N 1
ATOM 4225 C CA . SER A 1 536 ? -12.714 6.221 11.939 1.00 98.12 536 SER A CA 1
ATOM 4226 C C . SER A 1 536 ? -12.483 7.719 11.850 1.00 98.12 536 SER A C 1
ATOM 4228 O O . SER A 1 536 ? -13.151 8.481 12.544 1.00 98.12 536 SER A O 1
ATOM 4230 N N . TRP A 1 537 ? -11.610 8.136 10.930 1.00 96.88 537 TRP A N 1
ATOM 4231 C CA . TRP A 1 537 ? -11.357 9.538 10.612 1.00 96.88 537 TRP A CA 1
ATOM 4232 C C . TRP A 1 537 ? -12.656 10.308 10.342 1.00 96.88 537 TRP A C 1
ATOM 4234 O O . TRP A 1 537 ? -12.892 11.358 10.942 1.00 96.88 537 TRP A O 1
ATOM 4244 N N . SER A 1 538 ? -13.528 9.779 9.478 1.00 96.56 538 SER A N 1
ATOM 4245 C CA . SER A 1 538 ? -14.743 10.490 9.082 1.00 96.56 538 SER A CA 1
ATOM 4246 C C . SER A 1 538 ? -15.777 10.577 10.213 1.00 96.56 538 SER A C 1
ATOM 4248 O O . SER A 1 538 ? -16.383 11.629 10.396 1.00 96.56 538 SER A O 1
ATOM 4250 N N . ILE A 1 539 ? -15.938 9.518 11.019 1.00 97.25 539 ILE A N 1
ATOM 4251 C CA . ILE A 1 539 ? -16.836 9.517 12.189 1.00 97.25 539 ILE A CA 1
ATOM 4252 C C . ILE A 1 539 ? -16.321 10.469 13.276 1.00 97.25 539 ILE A C 1
ATOM 4254 O O . ILE A 1 539 ? -17.105 11.190 13.891 1.00 97.25 539 ILE A O 1
ATOM 4258 N N . TRP A 1 540 ? -15.011 10.495 13.530 1.00 97.00 540 TRP A N 1
ATOM 4259 C CA . TRP A 1 540 ? -14.415 11.437 14.479 1.00 97.00 540 TRP A CA 1
ATOM 4260 C C . TRP A 1 540 ? -14.587 12.891 14.021 1.00 97.00 540 TRP A C 1
ATOM 4262 O O . TRP A 1 540 ? -14.937 13.753 14.832 1.00 97.00 540 TRP A O 1
ATOM 4272 N N . ALA A 1 541 ? -14.474 13.151 12.715 1.00 94.62 541 ALA A N 1
ATOM 4273 C CA . ALA A 1 541 ? -14.804 14.447 12.131 1.00 94.62 541 ALA A CA 1
ATOM 4274 C C . ALA A 1 541 ? -16.298 14.809 12.279 1.00 94.62 541 ALA A C 1
ATOM 4276 O O . ALA A 1 541 ? -16.619 15.962 12.567 1.00 94.62 541 ALA A O 1
ATOM 4277 N N . ASP A 1 542 ? -17.220 13.847 12.146 1.00 93.81 542 ASP A N 1
ATOM 4278 C CA . ASP A 1 542 ? -18.659 14.045 12.410 1.00 93.81 542 ASP A CA 1
ATOM 4279 C C . ASP A 1 542 ? -18.958 14.378 13.880 1.00 93.81 542 ASP A C 1
ATOM 4281 O O . ASP A 1 542 ? -19.933 15.067 14.174 1.00 93.81 542 ASP A O 1
ATOM 4285 N N . ARG A 1 543 ? -18.096 13.941 14.802 1.00 94.31 543 ARG A N 1
ATOM 4286 C CA . ARG A 1 543 ? -18.183 14.229 16.243 1.00 94.31 543 ARG A CA 1
ATOM 4287 C C . ARG A 1 543 ? -17.447 15.506 16.666 1.00 94.31 543 ARG A C 1
ATOM 4289 O O . ARG A 1 543 ? -17.363 15.777 17.862 1.00 94.31 543 ARG A O 1
ATOM 4296 N N . GLY A 1 544 ? -16.901 16.274 15.720 1.00 91.75 544 GLY A N 1
ATOM 4297 C CA . GLY A 1 544 ? -16.179 17.519 16.004 1.00 91.75 544 GLY A CA 1
ATOM 4298 C C . GLY A 1 544 ? -14.781 17.328 16.602 1.00 91.75 544 GLY A C 1
ATOM 4299 O O . GLY A 1 544 ? -14.242 18.268 17.175 1.00 91.75 544 GLY A O 1
ATOM 4300 N N . LYS A 1 545 ? -14.194 16.131 16.478 1.00 90.38 545 LYS A N 1
ATOM 4301 C CA . LYS A 1 545 ? -12.813 15.822 16.890 1.00 90.38 545 LYS A CA 1
ATOM 4302 C C . LYS A 1 545 ? -12.032 15.202 15.720 1.00 90.38 545 LYS A C 1
ATOM 4304 O O . LYS A 1 545 ? -11.675 14.029 15.799 1.00 90.38 545 LYS A O 1
ATOM 4309 N N . PRO A 1 546 ? -11.877 15.907 14.584 1.00 88.06 546 PRO A N 1
ATOM 4310 C CA . PRO A 1 546 ? -11.238 15.336 13.400 1.00 88.06 546 PRO A CA 1
ATOM 4311 C C . PRO A 1 546 ? -9.769 14.997 13.674 1.00 88.06 546 PRO A C 1
ATOM 4313 O O . PRO A 1 546 ? -9.139 15.629 14.510 1.00 88.06 546 PRO A O 1
ATOM 4316 N N . TYR A 1 547 ? -9.206 14.039 12.929 1.00 91.06 547 TYR A N 1
ATOM 4317 C CA . TYR A 1 547 ? -7.745 13.897 12.889 1.00 91.06 547 TYR A CA 1
ATOM 4318 C C . TYR A 1 547 ? -7.135 15.101 12.169 1.00 91.06 547 TYR A C 1
ATOM 4320 O O . TYR A 1 547 ? -6.343 15.810 12.756 1.00 91.06 547 TYR A O 1
ATOM 4328 N N . GLY A 1 548 ? -7.569 15.357 10.935 1.00 85.00 548 GLY A N 1
ATOM 4329 C CA . GLY A 1 548 ? -7.223 16.514 10.106 1.00 85.00 548 GLY A CA 1
ATOM 4330 C C . GLY A 1 548 ? -8.163 16.578 8.905 1.00 85.00 548 GLY A C 1
ATOM 4331 O O . GLY A 1 548 ? -8.828 15.586 8.587 1.00 85.00 548 GLY A O 1
ATOM 4332 N N . ASN A 1 549 ? -8.286 17.728 8.247 1.00 77.94 549 ASN A N 1
ATOM 4333 C CA . ASN A 1 549 ? -9.269 17.906 7.169 1.00 77.94 549 ASN A CA 1
ATOM 4334 C C . ASN A 1 549 ? -8.860 17.180 5.881 1.00 77.94 549 ASN A C 1
ATOM 4336 O O . ASN A 1 549 ? -9.723 16.704 5.142 1.00 77.94 549 ASN A O 1
ATOM 4340 N N . LEU A 1 550 ? -7.554 17.061 5.632 1.00 79.75 550 LEU A N 1
ATOM 4341 C CA . LEU A 1 550 ? -6.988 16.396 4.453 1.00 79.75 550 LEU A CA 1
ATOM 4342 C C . LEU A 1 550 ? -6.185 15.147 4.840 1.00 79.75 550 LEU A C 1
ATOM 4344 O O . LEU A 1 550 ? -5.153 14.849 4.243 1.00 79.75 550 LEU A O 1
ATOM 4348 N N . PHE A 1 551 ? -6.678 14.413 5.839 1.00 91.69 551 PHE A N 1
ATOM 4349 C CA . PHE A 1 551 ? -6.018 13.232 6.385 1.00 91.69 551 PHE A CA 1
ATOM 4350 C C . PHE A 1 551 ? -5.733 12.154 5.324 1.00 91.69 551 PHE A C 1
ATOM 4352 O O . PHE A 1 551 ? -6.625 11.744 4.569 1.00 91.69 551 PHE A O 1
ATOM 4359 N N . THR A 1 552 ? -4.498 11.647 5.326 1.00 93.31 552 THR A N 1
ATOM 4360 C CA . THR A 1 552 ? -4.041 10.542 4.466 1.00 93.31 552 THR A CA 1
ATOM 4361 C C . THR A 1 552 ? -3.508 9.370 5.285 1.00 93.31 552 THR A C 1
ATOM 4363 O O . THR A 1 552 ? -2.865 9.552 6.321 1.00 93.31 552 THR A O 1
ATOM 4366 N N . TYR A 1 553 ? -3.756 8.145 4.818 1.00 94.50 553 TYR A N 1
ATOM 4367 C CA . TYR A 1 553 ? -3.289 6.929 5.490 1.00 94.50 553 TYR A CA 1
ATOM 4368 C C . TYR A 1 553 ? -2.684 5.927 4.508 1.00 94.50 553 TYR A C 1
ATOM 4370 O O . TYR A 1 553 ? -3.338 5.507 3.546 1.00 94.50 553 TYR A O 1
ATOM 4378 N N . GLN A 1 554 ? -1.457 5.484 4.790 1.00 92.94 554 GLN A N 1
ATOM 4379 C CA . GLN A 1 554 ? -0.772 4.436 4.037 1.00 92.94 554 GLN A CA 1
ATOM 4380 C C . GLN A 1 554 ? -0.203 3.364 4.965 1.00 92.94 554 GLN A C 1
ATOM 4382 O O . GLN A 1 554 ? 0.422 3.675 5.972 1.00 92.94 554 GLN A O 1
ATOM 4387 N N . GLU A 1 555 ? -0.347 2.100 4.565 1.00 92.19 555 GLU A N 1
ATOM 4388 C CA . GLU A 1 555 ? 0.124 0.941 5.319 1.00 92.19 555 GLU A CA 1
ATOM 4389 C C . GLU A 1 555 ? 0.958 0.001 4.439 1.00 92.19 555 GLU A C 1
ATOM 4391 O O . GLU A 1 555 ? 0.573 -0.332 3.312 1.00 92.19 555 GLU A O 1
ATOM 4396 N N . THR A 1 556 ? 2.115 -0.413 4.950 1.00 94.88 556 THR A N 1
ATOM 4397 C CA . THR A 1 556 ? 3.088 -1.271 4.266 1.00 94.88 556 THR A CA 1
ATOM 4398 C C . THR A 1 556 ? 3.643 -2.346 5.199 1.00 94.88 556 THR A C 1
ATOM 4400 O O . THR A 1 556 ? 3.338 -2.396 6.389 1.00 94.88 556 THR A O 1
ATOM 4403 N N . GLN A 1 557 ? 4.460 -3.245 4.656 1.00 94.50 557 GLN A N 1
ATOM 4404 C CA . GLN A 1 557 ? 5.236 -4.201 5.441 1.00 94.50 557 GLN A CA 1
ATOM 4405 C C . GLN A 1 557 ? 6.721 -4.025 5.140 1.00 94.50 557 GLN A C 1
ATOM 4407 O O . GLN A 1 557 ? 7.121 -3.879 3.981 1.00 94.50 557 GLN A O 1
ATOM 4412 N N . SER A 1 558 ? 7.532 -4.047 6.193 1.00 95.56 558 SER A N 1
ATOM 4413 C CA . SER A 1 558 ? 8.978 -3.898 6.105 1.00 95.56 558 SER A CA 1
ATOM 4414 C C . SER A 1 558 ? 9.679 -5.222 5.824 1.00 95.56 558 SER A C 1
ATOM 4416 O O . SER A 1 558 ? 9.419 -6.242 6.459 1.00 95.56 558 SER A O 1
ATOM 4418 N N . PHE A 1 559 ? 10.661 -5.173 4.931 1.00 93.94 559 PHE A N 1
ATOM 4419 C CA . PHE A 1 559 ? 11.526 -6.287 4.573 1.00 93.94 559 PHE A CA 1
ATOM 4420 C C . PHE A 1 559 ? 12.986 -5.838 4.442 1.00 93.94 559 PHE A C 1
ATOM 4422 O O . PHE A 1 559 ? 13.298 -4.678 4.157 1.00 93.94 559 PHE A O 1
ATOM 4429 N N . SER A 1 560 ? 13.908 -6.791 4.574 1.00 93.06 560 SER A N 1
ATOM 4430 C CA . SER A 1 560 ? 15.226 -6.668 3.943 1.00 93.06 560 SER A CA 1
ATOM 4431 C C . SER A 1 560 ? 15.070 -6.712 2.415 1.00 93.06 560 SER A C 1
ATOM 4433 O O . SER A 1 560 ? 14.095 -7.264 1.910 1.00 93.06 560 SER A O 1
ATOM 4435 N N . PHE A 1 561 ? 16.033 -6.164 1.666 1.00 90.94 561 PHE A N 1
ATOM 4436 C CA . PHE A 1 561 ? 15.899 -5.987 0.212 1.00 90.94 561 PHE A CA 1
ATOM 4437 C C . PHE A 1 561 ? 15.511 -7.269 -0.539 1.00 90.94 561 PHE A C 1
ATOM 4439 O O . PHE A 1 561 ? 14.495 -7.287 -1.226 1.00 90.94 561 PHE A O 1
ATOM 4446 N N . LEU A 1 562 ? 16.293 -8.345 -0.391 1.00 91.31 562 LEU A N 1
ATOM 4447 C CA . LEU A 1 562 ? 16.107 -9.559 -1.190 1.00 91.31 562 LEU A CA 1
ATOM 4448 C C . LEU A 1 562 ? 14.791 -10.297 -0.856 1.00 91.31 562 LEU A C 1
ATOM 4450 O O . LEU A 1 562 ? 14.032 -10.561 -1.789 1.00 91.31 562 LEU A O 1
ATOM 4454 N N . PRO A 1 563 ? 14.436 -10.553 0.426 1.00 90.06 563 PRO A N 1
ATOM 4455 C CA . PRO A 1 563 ? 13.118 -11.094 0.769 1.00 90.06 563 PRO A CA 1
ATOM 4456 C C . PRO A 1 563 ? 11.960 -10.196 0.322 1.00 90.06 563 PRO A C 1
ATOM 4458 O O . PRO A 1 563 ? 10.950 -10.700 -0.161 1.00 90.06 563 PRO A O 1
ATOM 4461 N N . GLY A 1 564 ? 12.114 -8.873 0.441 1.00 90.62 564 GLY A N 1
ATOM 4462 C CA . GLY A 1 564 ? 11.103 -7.907 0.014 1.00 90.62 564 GLY A CA 1
ATOM 4463 C C . GLY A 1 564 ? 10.871 -7.928 -1.494 1.00 90.62 564 GLY A C 1
ATOM 4464 O O . GLY A 1 564 ? 9.726 -7.919 -1.932 1.00 90.62 564 GLY A O 1
ATOM 4465 N N . LEU A 1 565 ? 11.938 -8.036 -2.290 1.00 90.38 565 LEU A N 1
ATOM 4466 C CA . LEU A 1 565 ? 11.839 -8.135 -3.745 1.00 90.38 565 LEU A CA 1
ATOM 4467 C C . LEU A 1 565 ? 11.106 -9.415 -4.166 1.00 90.38 565 LEU A C 1
ATOM 4469 O O . LEU A 1 565 ? 10.194 -9.354 -4.987 1.00 90.38 565 LEU A O 1
ATOM 4473 N N . VAL A 1 566 ? 11.453 -10.560 -3.568 1.00 88.38 566 VAL A N 1
ATOM 4474 C CA . VAL A 1 566 ? 10.755 -11.833 -3.818 1.00 88.38 566 VAL A CA 1
ATOM 4475 C C . VAL A 1 566 ? 9.282 -11.724 -3.427 1.00 88.38 566 VAL A C 1
ATOM 4477 O O . VAL A 1 566 ? 8.415 -12.083 -4.221 1.00 88.38 566 VAL A O 1
ATOM 4480 N N . TYR A 1 567 ? 8.993 -11.181 -2.240 1.00 88.25 567 TYR A N 1
ATOM 4481 C CA . TYR A 1 567 ? 7.627 -10.968 -1.769 1.00 88.25 567 TYR A CA 1
ATOM 4482 C C . TYR A 1 567 ? 6.822 -10.110 -2.750 1.00 88.25 567 TYR A C 1
ATOM 4484 O O . TYR A 1 567 ? 5.724 -10.495 -3.133 1.00 88.25 567 TYR A O 1
ATOM 4492 N N . VAL A 1 568 ? 7.374 -8.984 -3.207 1.00 89.69 568 VAL A N 1
ATOM 4493 C CA . VAL A 1 568 ? 6.714 -8.071 -4.152 1.00 89.69 568 VAL A CA 1
ATOM 4494 C C . VAL A 1 568 ? 6.459 -8.740 -5.499 1.00 89.69 568 VAL A C 1
ATOM 4496 O O . VAL A 1 568 ? 5.364 -8.604 -6.043 1.00 89.69 568 VAL A O 1
ATOM 4499 N N . CYS A 1 569 ? 7.424 -9.502 -6.020 1.00 87.44 569 CYS A N 1
ATOM 4500 C CA . CYS A 1 569 ? 7.233 -10.276 -7.243 1.00 87.44 569 CYS A CA 1
ATOM 4501 C C . CYS A 1 569 ? 6.083 -11.276 -7.088 1.00 87.44 569 CYS A C 1
ATOM 4503 O O . CYS A 1 569 ? 5.199 -11.317 -7.941 1.00 87.44 569 CYS A O 1
ATOM 4505 N N . LEU A 1 570 ? 6.043 -12.041 -5.992 1.00 84.25 570 LEU A N 1
ATOM 4506 C CA . LEU A 1 570 ? 4.958 -12.989 -5.721 1.00 84.25 570 LEU A CA 1
ATOM 4507 C C . LEU A 1 570 ? 3.613 -12.275 -5.526 1.00 84.25 570 LEU A C 1
ATOM 4509 O O . LEU A 1 570 ? 2.605 -12.704 -6.084 1.00 84.25 570 LEU A O 1
ATOM 4513 N N . PHE A 1 571 ? 3.599 -11.159 -4.798 1.00 85.12 571 PHE A N 1
ATOM 4514 C CA . PHE A 1 571 ? 2.402 -10.369 -4.532 1.00 85.12 571 PHE A CA 1
ATOM 4515 C C . PHE A 1 571 ? 1.779 -9.829 -5.823 1.00 85.12 571 PHE A C 1
ATOM 4517 O O . PHE A 1 571 ? 0.570 -9.911 -5.993 1.00 85.12 571 PHE A O 1
ATOM 4524 N N . TYR A 1 572 ? 2.584 -9.326 -6.762 1.00 84.50 572 TYR A N 1
ATOM 4525 C CA . TYR A 1 572 ? 2.075 -8.771 -8.020 1.00 84.50 572 TYR A CA 1
ATOM 4526 C C . TYR A 1 572 ? 1.879 -9.799 -9.144 1.00 84.50 572 TYR A C 1
ATOM 4528 O O . TYR A 1 572 ? 1.269 -9.462 -10.155 1.00 84.50 572 TYR A O 1
ATOM 4536 N N . THR A 1 573 ? 2.344 -11.045 -8.991 1.00 82.00 573 THR A N 1
ATOM 4537 C CA . THR A 1 573 ? 2.179 -12.098 -10.016 1.00 82.00 573 THR A CA 1
ATOM 4538 C C . THR A 1 573 ? 1.238 -13.214 -9.571 1.00 82.00 573 THR A C 1
ATOM 4540 O O . THR A 1 573 ? 0.227 -13.469 -10.225 1.00 82.00 573 THR A O 1
ATOM 4543 N N . VAL A 1 574 ? 1.522 -13.859 -8.437 1.00 79.81 574 VAL A N 1
ATOM 4544 C CA . VAL A 1 574 ? 0.792 -15.036 -7.953 1.00 79.81 574 VAL A CA 1
ATOM 4545 C C . VAL A 1 574 ? -0.585 -14.653 -7.428 1.00 79.81 574 VAL A C 1
ATOM 4547 O O . VAL A 1 574 ? -1.554 -15.347 -7.731 1.00 79.81 574 VAL A O 1
ATOM 4550 N N . LEU A 1 575 ? -0.710 -13.554 -6.676 1.00 77.00 575 LEU A N 1
ATOM 4551 C CA . LEU A 1 575 ? -1.996 -13.155 -6.096 1.00 77.00 575 LEU A CA 1
ATOM 4552 C C . LEU A 1 575 ? -3.033 -12.778 -7.181 1.00 77.00 575 LEU A C 1
ATOM 4554 O O . LEU A 1 575 ? -4.123 -13.357 -7.154 1.00 77.00 575 LEU A O 1
ATOM 4558 N N . PRO A 1 576 ? -2.724 -11.933 -8.193 1.00 80.25 576 PRO A N 1
ATOM 4559 C CA . PRO A 1 576 ? -3.661 -11.650 -9.283 1.00 80.25 576 PRO A CA 1
ATOM 4560 C C . PRO A 1 576 ? -3.987 -12.883 -10.128 1.00 80.25 576 PRO A C 1
ATOM 4562 O O . PRO A 1 576 ? -5.145 -13.078 -10.497 1.00 80.25 576 PRO A O 1
ATOM 4565 N N . LEU A 1 577 ? -2.997 -13.745 -10.395 1.00 80.56 577 LEU A N 1
ATOM 4566 C CA . LEU A 1 577 ? -3.221 -15.002 -11.110 1.00 80.56 577 LEU A CA 1
ATOM 4567 C C . LEU A 1 577 ? -4.164 -15.922 -10.325 1.00 80.56 577 LEU A C 1
ATOM 4569 O O . LEU A 1 577 ? -5.102 -16.470 -10.893 1.00 80.56 577 LEU A O 1
ATOM 4573 N N . THR A 1 578 ? -3.976 -16.042 -9.010 1.00 74.12 578 THR A N 1
ATOM 4574 C CA . THR A 1 578 ? -4.862 -16.833 -8.144 1.00 74.12 578 THR A CA 1
ATOM 4575 C C . THR A 1 578 ? -6.283 -16.273 -8.164 1.00 74.12 578 THR A C 1
ATOM 4577 O O . THR A 1 578 ? -7.239 -17.034 -8.291 1.00 74.12 578 THR A O 1
ATOM 4580 N N . PHE A 1 579 ? -6.441 -14.946 -8.117 1.00 78.75 579 PHE A N 1
ATOM 4581 C CA . PHE A 1 579 ? -7.754 -14.297 -8.193 1.00 78.75 579 PHE A CA 1
ATOM 4582 C C . PHE A 1 579 ? -8.440 -14.556 -9.541 1.00 78.75 579 PHE A C 1
ATOM 4584 O O . PHE A 1 579 ? -9.642 -14.816 -9.577 1.00 78.75 579 PHE A O 1
ATOM 4591 N N . LEU A 1 580 ? -7.683 -14.546 -10.642 1.00 80.81 580 LEU A N 1
ATOM 4592 C CA . LEU A 1 580 ? -8.187 -14.896 -11.970 1.00 80.81 580 LEU A CA 1
ATOM 4593 C C . LEU A 1 580 ? -8.642 -16.366 -12.038 1.00 80.81 580 LEU A C 1
ATOM 4595 O O . LEU A 1 580 ? -9.732 -16.659 -12.531 1.00 80.81 580 LEU A O 1
ATOM 4599 N N . LEU A 1 581 ? -7.838 -17.290 -11.506 1.00 81.69 581 LEU A N 1
ATOM 4600 C CA . LEU A 1 581 ? -8.140 -18.725 -11.523 1.00 81.69 581 LEU A CA 1
ATOM 4601 C C . LEU A 1 581 ? -9.363 -19.075 -10.664 1.00 81.69 581 LEU A C 1
ATOM 4603 O O . LEU A 1 581 ? -10.207 -19.856 -11.097 1.00 81.69 581 LEU A O 1
ATOM 4607 N N . VAL A 1 582 ? -9.506 -18.465 -9.483 1.00 78.88 582 VAL A N 1
ATOM 4608 C CA . VAL A 1 582 ? -10.645 -18.696 -8.571 1.00 78.88 582 VAL A CA 1
ATOM 4609 C C . VAL A 1 582 ? -11.978 -18.251 -9.180 1.00 78.88 582 VAL A C 1
ATOM 4611 O O . VAL A 1 582 ? -13.018 -18.825 -8.858 1.00 78.88 582 VAL A O 1
ATOM 4614 N N . ARG A 1 583 ? -11.963 -17.274 -10.094 1.00 80.00 583 ARG A N 1
ATOM 4615 C CA . ARG A 1 583 ? -13.157 -16.828 -10.833 1.00 80.00 583 ARG A CA 1
ATOM 4616 C C . ARG A 1 583 ? -13.559 -17.749 -11.979 1.00 80.00 583 ARG A C 1
ATOM 4618 O O . ARG A 1 583 ? -14.654 -17.606 -12.511 1.00 80.00 583 ARG A O 1
ATOM 4625 N N . THR A 1 584 ? -12.702 -18.689 -12.367 1.00 82.06 584 THR A N 1
ATOM 4626 C CA . THR A 1 584 ? -13.009 -19.636 -13.441 1.00 82.06 584 THR A CA 1
ATOM 4627 C C . THR A 1 584 ? -13.820 -20.802 -12.862 1.00 82.06 584 THR A C 1
ATOM 4629 O O . THR A 1 584 ? -13.269 -21.520 -12.034 1.00 82.06 584 THR A O 1
ATOM 4632 N N . PRO A 1 585 ? -15.079 -21.056 -13.274 1.00 78.25 585 PRO A N 1
ATOM 4633 C CA . PRO A 1 585 ? -16.007 -21.942 -12.553 1.00 78.25 585 PRO A CA 1
ATOM 4634 C C . PRO A 1 585 ? -15.444 -23.326 -12.180 1.00 78.25 585 PRO A C 1
ATOM 4636 O O . PRO A 1 585 ? -15.425 -23.677 -11.004 1.00 78.25 585 PRO A O 1
ATOM 4639 N N . MET A 1 586 ? -14.887 -24.079 -13.139 1.00 81.44 586 MET A N 1
ATOM 4640 C CA . MET A 1 586 ? -14.293 -25.401 -12.861 1.00 81.44 586 MET A CA 1
ATOM 4641 C C . MET A 1 586 ? -13.005 -25.335 -12.027 1.00 81.44 586 MET A C 1
ATOM 4643 O O . MET A 1 586 ? -12.760 -26.192 -11.178 1.00 81.44 586 MET A O 1
ATOM 4647 N N . ILE A 1 587 ? -12.133 -24.367 -12.318 1.00 80.81 587 ILE A N 1
ATOM 4648 C CA . ILE A 1 587 ? -10.813 -24.271 -11.681 1.00 80.81 587 ILE A CA 1
ATOM 4649 C C . ILE A 1 587 ? -10.975 -23.763 -10.248 1.00 80.81 587 ILE A C 1
ATOM 4651 O O . ILE A 1 587 ? -10.389 -24.326 -9.328 1.00 80.81 587 ILE A O 1
ATOM 4655 N N . GLY A 1 588 ? -11.814 -22.750 -10.045 1.00 79.06 588 GLY A N 1
ATOM 4656 C CA . GLY A 1 588 ? -12.128 -22.182 -8.744 1.00 79.06 588 GLY A CA 1
ATOM 4657 C C . GLY A 1 588 ? -12.767 -23.190 -7.798 1.00 79.06 588 GLY A C 1
ATOM 4658 O O . GLY A 1 588 ? -12.387 -23.231 -6.631 1.00 79.06 588 GLY A O 1
ATOM 4659 N N . GLU A 1 589 ? -13.668 -24.050 -8.280 1.00 77.12 589 GLU A N 1
ATOM 4660 C CA . GLU A 1 589 ? -14.254 -25.117 -7.461 1.00 77.12 589 GLU A CA 1
ATOM 4661 C C . GLU A 1 589 ? -13.205 -26.161 -7.042 1.00 77.12 589 GLU A C 1
ATOM 4663 O O . GLU A 1 589 ? -13.116 -26.517 -5.865 1.00 77.12 589 GLU A O 1
ATOM 4668 N N . LYS A 1 590 ? -12.314 -26.569 -7.959 1.00 80.31 590 LYS A N 1
ATOM 4669 C CA . LYS A 1 590 ? -11.177 -27.446 -7.623 1.00 80.31 590 LYS A CA 1
ATOM 4670 C C . LYS A 1 590 ? -10.219 -26.808 -6.615 1.00 80.31 590 LYS A C 1
ATOM 4672 O O . LYS A 1 590 ? -9.830 -27.474 -5.661 1.00 80.31 590 LYS A O 1
ATOM 4677 N N . ILE A 1 591 ? -9.858 -25.534 -6.798 1.00 75.50 591 ILE A N 1
ATOM 4678 C CA . ILE A 1 591 ? -8.979 -24.796 -5.874 1.00 75.50 591 ILE A CA 1
ATOM 4679 C C . ILE A 1 591 ? -9.609 -24.728 -4.479 1.00 75.50 591 ILE A C 1
ATOM 4681 O O . ILE A 1 591 ? -8.927 -24.997 -3.494 1.00 75.50 591 ILE A O 1
ATOM 4685 N N . LYS A 1 592 ? -10.912 -24.428 -4.385 1.00 71.75 592 LYS A N 1
ATOM 4686 C CA . LYS A 1 592 ? -11.642 -24.394 -3.108 1.00 71.75 592 LYS A CA 1
ATOM 4687 C C . LYS A 1 592 ? -11.615 -25.748 -2.392 1.00 71.75 592 LYS A C 1
ATOM 4689 O O . LYS A 1 592 ? -11.431 -25.771 -1.181 1.00 71.75 592 LYS A O 1
ATOM 4694 N N . ASN A 1 593 ? -11.732 -26.854 -3.128 1.00 72.62 593 ASN A N 1
ATOM 4695 C CA . ASN A 1 593 ? -11.723 -28.209 -2.562 1.00 72.62 593 ASN A CA 1
ATOM 4696 C C . ASN A 1 593 ? -10.326 -28.704 -2.138 1.00 72.62 593 ASN A C 1
ATOM 4698 O O . ASN A 1 593 ? -10.227 -29.609 -1.315 1.00 72.62 593 ASN A O 1
ATOM 4702 N N . LEU A 1 594 ? -9.252 -28.130 -2.691 1.00 71.44 594 LEU A N 1
ATOM 4703 C CA . LEU A 1 594 ? -7.859 -28.467 -2.358 1.00 71.44 594 LEU A CA 1
ATOM 4704 C C . LEU A 1 594 ? -7.339 -27.750 -1.101 1.00 71.44 594 LEU A C 1
ATOM 4706 O O . LEU A 1 594 ? -6.306 -28.141 -0.558 1.00 71.44 594 LEU A O 1
ATOM 4710 N N . LEU A 1 595 ? -8.012 -26.687 -0.657 1.00 67.44 595 LEU A N 1
ATOM 4711 C CA . LEU A 1 595 ? -7.548 -25.847 0.444 1.00 67.44 595 LEU A CA 1
ATOM 4712 C C . LEU A 1 595 ? -8.063 -26.334 1.809 1.00 67.44 595 LEU A C 1
ATOM 4714 O O . LEU A 1 595 ? -9.127 -26.950 1.890 1.00 67.44 595 LEU A O 1
ATOM 4718 N N . PRO A 1 596 ? -7.326 -26.059 2.904 1.00 63.12 596 PRO A N 1
ATOM 4719 C CA . PRO A 1 596 ? -7.736 -26.471 4.242 1.00 63.12 596 PRO A CA 1
ATOM 4720 C C . PRO A 1 596 ? -9.107 -25.896 4.611 1.00 63.12 596 PRO A C 1
ATOM 4722 O O . PRO A 1 596 ? -9.357 -24.704 4.435 1.00 63.12 596 PRO A O 1
ATOM 4725 N N . GLY A 1 597 ? -9.984 -26.729 5.176 1.00 62.81 597 GLY A N 1
ATOM 4726 C CA . GLY A 1 597 ? -11.287 -26.276 5.666 1.00 62.81 597 GLY A CA 1
ATOM 4727 C C . GLY A 1 597 ? -11.178 -25.286 6.837 1.00 62.81 597 GLY A C 1
ATOM 4728 O O . GLY A 1 597 ? -10.170 -25.241 7.543 1.00 62.81 597 GLY A O 1
ATOM 4729 N N . SER A 1 598 ? -12.256 -24.543 7.107 1.00 56.69 598 SER A N 1
ATOM 4730 C CA . SER A 1 598 ? -12.337 -23.471 8.124 1.00 56.69 598 SER A CA 1
ATOM 4731 C C . SER A 1 598 ? -12.075 -23.887 9.583 1.00 56.69 598 SER A C 1
ATOM 4733 O O . SER A 1 598 ? -11.984 -23.033 10.461 1.00 56.69 598 SER A O 1
ATOM 4735 N N . GLY A 1 599 ? -11.930 -25.186 9.863 1.00 57.44 599 GLY A N 1
ATOM 4736 C CA . GLY A 1 599 ? -11.557 -25.716 11.179 1.00 57.44 599 GLY A CA 1
ATOM 4737 C C . GLY A 1 599 ? -10.052 -25.912 11.401 1.00 57.44 599 GLY A C 1
ATOM 4738 O O . GLY A 1 599 ? -9.659 -26.230 12.520 1.00 57.44 599 GLY A O 1
ATOM 4739 N N . TYR A 1 600 ? -9.216 -25.748 10.370 1.00 62.19 600 TYR A N 1
ATOM 4740 C CA . TYR A 1 600 ? -7.766 -25.943 10.462 1.00 62.19 600 TYR A CA 1
ATOM 4741 C C . TYR A 1 600 ? -7.040 -24.613 10.686 1.00 62.19 600 TYR A C 1
ATOM 4743 O O . TYR A 1 600 ? -7.131 -23.699 9.864 1.00 62.19 600 TYR A O 1
ATOM 4751 N N . GLY A 1 601 ? -6.290 -24.523 11.785 1.00 66.31 601 GLY A N 1
ATOM 4752 C CA . GLY A 1 601 ? -5.411 -23.400 12.108 1.00 66.31 601 GLY A CA 1
ATOM 4753 C C . GLY A 1 601 ? -3.941 -23.816 12.231 1.00 66.31 601 GLY A C 1
ATOM 4754 O O . GLY A 1 601 ? -3.623 -25.007 12.164 1.00 66.31 601 GLY A O 1
ATOM 4755 N N . PRO A 1 602 ? -3.024 -22.848 12.388 1.00 68.25 602 PRO A N 1
ATOM 4756 C CA . PRO A 1 602 ? -1.603 -23.131 12.560 1.00 68.25 602 PRO A CA 1
ATOM 4757 C C . PRO A 1 602 ? -1.325 -23.921 13.846 1.00 68.25 602 PRO A C 1
ATOM 4759 O O . PRO A 1 602 ? -2.046 -23.802 14.839 1.00 68.25 602 PRO A O 1
ATOM 4762 N N . ARG A 1 603 ? -0.248 -24.719 13.823 1.00 71.94 603 ARG A N 1
ATOM 4763 C CA . ARG A 1 603 ? 0.182 -25.552 14.959 1.00 71.94 603 ARG A CA 1
ATOM 4764 C C . ARG A 1 603 ? 0.454 -24.696 16.198 1.00 71.94 603 ARG A C 1
ATOM 4766 O O . ARG A 1 603 ? 0.948 -23.575 16.087 1.00 71.94 603 ARG A O 1
ATOM 4773 N N . ASP A 1 604 ? 0.199 -25.256 17.377 1.00 71.88 604 ASP A N 1
ATOM 4774 C CA . ASP A 1 604 ? 0.380 -24.583 18.672 1.00 71.88 604 ASP A CA 1
ATOM 4775 C C . ASP A 1 604 ? 1.782 -23.998 18.857 1.00 71.88 604 ASP A C 1
ATOM 4777 O O . ASP A 1 604 ? 1.920 -22.877 19.338 1.00 71.88 604 ASP A O 1
ATOM 4781 N N . GLU A 1 605 ? 2.818 -24.715 18.423 1.00 69.12 605 GLU A N 1
ATOM 4782 C CA . GLU A 1 605 ? 4.210 -24.249 18.467 1.00 69.12 605 GLU A CA 1
ATOM 4783 C C . GLU A 1 605 ? 4.414 -22.963 17.656 1.00 69.12 605 GLU A C 1
ATOM 4785 O O . GLU A 1 605 ? 5.010 -22.005 18.145 1.00 69.12 605 GLU A O 1
ATOM 4790 N N . THR A 1 606 ? 3.856 -22.902 16.441 1.00 69.62 606 THR A N 1
ATOM 4791 C CA . THR A 1 606 ? 3.908 -21.711 15.582 1.00 69.62 606 THR A CA 1
ATOM 4792 C C . THR A 1 606 ? 3.178 -20.533 16.223 1.00 69.62 606 THR A C 1
ATOM 4794 O O . THR A 1 606 ? 3.645 -19.402 16.123 1.00 69.62 606 THR A O 1
ATOM 4797 N N . ARG A 1 607 ? 2.063 -20.788 16.922 1.00 75.44 607 ARG A N 1
ATOM 4798 C CA . ARG A 1 607 ? 1.292 -19.745 17.617 1.00 75.44 607 ARG A CA 1
ATOM 4799 C C . ARG A 1 607 ? 2.012 -19.209 18.857 1.00 75.44 607 ARG A C 1
ATOM 4801 O O . ARG A 1 607 ? 1.973 -18.007 19.099 1.00 75.44 607 ARG A O 1
ATOM 4808 N N . LYS A 1 608 ? 2.689 -20.077 19.617 1.00 74.12 608 LYS A N 1
ATOM 4809 C CA . LYS A 1 608 ? 3.463 -19.707 20.819 1.00 74.12 608 LYS A CA 1
ATOM 4810 C C . LYS A 1 608 ? 4.696 -18.858 20.504 1.00 74.12 608 LYS A C 1
ATOM 4812 O O . LYS A 1 608 ? 5.087 -18.041 21.326 1.00 74.12 608 LYS A O 1
ATOM 4817 N N . LEU A 1 609 ? 5.297 -19.047 19.330 1.00 76.06 609 LEU A N 1
ATOM 4818 C CA . LEU A 1 609 ? 6.410 -18.228 18.831 1.00 76.06 609 LEU A CA 1
ATOM 4819 C C . LEU A 1 609 ? 5.940 -16.963 18.090 1.00 76.06 609 LEU A C 1
ATOM 4821 O O . LEU A 1 609 ? 6.769 -16.182 17.615 1.00 76.06 609 LEU A O 1
ATOM 4825 N N . GLY A 1 610 ? 4.624 -16.798 17.940 1.00 80.88 610 GLY A N 1
ATOM 4826 C CA . GLY A 1 610 ? 4.018 -15.706 17.201 1.00 80.88 610 GLY A CA 1
ATOM 4827 C C . GLY A 1 610 ? 4.189 -14.361 17.896 1.00 80.88 610 GLY A C 1
ATOM 4828 O O . GLY A 1 610 ? 4.324 -14.272 19.111 1.00 80.88 610 GLY A O 1
ATOM 4829 N N . GLY A 1 611 ? 4.188 -13.302 17.102 1.00 89.06 611 GLY A N 1
ATOM 4830 C CA . GLY A 1 611 ? 4.327 -11.941 17.590 1.00 89.06 611 GLY A CA 1
ATOM 4831 C C . GLY A 1 611 ? 4.526 -10.971 16.443 1.00 89.06 611 GLY A C 1
ATOM 4832 O O . GLY A 1 611 ? 4.908 -11.350 15.329 1.00 89.06 611 GLY A O 1
ATOM 4833 N N . TYR A 1 612 ? 4.280 -9.701 16.715 1.00 93.06 612 TYR A N 1
ATOM 4834 C CA . TYR A 1 612 ? 4.402 -8.658 15.712 1.00 93.06 612 TYR A CA 1
ATOM 4835 C C . TYR A 1 612 ? 4.855 -7.342 16.321 1.00 93.06 612 TYR A C 1
ATOM 4837 O O . TYR A 1 612 ? 4.699 -7.082 17.513 1.00 93.06 612 TYR A O 1
ATOM 4845 N N . GLU A 1 613 ? 5.405 -6.503 15.457 1.00 95.81 613 GLU A N 1
ATOM 4846 C CA . GLU A 1 613 ? 5.702 -5.113 15.756 1.00 95.81 613 GLU A CA 1
ATOM 4847 C C . GLU A 1 613 ? 5.174 -4.264 14.610 1.00 95.81 613 GLU A C 1
ATOM 4849 O O . GLU A 1 613 ? 5.515 -4.498 13.448 1.00 95.81 613 GLU A O 1
ATOM 4854 N N . PHE A 1 614 ? 4.344 -3.290 14.952 1.00 95.94 614 PHE A N 1
ATOM 4855 C CA . PHE A 1 614 ? 3.744 -2.349 14.028 1.00 95.94 614 PHE A CA 1
ATOM 4856 C C . PHE A 1 614 ? 4.190 -0.943 14.419 1.00 95.94 614 PHE A C 1
ATOM 4858 O O . PHE A 1 614 ? 3.990 -0.528 15.559 1.00 95.94 614 PHE A O 1
ATOM 4865 N N . GLN A 1 615 ? 4.816 -0.225 13.493 1.00 98.00 615 GLN A N 1
ATOM 4866 C CA . GLN A 1 615 ? 5.227 1.158 13.697 1.00 98.00 615 GLN A CA 1
ATOM 4867 C C . GLN A 1 615 ? 4.372 2.098 12.854 1.00 98.00 615 GLN A C 1
ATOM 4869 O O . GLN A 1 615 ? 4.039 1.798 11.708 1.00 98.00 615 GLN A O 1
ATOM 4874 N N . PHE A 1 616 ? 4.058 3.254 13.420 1.00 98.38 616 PHE A N 1
ATOM 4875 C CA . PHE A 1 616 ? 3.264 4.308 12.812 1.00 98.38 616 PHE A CA 1
ATOM 4876 C C . PHE A 1 616 ? 4.015 5.621 12.934 1.00 98.38 616 PHE A C 1
ATOM 4878 O O . PHE A 1 616 ? 4.641 5.891 13.954 1.00 98.38 616 PHE A O 1
ATOM 4885 N N . VAL A 1 617 ? 3.936 6.441 11.899 1.00 98.31 617 VAL A N 1
ATOM 4886 C CA . VAL A 1 617 ? 4.595 7.738 11.821 1.00 98.31 617 VAL A CA 1
ATOM 4887 C C . VAL A 1 617 ? 3.550 8.746 11.384 1.00 98.31 617 VAL A C 1
ATOM 4889 O O . VAL A 1 617 ? 3.090 8.713 10.240 1.00 98.31 617 VAL A O 1
ATOM 4892 N N . GLY A 1 618 ? 3.150 9.593 12.326 1.00 97.44 618 GLY A N 1
ATOM 4893 C CA . GLY A 1 618 ? 2.209 10.686 12.140 1.00 97.44 618 GLY A CA 1
ATOM 4894 C C . GLY A 1 618 ? 2.937 11.978 11.794 1.00 97.44 618 GLY A C 1
ATOM 4895 O O . GLY A 1 618 ? 4.027 12.244 12.294 1.00 97.44 618 GLY A O 1
ATOM 4896 N N . THR A 1 619 ? 2.354 12.784 10.916 1.00 95.62 619 THR A N 1
ATOM 4897 C CA . THR A 1 619 ? 2.826 14.143 10.607 1.00 95.62 619 THR A CA 1
ATOM 4898 C C . THR A 1 619 ? 1.656 15.105 10.747 1.00 95.62 619 THR A C 1
ATOM 4900 O O . THR A 1 619 ? 0.570 14.807 10.242 1.00 95.62 619 THR A O 1
ATOM 4903 N N . ALA A 1 620 ? 1.866 16.210 11.459 1.00 94.56 620 ALA A N 1
ATOM 4904 C CA . ALA A 1 620 ? 0.836 17.204 11.735 1.00 94.56 620 ALA A CA 1
ATOM 4905 C C . ALA A 1 620 ? 0.518 18.087 10.513 1.00 94.56 620 ALA A C 1
ATOM 4907 O O . ALA A 1 620 ? 1.328 18.213 9.593 1.00 94.56 620 ALA A O 1
ATOM 4908 N N . GLU A 1 621 ? -0.668 18.697 10.510 1.00 89.69 621 GLU A N 1
ATOM 4909 C CA . GLU A 1 621 ? -1.009 19.825 9.641 1.00 89.69 621 GLU A CA 1
ATOM 4910 C C . GLU A 1 621 ? -0.267 21.062 10.169 1.00 89.69 621 GLU A C 1
ATOM 4912 O O . GLU A 1 621 ? -0.450 21.442 11.324 1.00 89.69 621 GLU A O 1
ATOM 4917 N N . ILE A 1 622 ? 0.580 21.663 9.334 1.00 84.94 622 ILE A N 1
ATOM 4918 C CA . ILE A 1 622 ? 1.355 22.868 9.659 1.00 84.94 622 ILE A CA 1
ATOM 4919 C C . ILE A 1 622 ? 1.227 23.897 8.537 1.00 84.94 622 ILE A C 1
ATOM 4921 O O . ILE A 1 622 ? 0.949 23.535 7.387 1.00 84.94 622 ILE A O 1
ATOM 4925 N N . GLU A 1 623 ? 1.445 25.171 8.859 1.00 76.06 623 GLU A N 1
ATOM 4926 C CA . GLU A 1 623 ? 1.516 26.220 7.848 1.00 76.06 623 GLU A CA 1
ATOM 4927 C C . GLU A 1 623 ? 2.795 26.075 7.005 1.00 76.06 623 GLU A C 1
ATOM 4929 O O . GLU A 1 623 ? 3.799 25.499 7.448 1.00 76.06 623 GLU A O 1
ATOM 4934 N N . PRO A 1 624 ? 2.800 26.582 5.761 1.00 59.69 624 PRO A N 1
ATOM 4935 C CA . PRO A 1 624 ? 4.014 26.634 4.964 1.00 59.69 624 PRO A CA 1
ATOM 4936 C C . PRO A 1 624 ? 5.125 27.349 5.750 1.00 59.69 624 PRO A C 1
ATOM 4938 O O . PRO A 1 624 ? 4.905 28.449 6.243 1.00 59.69 624 PRO A O 1
ATOM 4941 N N . TYR A 1 625 ? 6.317 26.743 5.799 1.00 69.31 625 TYR A N 1
ATOM 4942 C CA . TYR A 1 625 ? 7.541 27.225 6.472 1.00 69.31 625 TYR A CA 1
ATOM 4943 C C . TYR A 1 625 ? 7.683 26.950 7.978 1.00 69.31 625 TYR A C 1
ATOM 4945 O O . TYR A 1 625 ? 8.768 27.208 8.501 1.00 69.31 625 TYR A O 1
ATOM 4953 N N . ASP A 1 626 ? 6.679 26.375 8.643 1.00 74.44 626 ASP A N 1
ATOM 4954 C CA . ASP A 1 626 ? 6.830 25.917 10.029 1.00 74.44 626 ASP A CA 1
ATOM 4955 C C . ASP A 1 626 ? 7.685 24.642 10.122 1.00 74.44 626 ASP A C 1
ATOM 4957 O O . ASP A 1 626 ? 7.833 23.877 9.158 1.00 74.44 626 ASP A O 1
ATOM 4961 N N . GLU A 1 627 ? 8.267 24.405 11.299 1.00 82.31 627 GLU A N 1
ATOM 4962 C CA . GLU A 1 627 ? 8.992 23.164 11.558 1.00 82.31 627 GLU A CA 1
ATOM 4963 C C . GLU A 1 627 ? 8.029 21.963 11.538 1.00 82.31 627 GLU A C 1
ATOM 4965 O O . GLU A 1 627 ? 6.931 22.025 12.099 1.00 82.31 627 GLU A O 1
ATOM 4970 N N . PRO A 1 628 ? 8.412 20.846 10.891 1.00 87.06 628 PRO A N 1
ATOM 4971 C CA . PRO A 1 628 ? 7.549 19.680 10.795 1.00 87.06 628 PRO A CA 1
ATOM 4972 C C . PRO A 1 628 ? 7.359 19.031 12.166 1.00 87.06 628 PRO A C 1
ATOM 4974 O O . PRO A 1 628 ? 8.298 18.480 12.733 1.00 87.06 628 PRO A O 1
ATOM 4977 N N . VAL A 1 629 ? 6.119 19.007 12.651 1.00 94.19 629 VAL A N 1
ATOM 4978 C CA . VAL A 1 629 ? 5.751 18.262 13.860 1.00 94.19 629 VAL A CA 1
ATOM 4979 C C . VAL A 1 629 ? 5.403 16.824 13.484 1.00 94.19 629 VAL A C 1
ATOM 4981 O O . VAL A 1 629 ? 4.512 16.564 12.664 1.00 94.19 629 VAL A O 1
ATOM 4984 N N . ARG A 1 630 ? 6.128 15.871 14.072 1.00 96.81 630 ARG A N 1
ATOM 4985 C CA . ARG A 1 630 ? 5.997 14.439 13.788 1.00 96.81 630 ARG A CA 1
ATOM 4986 C C . ARG A 1 630 ? 5.983 13.641 15.083 1.00 96.81 630 ARG A C 1
ATOM 4988 O O . ARG A 1 630 ? 6.617 14.016 16.061 1.00 96.81 630 ARG A O 1
ATOM 4995 N N . ALA A 1 631 ? 5.274 12.520 15.061 1.00 98.00 631 ALA A N 1
ATOM 4996 C CA . ALA A 1 631 ? 5.222 11.589 16.178 1.00 98.00 631 ALA A CA 1
ATOM 4997 C C . ALA A 1 631 ? 5.289 10.148 15.673 1.00 98.00 631 ALA A C 1
ATOM 4999 O O . ALA A 1 631 ? 4.801 9.830 14.583 1.00 98.00 631 ALA A O 1
ATOM 5000 N N . ARG A 1 632 ? 5.875 9.265 16.477 1.00 98.31 632 ARG A N 1
ATOM 5001 C CA . ARG A 1 632 ? 5.941 7.828 16.233 1.00 98.31 632 ARG A CA 1
ATOM 5002 C C . ARG A 1 632 ? 5.071 7.112 17.247 1.00 98.31 632 ARG A C 1
ATOM 5004 O O . ARG A 1 632 ? 5.170 7.387 18.433 1.00 98.31 632 ARG A O 1
ATOM 5011 N N . ALA A 1 633 ? 4.273 6.154 16.787 1.00 98.25 633 ALA A N 1
ATOM 5012 C CA . ALA A 1 633 ? 3.611 5.194 17.659 1.00 98.25 633 ALA A CA 1
ATOM 5013 C C . ALA A 1 633 ? 4.073 3.771 17.343 1.00 98.25 633 ALA A C 1
ATOM 5015 O O . ALA A 1 633 ? 4.330 3.427 16.188 1.00 98.25 633 ALA A O 1
ATOM 5016 N N . ILE A 1 634 ? 4.177 2.934 18.370 1.00 97.75 634 ILE A N 1
ATOM 5017 C CA . ILE A 1 634 ? 4.619 1.546 18.256 1.00 97.75 634 ILE A CA 1
ATOM 5018 C C . ILE A 1 634 ? 3.604 0.655 18.960 1.00 97.75 634 ILE A C 1
ATOM 5020 O O . ILE A 1 634 ? 3.286 0.874 20.123 1.00 97.75 634 ILE A O 1
ATOM 5024 N N . ILE A 1 635 ? 3.114 -0.365 18.258 1.00 97.38 635 ILE A N 1
ATOM 5025 C CA . ILE A 1 635 ? 2.225 -1.392 18.802 1.00 97.38 635 ILE A CA 1
ATOM 5026 C C . ILE A 1 635 ? 2.911 -2.750 18.653 1.00 97.38 635 ILE A C 1
ATOM 5028 O O . ILE A 1 635 ? 3.172 -3.196 17.532 1.00 97.38 635 ILE A O 1
ATOM 5032 N N . LYS A 1 636 ? 3.201 -3.424 19.771 1.00 95.75 636 LYS A N 1
ATOM 5033 C CA . LYS A 1 636 ? 3.797 -4.768 19.786 1.00 95.75 636 LYS A CA 1
ATOM 5034 C C . LYS A 1 636 ? 2.887 -5.772 20.474 1.00 95.75 636 LYS A C 1
ATOM 5036 O O . LYS A 1 636 ? 2.418 -5.551 21.592 1.00 95.75 636 LYS A O 1
ATOM 5041 N N . GLY A 1 637 ? 2.703 -6.897 19.798 1.00 91.31 637 GLY A N 1
ATOM 5042 C CA . GLY A 1 637 ? 1.997 -8.063 20.299 1.00 91.31 637 GLY A CA 1
ATOM 5043 C C . GLY A 1 637 ? 2.951 -9.223 20.543 1.00 91.31 637 GLY A C 1
ATOM 5044 O O . GLY A 1 637 ? 3.826 -9.507 19.721 1.00 91.31 637 GLY A O 1
ATOM 5045 N N . SER A 1 638 ? 2.788 -9.888 21.684 1.00 83.94 638 SER A N 1
ATOM 5046 C CA . SER A 1 638 ? 3.580 -11.058 22.088 1.00 83.94 638 SER A CA 1
ATOM 5047 C C . SER A 1 638 ? 2.912 -12.389 21.746 1.00 83.94 638 SER A C 1
ATOM 5049 O O . SER A 1 638 ? 3.482 -13.443 22.016 1.00 83.94 638 SER A O 1
ATOM 5051 N N . ARG A 1 639 ? 1.700 -12.352 21.181 1.00 86.06 639 ARG A N 1
ATOM 5052 C CA . ARG A 1 639 ? 0.984 -13.532 20.699 1.00 86.06 639 ARG A CA 1
ATOM 5053 C C . ARG A 1 639 ? 0.911 -13.501 19.178 1.00 86.06 639 ARG A C 1
ATOM 5055 O O . ARG A 1 639 ? 1.067 -12.456 18.547 1.00 86.06 639 ARG A O 1
ATOM 5062 N N . ASP A 1 640 ? 0.641 -14.659 18.583 1.00 86.06 640 ASP A N 1
ATOM 5063 C CA . ASP A 1 640 ? 0.336 -14.740 17.157 1.00 86.06 640 ASP A CA 1
ATOM 5064 C C . ASP A 1 640 ? -0.762 -13.721 16.764 1.00 86.06 640 ASP A C 1
ATOM 5066 O O . ASP A 1 640 ? -1.792 -13.643 17.445 1.00 86.06 640 ASP A O 1
ATOM 5070 N N . PRO A 1 641 ? -0.556 -12.948 15.682 1.00 84.12 641 PRO A N 1
ATOM 5071 C CA . PRO A 1 641 ? -1.472 -11.890 15.265 1.00 84.12 641 PRO A CA 1
ATOM 5072 C C . PRO A 1 641 ? -2.852 -12.432 14.869 1.00 84.12 641 PRO A C 1
ATOM 5074 O O . PRO A 1 641 ? -3.877 -11.904 15.300 1.00 84.12 641 PRO A O 1
ATOM 5077 N N . GLY A 1 642 ? -2.895 -13.511 14.083 1.00 77.44 642 GLY A N 1
ATOM 5078 C CA . GLY A 1 642 ? -4.127 -14.020 13.472 1.00 77.44 642 GLY A CA 1
ATOM 5079 C C . GLY A 1 642 ? -5.099 -14.680 14.453 1.00 77.44 642 GLY A C 1
ATOM 5080 O O . GLY A 1 642 ? -6.302 -14.688 14.207 1.00 77.44 642 GLY A O 1
ATOM 5081 N N . TYR A 1 643 ? -4.606 -15.210 15.574 1.00 80.19 643 TYR A N 1
ATOM 5082 C CA . TYR A 1 643 ? -5.432 -15.868 16.589 1.00 80.19 643 TYR A CA 1
ATOM 5083 C C . TYR A 1 643 ? -5.189 -15.293 17.966 1.00 80.19 643 TYR A C 1
ATOM 5085 O O . TYR A 1 643 ? -6.127 -14.799 18.570 1.00 80.19 643 TYR A O 1
ATOM 5093 N N . GLY A 1 644 ? -3.961 -15.354 18.479 1.00 85.25 644 GLY A N 1
ATOM 5094 C CA . GLY A 1 644 ? -3.691 -15.030 19.877 1.00 85.25 644 GLY A CA 1
ATOM 5095 C C . GLY A 1 644 ? -4.101 -13.603 20.237 1.00 85.25 644 GLY A C 1
ATOM 5096 O O . GLY A 1 644 ? -4.937 -13.406 21.120 1.00 85.25 644 GLY A O 1
ATOM 5097 N N . ASP A 1 645 ? -3.564 -12.620 19.516 1.00 90.19 645 ASP A N 1
ATOM 5098 C CA . ASP A 1 645 ? -3.902 -11.215 19.750 1.00 90.19 645 ASP A CA 1
ATOM 5099 C C . ASP A 1 645 ? -5.234 -10.800 19.120 1.00 90.19 645 ASP A C 1
ATOM 5101 O O . ASP A 1 645 ? -5.925 -9.961 19.686 1.00 90.19 645 ASP A O 1
ATOM 5105 N N . THR A 1 646 ? -5.672 -11.441 18.034 1.00 91.19 646 THR A N 1
ATOM 5106 C CA . THR A 1 646 ? -7.038 -11.246 17.512 1.00 91.19 646 THR A CA 1
ATOM 5107 C C . THR A 1 646 ? -8.106 -11.633 18.543 1.00 91.19 646 THR A C 1
ATOM 5109 O O . THR A 1 646 ? -9.037 -10.866 18.779 1.00 91.19 646 THR A O 1
ATOM 5112 N N . CYS A 1 647 ? -7.951 -12.783 19.208 1.00 90.56 647 CYS A N 1
ATOM 5113 C CA . CYS A 1 647 ? -8.831 -13.235 20.289 1.00 90.56 647 CYS A CA 1
ATOM 5114 C C . CYS A 1 647 ? -8.807 -12.248 21.459 1.00 90.56 647 CYS A C 1
ATOM 5116 O O . CYS A 1 647 ? -9.853 -11.879 21.986 1.00 90.56 647 CYS A O 1
ATOM 5118 N N . ARG A 1 648 ? -7.615 -11.771 21.832 1.00 92.38 648 ARG A N 1
ATOM 5119 C CA . ARG A 1 648 ? -7.465 -10.746 22.864 1.00 92.38 648 ARG A CA 1
ATOM 5120 C C . ARG A 1 648 ? -8.221 -9.468 22.520 1.00 92.38 648 ARG A C 1
ATOM 5122 O O . ARG A 1 648 ? -9.005 -8.991 23.332 1.00 92.38 648 ARG A O 1
ATOM 5129 N N . MET A 1 649 ? -8.006 -8.930 21.325 1.00 94.88 649 MET A N 1
ATOM 5130 C CA . MET A 1 649 ? -8.607 -7.671 20.888 1.00 94.88 649 MET A CA 1
ATOM 5131 C C . MET A 1 649 ? -10.133 -7.730 20.884 1.00 94.88 649 MET A C 1
ATOM 5133 O O . MET A 1 649 ? -10.771 -6.813 21.400 1.00 94.88 649 MET A O 1
ATOM 5137 N N . VAL A 1 650 ? -10.723 -8.816 20.376 1.00 94.50 650 VAL A N 1
ATOM 5138 C CA . VAL A 1 650 ? -12.186 -8.937 20.316 1.00 94.50 650 VAL A CA 1
ATOM 5139 C C . VAL A 1 650 ? -12.808 -9.139 21.701 1.00 94.50 650 VAL A C 1
ATOM 5141 O O . VAL A 1 650 ? -13.862 -8.566 21.988 1.00 94.50 650 VAL A O 1
ATOM 5144 N N . VAL A 1 651 ? -12.148 -9.883 22.598 1.00 93.38 651 VAL A N 1
ATOM 5145 C CA . VAL A 1 651 ? -12.601 -10.012 23.992 1.00 93.38 651 VAL A CA 1
ATOM 5146 C C . VAL A 1 651 ? -12.506 -8.674 24.716 1.00 93.38 651 VAL A C 1
ATOM 5148 O O . VAL A 1 651 ? -13.468 -8.261 25.358 1.00 93.38 651 VAL A O 1
ATOM 5151 N N . GLU A 1 652 ? -11.391 -7.955 24.593 1.00 94.31 652 GLU A N 1
ATOM 5152 C CA . GLU A 1 652 ? -11.224 -6.658 25.257 1.00 94.31 652 GLU A CA 1
ATOM 5153 C C . GLU A 1 652 ? -12.180 -5.588 24.701 1.00 94.31 652 GLU A C 1
ATOM 5155 O O . GLU A 1 652 ? -12.678 -4.751 25.460 1.00 94.31 652 GLU A O 1
ATOM 5160 N N . ALA A 1 653 ? -12.533 -5.660 23.414 1.00 95.62 653 ALA A N 1
ATOM 5161 C CA . ALA A 1 653 ? -13.601 -4.861 22.817 1.00 95.62 653 ALA A CA 1
ATOM 5162 C C . ALA A 1 653 ? -14.967 -5.156 23.465 1.00 95.62 653 ALA A C 1
ATOM 5164 O O . ALA A 1 653 ? -15.661 -4.237 23.905 1.00 95.62 653 ALA A O 1
ATOM 5165 N N . ALA A 1 654 ? -15.340 -6.431 23.610 1.00 93.94 654 ALA A N 1
ATOM 5166 C CA . ALA A 1 654 ? -16.585 -6.812 24.280 1.00 93.94 654 ALA A CA 1
ATOM 5167 C C . ALA A 1 654 ? -16.606 -6.396 25.760 1.00 93.94 654 ALA A C 1
ATOM 5169 O O . ALA A 1 654 ? -17.597 -5.848 26.249 1.00 93.94 654 ALA A O 1
ATOM 5170 N N . LEU A 1 655 ? -15.496 -6.592 26.475 1.00 92.12 655 LEU A N 1
ATOM 5171 C CA . LEU A 1 655 ? -15.373 -6.200 27.877 1.00 92.12 655 LEU A CA 1
ATOM 5172 C C . LEU A 1 655 ? -15.434 -4.678 28.063 1.00 92.12 655 LEU A C 1
ATOM 5174 O O . LEU A 1 655 ? -15.952 -4.226 29.083 1.00 92.12 655 LEU A O 1
ATOM 5178 N N . SER A 1 656 ? -14.997 -3.888 27.077 1.00 94.38 656 SER A N 1
ATOM 5179 C CA . SER A 1 656 ? -15.170 -2.426 27.081 1.00 94.38 656 SER A CA 1
ATOM 5180 C C . SER A 1 656 ? -16.653 -2.031 27.118 1.00 94.38 656 SER A C 1
ATOM 5182 O O . SER A 1 656 ? -17.040 -1.132 27.862 1.00 94.38 656 SER A O 1
ATOM 5184 N N . ILE A 1 657 ? -17.514 -2.750 26.387 1.00 93.81 657 ILE A N 1
ATOM 5185 C CA . ILE A 1 657 ? -18.975 -2.543 26.397 1.00 93.81 657 ILE A CA 1
ATOM 5186 C C . ILE A 1 657 ? -19.595 -2.955 27.734 1.00 93.81 657 ILE A C 1
ATOM 5188 O O . ILE A 1 657 ? -20.543 -2.323 28.213 1.00 93.81 657 ILE A O 1
ATOM 5192 N N . ILE A 1 658 ? -19.102 -4.037 28.332 1.00 90.81 658 ILE A N 1
ATOM 5193 C CA . ILE A 1 658 ? -19.652 -4.578 29.578 1.00 90.81 658 ILE A CA 1
ATOM 5194 C C . ILE A 1 658 ? -19.271 -3.687 30.761 1.00 90.81 658 ILE A C 1
ATOM 5196 O O . ILE A 1 658 ? -20.163 -3.245 31.492 1.00 90.81 658 ILE A O 1
ATOM 5200 N N . LYS A 1 659 ? -17.974 -3.387 30.904 1.00 90.56 659 LYS A N 1
ATOM 5201 C CA . LYS A 1 659 ? -17.400 -2.724 32.081 1.00 90.56 659 LYS A CA 1
ATOM 5202 C C . LYS A 1 659 ? -17.398 -1.194 32.001 1.00 90.56 659 LYS A C 1
ATOM 5204 O O . LYS A 1 659 ? -17.489 -0.561 33.042 1.00 90.56 659 LYS A O 1
ATOM 5209 N N . SER A 1 660 ? -17.362 -0.606 30.802 1.00 91.94 660 SER A N 1
ATOM 5210 C CA . SER A 1 660 ? -17.131 0.841 30.619 1.00 91.94 660 SER A CA 1
ATOM 5211 C C . SER A 1 660 ? -18.131 1.501 29.660 1.00 91.94 660 SER A C 1
ATOM 5213 O O . SER A 1 660 ? -17.820 2.496 29.008 1.00 91.94 660 SER A O 1
ATOM 5215 N N . ARG A 1 661 ? -19.365 0.974 29.566 1.00 88.94 661 ARG A N 1
ATOM 5216 C CA . ARG A 1 661 ? -20.395 1.429 28.601 1.00 88.94 661 ARG A CA 1
ATOM 5217 C C . ARG A 1 661 ? -20.615 2.943 28.576 1.00 88.94 661 ARG A C 1
ATOM 5219 O O . ARG A 1 661 ? -20.876 3.504 27.517 1.00 88.94 661 ARG A O 1
ATOM 5226 N N . ASN A 1 662 ? -20.574 3.589 29.736 1.00 90.38 662 ASN A N 1
ATOM 5227 C CA . ASN A 1 662 ? -20.878 5.014 29.847 1.00 90.38 662 ASN A CA 1
ATOM 5228 C C . ASN A 1 662 ? -19.683 5.904 29.471 1.00 90.38 662 ASN A C 1
ATOM 5230 O O . ASN A 1 662 ? -19.881 7.077 29.152 1.00 90.38 662 ASN A O 1
ATOM 5234 N N . GLU A 1 663 ? -18.472 5.349 29.485 1.00 93.44 663 GLU A N 1
ATOM 5235 C CA . GLU A 1 663 ? -17.205 6.055 29.258 1.00 93.44 663 GLU A CA 1
ATOM 5236 C C . GLU A 1 663 ? -16.712 5.910 27.814 1.00 93.44 663 GLU A C 1
ATOM 5238 O O . GLU A 1 663 ? -15.999 6.774 27.309 1.00 93.44 663 GLU A O 1
ATOM 5243 N N . ILE A 1 664 ? -17.122 4.844 27.121 1.00 96.06 664 ILE A N 1
ATOM 5244 C CA . ILE A 1 664 ? -16.743 4.621 25.726 1.00 96.06 664 ILE A CA 1
ATOM 5245 C C . ILE A 1 664 ? -17.407 5.639 24.772 1.00 96.06 664 ILE A C 1
ATOM 5247 O O . ILE A 1 664 ? -18.585 5.982 24.925 1.00 96.06 664 ILE A O 1
ATOM 5251 N N . PRO A 1 665 ? -16.692 6.097 23.727 1.00 96.50 665 PRO A N 1
ATOM 5252 C CA . PRO A 1 665 ? -17.196 7.098 22.785 1.00 96.50 665 PRO A CA 1
ATOM 5253 C C . PRO A 1 665 ? -18.338 6.585 21.896 1.00 96.50 665 PRO A C 1
ATOM 5255 O O . PRO A 1 665 ? -19.111 7.377 21.363 1.00 96.50 665 PRO A O 1
ATOM 5258 N N . GLY A 1 666 ? -18.464 5.268 21.721 1.00 96.12 666 GLY A N 1
ATOM 5259 C CA . GLY A 1 666 ? -19.492 4.628 20.901 1.00 96.12 666 GLY A CA 1
ATOM 5260 C C . GLY A 1 666 ? -20.865 4.487 21.552 1.00 96.12 666 GLY A C 1
ATOM 5261 O O . GLY A 1 666 ? -21.757 3.922 20.925 1.00 96.12 666 GLY A O 1
ATOM 5262 N N . ARG A 1 667 ? -21.059 4.975 22.784 1.00 94.75 667 ARG A N 1
ATOM 5263 C CA . ARG A 1 667 ? -22.280 4.765 23.589 1.00 94.75 667 ARG A CA 1
ATOM 5264 C C . ARG A 1 667 ? -23.594 5.194 22.921 1.00 94.75 667 ARG A C 1
ATOM 5266 O O . ARG A 1 667 ? -24.649 4.677 23.282 1.00 94.75 667 ARG A O 1
ATOM 5273 N N . ASP A 1 668 ? -23.529 6.097 21.945 1.00 93.19 668 ASP A N 1
ATOM 5274 C CA . ASP A 1 668 ? -24.685 6.557 21.163 1.00 93.19 668 ASP A CA 1
ATOM 5275 C C . ASP A 1 668 ? -25.099 5.575 20.050 1.00 93.19 668 ASP A C 1
ATOM 5277 O O . ASP A 1 668 ? -26.082 5.802 19.351 1.00 93.19 668 ASP A O 1
ATOM 5281 N N . GLY A 1 669 ? -24.382 4.460 19.902 1.00 95.94 669 GLY A N 1
ATOM 5282 C CA . GLY A 1 669 ? -24.695 3.395 18.961 1.00 95.94 669 GLY A CA 1
ATOM 5283 C C . GLY A 1 669 ? -24.316 3.701 17.514 1.00 95.94 669 GLY A C 1
ATOM 5284 O O . GLY A 1 669 ? -23.680 4.706 17.189 1.00 95.94 669 GLY A O 1
ATOM 5285 N N . GLY A 1 670 ? -24.698 2.776 16.640 1.00 97.75 670 GLY A N 1
ATOM 5286 C CA . GLY A 1 670 ? -24.349 2.775 15.227 1.00 97.75 670 GLY A CA 1
ATOM 5287 C C . GLY A 1 670 ? -23.457 1.596 14.853 1.00 97.75 670 GLY A C 1
ATOM 5288 O O . GLY A 1 670 ? -22.986 0.829 15.695 1.00 97.75 670 GLY A O 1
ATOM 5289 N N . VAL A 1 671 ? -23.198 1.480 13.553 1.00 98.44 671 VAL A N 1
ATOM 5290 C CA . VAL A 1 671 ? -22.114 0.631 13.044 1.00 98.44 671 VAL A CA 1
ATOM 5291 C C . VAL A 1 671 ? -20.811 1.418 13.160 1.00 98.44 671 VAL A C 1
ATOM 5293 O O . VAL A 1 671 ? -20.673 2.442 12.492 1.00 98.44 671 VAL A O 1
ATOM 5296 N N . LEU A 1 672 ? -19.888 1.000 14.020 1.00 98.38 672 LEU A N 1
ATOM 5297 C CA . LEU A 1 672 ? -18.697 1.763 14.417 1.00 98.38 672 LEU A CA 1
ATOM 5298 C C . LEU A 1 672 ? -17.408 0.986 14.119 1.00 98.38 672 LEU A C 1
ATOM 5300 O O . LEU A 1 672 ? -17.440 -0.191 13.786 1.00 98.38 672 LEU A O 1
ATOM 5304 N N . THR A 1 673 ? -16.271 1.662 14.220 1.00 98.50 673 THR A N 1
ATOM 5305 C CA . THR A 1 673 ? -14.929 1.053 14.178 1.00 98.50 673 THR A CA 1
ATOM 5306 C C . THR A 1 673 ? -14.395 0.859 15.600 1.00 98.50 673 THR A C 1
ATOM 5308 O O . THR A 1 673 ? -14.910 1.507 16.515 1.00 98.50 673 THR A O 1
ATOM 5311 N N . PRO A 1 674 ? -13.363 0.028 15.830 1.00 98.50 674 PRO A N 1
ATOM 5312 C CA . PRO A 1 674 ? -12.769 -0.129 17.158 1.00 98.50 674 PRO A CA 1
ATOM 5313 C C . PRO A 1 674 ? -12.404 1.197 17.852 1.00 98.50 674 PRO A C 1
ATOM 5315 O O . PRO A 1 674 ? -12.773 1.409 19.009 1.00 98.50 674 PRO A O 1
ATOM 5318 N N . SER A 1 675 ? -11.749 2.130 17.156 1.00 98.06 675 SER A N 1
ATOM 5319 C CA . SER A 1 675 ? -11.345 3.416 17.741 1.00 98.06 675 SER A CA 1
ATOM 5320 C C . SER A 1 675 ? -12.538 4.331 18.019 1.00 98.06 675 SER A C 1
ATOM 5322 O O . SER A 1 675 ? -12.582 4.984 19.059 1.00 98.06 675 SER A O 1
ATOM 5324 N N . THR A 1 676 ? -13.549 4.359 17.148 1.00 98.25 676 THR A N 1
ATOM 5325 C CA . THR A 1 676 ? -14.742 5.206 17.343 1.00 98.25 676 THR A CA 1
ATOM 5326 C C . THR A 1 676 ? -15.745 4.610 18.326 1.00 98.25 676 THR A C 1
ATOM 5328 O O . THR A 1 676 ? -16.546 5.351 18.905 1.00 98.25 676 THR A O 1
ATOM 5331 N N . ALA A 1 677 ? -15.709 3.293 18.531 1.00 98.31 677 ALA A N 1
ATOM 5332 C CA . ALA A 1 677 ? -16.511 2.602 19.526 1.00 98.31 677 ALA A CA 1
ATOM 5333 C C . ALA A 1 677 ? -15.904 2.728 20.923 1.00 98.31 677 ALA A C 1
ATOM 5335 O O . ALA A 1 677 ? -16.624 3.079 21.854 1.00 98.31 677 ALA A O 1
ATOM 5336 N N . PHE A 1 678 ? -14.598 2.486 21.069 1.00 98.25 678 PHE A N 1
ATOM 5337 C CA . PHE A 1 678 ? -13.970 2.295 22.380 1.00 98.25 678 PHE A CA 1
ATOM 5338 C C . PHE A 1 678 ? -12.910 3.342 22.733 1.00 98.25 678 PHE A C 1
ATOM 5340 O O . PHE A 1 678 ? -12.741 3.652 23.911 1.00 98.25 678 PHE A O 1
ATOM 5347 N N . GLY A 1 679 ? -12.230 3.924 21.742 1.00 96.69 679 GLY A N 1
ATOM 5348 C CA . GLY A 1 679 ? -11.213 4.959 21.944 1.00 96.69 679 GLY A CA 1
ATOM 5349 C C . GLY A 1 679 ? -10.140 4.554 22.958 1.00 96.69 679 GLY A C 1
ATOM 5350 O O . GLY A 1 679 ? -9.626 3.435 22.920 1.00 96.69 679 GLY A O 1
ATOM 5351 N N . GLN A 1 680 ? -9.836 5.464 23.888 1.00 97.00 680 GLN A N 1
ATOM 5352 C CA . GLN A 1 680 ? -8.793 5.273 24.897 1.00 97.00 680 GLN A CA 1
ATOM 5353 C C . GLN A 1 680 ? -9.056 4.069 25.818 1.00 97.00 680 GLN A C 1
ATOM 5355 O O . GLN A 1 680 ? -8.111 3.385 26.192 1.00 97.00 680 GLN A O 1
ATOM 5360 N N . ILE A 1 681 ? -10.322 3.722 26.086 1.00 97.75 681 ILE A N 1
ATOM 5361 C CA . ILE A 1 681 ? -10.670 2.566 26.929 1.00 97.75 681 ILE A CA 1
ATOM 5362 C C . ILE A 1 681 ? -10.087 1.268 26.359 1.00 97.75 681 ILE A C 1
ATOM 5364 O O . ILE A 1 681 ? -9.518 0.474 27.104 1.00 97.75 681 ILE A O 1
ATOM 5368 N N . LEU A 1 682 ? -10.181 1.041 25.044 1.00 97.38 682 LEU A N 1
ATOM 5369 C CA . LEU A 1 682 ? -9.603 -0.169 24.450 1.00 97.38 682 LEU A CA 1
ATOM 5370 C C . LEU A 1 682 ? -8.070 -0.119 24.455 1.00 97.38 682 LEU A C 1
ATOM 5372 O O . LEU A 1 682 ? -7.440 -1.145 24.702 1.00 97.38 682 LEU A O 1
ATOM 5376 N N . VAL A 1 683 ? -7.471 1.057 24.236 1.00 97.25 683 VAL A N 1
ATOM 5377 C CA . VAL A 1 683 ? -6.013 1.243 24.334 1.00 97.25 683 VAL A CA 1
ATOM 5378 C C . VAL A 1 683 ? -5.520 0.853 25.728 1.00 97.25 683 VAL A C 1
ATOM 5380 O O . VAL A 1 683 ? -4.606 0.039 25.846 1.00 97.25 683 VAL A O 1
ATOM 5383 N N . ASP A 1 684 ? -6.160 1.363 26.778 1.00 96.75 684 ASP A N 1
ATOM 5384 C CA . ASP A 1 684 ? -5.772 1.106 28.166 1.00 96.75 684 ASP A CA 1
ATOM 5385 C C . ASP A 1 684 ? -5.949 -0.368 28.537 1.00 96.75 684 ASP A C 1
ATOM 5387 O O . ASP A 1 684 ? -5.068 -0.968 29.150 1.00 96.75 684 ASP A O 1
ATOM 5391 N N . ARG A 1 685 ? -7.046 -0.998 28.100 1.00 94.06 685 ARG A N 1
ATOM 5392 C CA . ARG A 1 685 ? -7.290 -2.431 28.336 1.00 94.06 685 ARG A CA 1
ATOM 5393 C C . ARG A 1 685 ? -6.276 -3.338 27.641 1.00 94.06 685 ARG A C 1
ATOM 5395 O O . ARG A 1 685 ? -5.915 -4.372 28.205 1.00 94.06 685 ARG A O 1
ATOM 5402 N N . LEU A 1 686 ? -5.824 -2.965 26.442 1.00 94.75 686 LEU A N 1
ATOM 5403 C CA . LEU A 1 686 ? -4.796 -3.699 25.697 1.00 94.75 686 LEU A CA 1
ATOM 5404 C C . LEU A 1 686 ? -3.386 -3.457 26.249 1.00 94.75 686 LEU A C 1
ATOM 5406 O O . LEU A 1 686 ? -2.546 -4.347 26.144 1.00 94.75 686 LEU A O 1
ATOM 5410 N N . LYS A 1 687 ? -3.127 -2.295 26.861 1.00 94.31 687 LYS A N 1
ATOM 5411 C CA . LYS A 1 687 ? -1.883 -2.010 27.598 1.00 94.31 687 LYS A CA 1
ATOM 5412 C C . LYS A 1 687 ? -1.819 -2.713 28.953 1.00 94.31 687 LYS A C 1
ATOM 5414 O O . LYS A 1 687 ? -0.737 -3.110 29.381 1.00 94.31 687 LYS A O 1
ATOM 5419 N N . ALA A 1 688 ? -2.960 -2.835 29.633 1.00 91.19 688 ALA A N 1
ATOM 5420 C CA . ALA A 1 688 ? -3.046 -3.357 30.991 1.00 91.19 688 ALA A CA 1
ATOM 5421 C C . ALA A 1 688 ? -2.358 -4.722 31.131 1.00 91.19 688 ALA A C 1
ATOM 5423 O O . ALA A 1 688 ? -2.406 -5.557 30.224 1.00 91.19 688 ALA A O 1
ATOM 5424 N N . ASP A 1 689 ? -1.718 -4.935 32.280 1.00 82.31 689 ASP A N 1
ATOM 5425 C CA . ASP A 1 689 ? -1.006 -6.170 32.631 1.00 82.31 689 ASP A CA 1
ATOM 5426 C C . ASP A 1 689 ? 0.053 -6.592 31.597 1.00 82.31 689 ASP A C 1
ATOM 5428 O O . ASP A 1 689 ? 0.309 -7.781 31.401 1.00 82.31 689 ASP A O 1
ATOM 5432 N N . ASN A 1 690 ? 0.657 -5.617 30.902 1.00 79.88 690 ASN A N 1
ATOM 5433 C CA . ASN A 1 690 ? 1.643 -5.832 29.838 1.00 79.88 690 ASN A CA 1
ATOM 5434 C C . ASN A 1 690 ? 1.146 -6.775 28.730 1.00 79.88 690 ASN A C 1
ATOM 5436 O O . ASN A 1 690 ? 1.935 -7.499 28.114 1.00 79.88 690 ASN A O 1
ATOM 5440 N N . LYS A 1 691 ? -0.167 -6.786 28.463 1.00 84.00 691 LYS A N 1
ATOM 5441 C CA . LYS A 1 691 ? -0.750 -7.591 27.382 1.00 84.00 691 LYS A CA 1
ATOM 5442 C C . LYS A 1 691 ? -0.117 -7.208 26.043 1.00 84.00 691 LYS A C 1
ATOM 5444 O O . LYS A 1 691 ? 0.381 -8.089 25.339 1.00 84.00 691 LYS A O 1
ATOM 5449 N N . MET A 1 692 ? -0.105 -5.919 25.714 1.00 92.69 692 MET A N 1
ATOM 5450 C CA . MET A 1 692 ? 0.522 -5.360 24.518 1.00 92.69 692 MET A CA 1
ATOM 5451 C C . MET A 1 692 ? 1.360 -4.133 24.866 1.00 92.69 692 MET A C 1
ATOM 5453 O O . MET A 1 692 ? 1.022 -3.368 25.767 1.00 92.69 692 MET A O 1
ATOM 5457 N N . VAL A 1 693 ? 2.429 -3.916 24.103 1.00 95.81 693 VAL A N 1
ATOM 5458 C CA . VAL A 1 693 ? 3.200 -2.670 24.173 1.00 95.81 693 VAL A CA 1
ATOM 5459 C C . VAL A 1 693 ? 2.551 -1.681 23.220 1.00 95.81 693 VAL A C 1
ATOM 5461 O O . VAL A 1 693 ? 2.410 -1.983 22.037 1.00 95.81 693 VAL A O 1
ATOM 5464 N N . ILE A 1 694 ? 2.130 -0.527 23.727 1.00 96.75 694 ILE A N 1
ATOM 5465 C CA . ILE A 1 694 ? 1.580 0.560 22.919 1.00 96.75 694 ILE A CA 1
ATOM 5466 C C . ILE A 1 694 ? 2.255 1.857 23.378 1.00 96.75 694 ILE A C 1
ATOM 5468 O O . ILE A 1 694 ? 2.015 2.345 24.480 1.00 96.75 694 ILE A O 1
ATOM 5472 N N . GLU A 1 695 ? 3.108 2.423 22.544 1.00 96.69 695 GLU A N 1
ATOM 5473 C CA . GLU A 1 695 ? 3.939 3.584 22.875 1.00 96.69 695 GLU A CA 1
ATOM 5474 C C . GLU A 1 695 ? 3.720 4.682 21.838 1.00 96.69 695 GLU A C 1
ATOM 5476 O O . GLU A 1 695 ? 3.393 4.384 20.688 1.00 96.69 695 GLU A O 1
ATOM 5481 N N . VAL A 1 696 ? 3.859 5.943 22.249 1.00 97.75 696 VAL A N 1
ATOM 5482 C CA . VAL A 1 696 ? 3.814 7.106 21.360 1.00 97.75 696 VAL A CA 1
ATOM 5483 C C . VAL A 1 696 ? 4.783 8.176 21.860 1.00 97.75 696 VAL A C 1
ATOM 5485 O O . VAL A 1 696 ? 4.844 8.438 23.059 1.00 97.75 696 VAL A O 1
ATOM 5488 N N . GLU A 1 697 ? 5.552 8.761 20.949 1.00 97.12 697 GLU A N 1
ATOM 5489 C CA . GLU A 1 697 ? 6.580 9.768 21.230 1.00 97.12 697 GLU A CA 1
ATOM 5490 C C . GLU A 1 697 ? 6.707 10.766 20.069 1.00 97.12 697 GLU A C 1
ATOM 5492 O O . GLU A 1 697 ? 6.289 10.472 18.948 1.00 97.12 697 GLU A O 1
ATOM 5497 N N . ASP A 1 698 ? 7.284 11.943 20.323 1.00 96.06 698 ASP A N 1
ATOM 5498 C CA . ASP A 1 698 ? 7.641 12.880 19.246 1.00 96.06 698 ASP A CA 1
ATOM 5499 C C . ASP A 1 698 ? 8.890 12.389 18.501 1.00 96.06 698 ASP A C 1
ATOM 5501 O O . ASP A 1 698 ? 9.713 11.675 19.076 1.00 96.06 698 ASP A O 1
ATOM 5505 N N . MET A 1 699 ? 9.022 12.772 17.228 1.00 91.75 699 MET A N 1
ATOM 5506 C CA . MET A 1 699 ? 10.151 12.408 16.361 1.00 91.75 699 MET A CA 1
ATOM 5507 C C . MET A 1 699 ? 11.086 13.568 16.056 1.00 91.75 699 MET A C 1
ATOM 5509 O O . MET A 1 699 ? 10.572 14.691 15.863 1.00 91.75 699 MET A O 1
#

Sequence (699 aa):
MLKDPVKRRIALSYGFDWLLVIIMTVVFFAIDKVTPFHRQFSINDKTIMFPYAEHERVPVWLLLIICLLIPIVIIAIISLSGIGYKRNWYDFHAGVLGLCLGLSMTIMLTDVIKVTAGRPRPDMLSRCKPPTDTQDPLLGLSTVDICTTDIHSHLMIDGFKSFPSGHSSFSFAGLGYLSFYIAGKLRLFDQMGHTYKGFCTIFPFLGAMLVAISRTEDYRHHWHDVFIGALLGIVCAYFSYRQYYPSLGQDECHAPFMTRLLYWKDGTNNRQEEEEGLTRSITNSTTASASNNDQSIIFGASGFTGALTAEYLVEVFDKSINWGLAGRSLAKLEKVRDRLADLDPSMKKLDLLIADSHQPETLDQVVSQTRVIISTVGPFAKYGTPLVESCIRQKTHYVDITGEYLWVKDIIDRFHEKARQEKIMIVPCCGFDSVPSDLGAFILANHIQDKHGLNLASVKASVMKLVGGISGGTIQSCLEMASQDTSKLTDPYILATRRGVDKALITIFRKDYDFDGKWQAPFIMSAVNAKVVRRSWSIWADRGKPYGNLFTYQETQSFSFLPGLVYVCLFYTVLPLTFLLVRTPMIGEKIKNLLPGSGYGPRDETRKLGGYEFQFVGTAEIEPYDEPVRARAIIKGSRDPGYGDTCRMVVEAALSIIKSRNEIPGRDGGVLTPSTAFGQILVDRLKADNKMVIEVEDM

InterPro domains:
  IPR000326 Phosphatidic acid phosphatase type 2/haloperoxidase [PF01569] (96-245)
  IPR000326 Phosphatidic acid phosphatase type 2/haloperoxidase [SM00014] (96-241)
  IPR005097 Saccharopine dehydrogenase, NADP binding domain [PF03435] (297-427)
  IPR036291 NAD(P)-binding domain superfamily [SSF51735] (298-441)
  IPR036938 Phosphatidic acid phosphatase type 2/haloperoxidase superfamily [SSF48317] (16-247)
  IPR043216 Phosphatidic acid phosphatases-like [PTHR10165] (10-284)

Secondary structure (DSSP, 8-state):
----HHHHHHHHHTHHHHHHHHHHHHHHHHHTTSPPP---B-TT-GGG-PPP-SS-SS-HHHHHIIIIIHHHHHHHHHHHS-SSS---HHHHHHHHHHHHHHHHHHHHHHHHHHHHH-PPPTTHHHHH---TT----TTSPBPGGG-SS-TTSHHHHHHT--SS-HHHHHHHHHHHHHHHHHHHHHTTTSTT--THHHHHHHHHHHHHHHHHHHHHHTTSS-HHHHHHHHHHHHHHHHHHHHHHS--TTSTTTTSPPPPGGGGS-------------------------------EEEEETTSHHHHHHHHHHHHH--TTSEEEEEES-HHHHHHHHHHHHHH-GGGGG-EEEE--TT-HHHHHHHHTT-SEEEE--S-HHHHHHHHHHHHHHHT-EEEE----HHHHHHHHHHHHHHHHHTT-EEE---STTTHHHHHHHHHHHHHHHHHHS--EEEEEEEEEEEE----HHHHHHHHHHHHS-GGGTT-TTTT-SS--S--------EEEGGGTTEEEEE-TTHHHHHHHHHHHHHHHHHTT--S-TT-EEEEEEEE-HHHHHHHHHHHHHHHHHHHHHHTSHHHHHHHHHHSPPTT----HHHHHT-EEEEEEEEEE---TTSPPPEEEEEEEESS-IIIIIHHHHHHHHHHHHHH-TTTSTTTT-EE--HHHHHTHHHHHHHHGGGSEEEEEEE-